Protein AF-A0A821UAW4-F1 (afdb_monomer_lite)

Structure (mmCIF, N/CA/C/O backbone):
data_AF-A0A821UAW4-F1
#
_entry.id   AF-A0A821UAW4-F1
#
loop_
_atom_site.group_PDB
_atom_site.id
_atom_site.type_symbol
_atom_site.label_atom_id
_atom_site.label_alt_id
_atom_site.label_comp_id
_atom_site.label_asym_id
_atom_site.label_entity_id
_atom_site.label_seq_id
_atom_site.pdbx_PDB_ins_code
_atom_site.Cartn_x
_atom_site.Cartn_y
_atom_site.Cartn_z
_atom_site.occupancy
_atom_site.B_iso_or_equiv
_atom_site.auth_seq_id
_atom_site.auth_comp_id
_atom_site.auth_asym_id
_atom_site.auth_atom_id
_atom_site.pdbx_PDB_model_num
ATOM 1 N N . MET A 1 1 ? 77.470 20.207 16.188 1.00 27.95 1 MET A N 1
ATOM 2 C CA . MET A 1 1 ? 77.059 20.284 17.604 1.00 27.95 1 MET A CA 1
ATOM 3 C C . MET A 1 1 ? 75.552 20.501 17.632 1.00 27.95 1 MET A C 1
ATOM 5 O O . MET A 1 1 ? 75.133 21.551 17.175 1.00 27.95 1 MET A O 1
ATOM 9 N N . LEU A 1 2 ? 74.814 19.487 18.114 1.00 24.97 2 LEU A N 1
ATOM 10 C CA . LEU A 1 2 ? 73.424 19.497 18.627 1.00 24.97 2 LEU A CA 1
ATOM 11 C C . LEU A 1 2 ? 72.303 19.883 17.625 1.00 24.97 2 LEU A C 1
ATOM 13 O O . LEU A 1 2 ? 72.205 21.029 17.213 1.00 24.97 2 LEU A O 1
ATOM 17 N N . SER A 1 3 ? 71.567 18.908 17.058 1.00 25.05 3 SER A N 1
ATOM 18 C CA . SER A 1 3 ? 70.317 18.271 17.573 1.00 25.05 3 SER A CA 1
ATOM 19 C C . SER A 1 3 ? 69.133 19.255 17.630 1.00 25.05 3 SER A C 1
ATOM 21 O O . SER A 1 3 ? 69.249 20.289 18.273 1.00 25.05 3 SER A O 1
ATOM 23 N N . PHE A 1 4 ? 67.989 19.013 16.984 1.00 25.30 4 PHE A N 1
ATOM 24 C CA . PHE A 1 4 ? 66.989 18.027 17.413 1.00 25.30 4 PHE A CA 1
ATOM 25 C C . PHE A 1 4 ? 66.051 17.591 16.272 1.00 25.30 4 PHE A C 1
ATOM 27 O O . PHE A 1 4 ? 65.558 18.419 15.507 1.00 25.30 4 PHE A O 1
ATOM 34 N N . ASP A 1 5 ? 65.764 16.288 16.240 1.00 26.14 5 ASP A N 1
ATOM 35 C CA . ASP A 1 5 ? 64.682 15.649 15.492 1.00 26.14 5 ASP A CA 1
ATOM 36 C C . ASP A 1 5 ? 63.291 16.133 15.941 1.00 26.14 5 ASP A C 1
ATOM 38 O O . ASP A 1 5 ? 62.990 16.181 17.134 1.00 26.14 5 ASP A O 1
ATOM 42 N N . GLN A 1 6 ? 62.398 16.371 14.977 1.00 27.42 6 GLN A N 1
ATOM 43 C CA . GLN A 1 6 ? 60.944 16.301 15.163 1.00 27.42 6 GLN A CA 1
ATOM 44 C C . GLN A 1 6 ? 60.387 15.181 14.273 1.00 27.42 6 GLN A C 1
ATOM 46 O O . GLN A 1 6 ? 59.786 15.412 13.225 1.00 27.42 6 GLN A O 1
ATOM 51 N N . GLN A 1 7 ? 60.591 13.935 14.702 1.00 28.17 7 GLN A N 1
ATOM 52 C CA . GLN A 1 7 ? 59.676 12.849 14.361 1.00 28.17 7 GLN A CA 1
ATOM 53 C C . GLN A 1 7 ? 58.477 12.867 15.322 1.00 28.17 7 GLN A C 1
ATOM 55 O O . GLN A 1 7 ? 58.625 13.157 16.506 1.00 28.17 7 GLN A O 1
ATOM 60 N N . SER A 1 8 ? 57.317 12.462 14.791 1.00 25.72 8 SER A N 1
ATOM 61 C CA . SER A 1 8 ? 56.039 12.149 15.462 1.00 25.72 8 SER A CA 1
ATOM 62 C C . SER A 1 8 ? 54.999 13.274 15.629 1.00 25.72 8 SER A C 1
ATOM 64 O O . SER A 1 8 ? 54.573 13.615 16.725 1.00 25.72 8 SER A O 1
ATOM 66 N N . VAL A 1 9 ? 54.443 13.748 14.509 1.00 26.73 9 VAL A N 1
ATOM 67 C CA . VAL A 1 9 ? 52.999 14.050 14.481 1.00 26.73 9 VAL A CA 1
ATOM 68 C C . VAL A 1 9 ? 52.312 12.785 13.961 1.00 26.73 9 VAL A C 1
ATOM 70 O O . VAL A 1 9 ? 52.605 12.377 12.833 1.00 26.73 9 VAL A O 1
ATOM 73 N N . PRO A 1 10 ? 51.460 12.103 14.747 1.00 26.22 10 PRO A N 1
ATOM 74 C CA . PRO A 1 10 ? 50.783 10.915 14.258 1.00 26.22 10 PRO A CA 1
ATOM 75 C C . PRO A 1 10 ? 49.838 11.324 13.126 1.00 26.22 10 PRO A C 1
ATOM 77 O O . PRO A 1 10 ? 48.949 12.158 13.307 1.00 26.22 10 PRO A O 1
ATOM 80 N N . LYS A 1 11 ? 50.028 10.714 11.950 1.00 28.05 11 LYS A N 1
ATOM 81 C CA . LYS A 1 11 ? 48.969 10.591 10.949 1.00 28.05 11 LYS A CA 1
ATOM 82 C C . LYS A 1 11 ? 47.753 10.018 11.669 1.00 28.05 11 LYS A C 1
ATOM 84 O O . LYS A 1 11 ? 47.812 8.906 12.190 1.00 28.05 11 LYS A O 1
ATOM 89 N N . ILE A 1 12 ? 46.665 10.781 11.727 1.00 33.41 12 ILE A N 1
ATOM 90 C CA . ILE A 1 12 ? 45.361 10.255 12.130 1.00 33.41 12 ILE A CA 1
ATOM 91 C C . ILE A 1 12 ? 44.865 9.418 10.950 1.00 33.41 12 ILE A C 1
ATOM 93 O O . ILE A 1 12 ? 44.044 9.845 10.142 1.00 33.41 12 ILE A O 1
ATOM 97 N N . ASP A 1 13 ? 45.446 8.232 10.819 1.00 31.33 13 ASP A N 1
ATOM 98 C CA . ASP A 1 13 ? 44.973 7.189 9.935 1.00 31.33 13 ASP A CA 1
ATOM 99 C C . ASP A 1 13 ? 43.666 6.632 10.525 1.00 31.33 13 ASP A C 1
ATOM 101 O O . ASP A 1 13 ? 43.611 6.151 11.657 1.00 31.33 13 ASP A O 1
ATOM 105 N N . SER A 1 14 ? 42.596 6.656 9.729 1.00 36.56 14 SER A N 1
ATOM 106 C CA . SER A 1 14 ? 41.423 5.778 9.873 1.00 36.56 14 SER A CA 1
ATOM 107 C C . SER A 1 14 ? 40.603 5.851 11.178 1.00 36.56 14 SER A C 1
ATOM 109 O O . SER A 1 14 ? 40.242 4.826 11.759 1.00 36.56 14 SER A O 1
ATOM 111 N N . LEU A 1 15 ? 40.164 7.039 11.614 1.00 40.00 15 LEU A N 1
ATOM 112 C CA . LEU A 1 15 ? 38.960 7.070 12.455 1.00 40.00 15 LEU A CA 1
ATOM 113 C C . LEU A 1 15 ? 37.753 6.663 11.599 1.00 40.00 15 LEU A C 1
ATOM 115 O O . LEU A 1 15 ? 37.380 7.365 10.663 1.00 40.00 15 LEU A O 1
ATOM 119 N N . CYS A 1 16 ? 37.155 5.515 11.933 1.00 40.16 16 CYS A N 1
ATOM 120 C CA . CYS A 1 16 ? 35.913 5.022 11.342 1.00 40.16 16 CYS A CA 1
ATOM 121 C C . CYS A 1 16 ? 34.908 6.189 11.213 1.00 40.16 16 CYS A C 1
ATOM 123 O O . CYS A 1 16 ? 34.680 6.875 12.215 1.00 40.16 16 CYS A O 1
ATOM 125 N N . PRO A 1 17 ? 34.306 6.443 10.034 1.00 47.16 17 PRO A N 1
ATOM 126 C CA . PRO A 1 17 ? 33.420 7.594 9.812 1.00 47.16 17 PRO A CA 1
ATOM 127 C C . PRO A 1 17 ? 32.272 7.656 10.831 1.00 47.16 17 PRO A C 1
ATOM 129 O O . PRO A 1 17 ? 31.841 8.734 11.228 1.00 47.16 17 PRO A O 1
ATOM 132 N N . LEU A 1 18 ? 31.864 6.495 11.349 1.00 40.38 18 LEU A N 1
ATOM 133 C CA . LEU A 1 18 ? 30.910 6.356 12.443 1.00 40.38 18 LEU A CA 1
ATOM 134 C C . LEU A 1 18 ? 31.393 7.005 13.756 1.00 40.38 18 LEU A C 1
ATOM 136 O O . LEU A 1 18 ? 30.616 7.667 14.431 1.00 40.38 18 LEU A O 1
ATOM 140 N N . ARG A 1 19 ? 32.673 6.862 14.120 1.00 40.62 19 ARG A N 1
ATOM 141 C CA . ARG A 1 19 ? 33.246 7.413 15.361 1.00 40.62 19 ARG A CA 1
ATOM 142 C C . ARG A 1 19 ? 33.377 8.936 15.300 1.00 40.62 19 ARG A C 1
ATOM 144 O O . ARG A 1 19 ? 33.093 9.603 16.289 1.00 40.62 19 ARG A O 1
ATOM 151 N N . ALA A 1 20 ? 33.753 9.479 14.141 1.00 44.81 20 ALA A N 1
ATOM 152 C CA . ALA A 1 20 ? 33.793 10.924 13.911 1.00 44.81 20 ALA A CA 1
ATOM 153 C C . ALA A 1 20 ? 32.380 11.534 13.900 1.00 44.81 20 ALA A C 1
ATOM 155 O O . ALA A 1 20 ? 32.149 12.554 14.548 1.00 44.81 20 ALA A O 1
ATOM 156 N N . TYR A 1 21 ? 31.417 10.869 13.250 1.00 48.62 21 TYR A N 1
ATOM 157 C CA . TYR A 1 21 ? 30.008 11.263 13.284 1.00 48.62 21 TYR A CA 1
ATOM 158 C C . TYR A 1 21 ? 29.449 11.270 14.714 1.00 48.62 21 TYR A C 1
ATOM 160 O O . TYR A 1 21 ? 28.891 12.275 15.141 1.00 48.62 21 TYR A O 1
ATOM 168 N N . ILE A 1 22 ? 29.670 10.199 15.487 1.00 45.44 22 ILE A N 1
ATOM 169 C CA . ILE A 1 22 ? 29.238 10.106 16.892 1.00 45.44 22 ILE A CA 1
ATOM 170 C C . ILE A 1 22 ? 29.865 11.222 17.739 1.00 45.44 22 ILE A C 1
ATOM 172 O O . ILE A 1 22 ? 29.177 11.825 18.560 1.00 45.44 22 ILE A O 1
ATOM 176 N N . HIS A 1 23 ? 31.145 11.537 17.525 1.00 45.66 23 HIS A N 1
ATOM 177 C CA . HIS A 1 23 ? 31.829 12.605 18.252 1.00 45.66 23 HIS A CA 1
ATOM 178 C C . HIS A 1 23 ? 31.225 13.987 17.944 1.00 45.66 23 HIS A C 1
ATOM 180 O O . HIS A 1 23 ? 30.881 14.727 18.864 1.00 45.66 23 HIS A O 1
ATOM 186 N N . HIS A 1 24 ? 31.000 14.322 16.672 1.00 50.97 24 HIS A N 1
ATOM 187 C CA . HIS A 1 24 ? 30.380 15.598 16.296 1.00 50.97 24 HIS A CA 1
ATOM 188 C C . HIS A 1 24 ? 28.911 15.700 16.710 1.00 50.97 24 HIS A C 1
ATOM 190 O O . HIS A 1 24 ? 28.489 16.750 17.193 1.00 50.97 24 HIS A O 1
ATOM 196 N N . PHE A 1 25 ? 28.159 14.605 16.592 1.00 48.16 25 PHE A N 1
ATOM 197 C CA . PHE A 1 25 ? 26.795 14.506 17.101 1.00 48.16 25 PHE A CA 1
ATOM 198 C C . PHE A 1 25 ? 26.751 14.753 18.613 1.00 48.16 25 PHE A C 1
ATOM 200 O O . PHE A 1 25 ? 25.954 15.556 19.084 1.00 48.16 25 PHE A O 1
ATOM 207 N N . SER A 1 26 ? 27.678 14.157 19.371 1.00 42.66 26 SER A N 1
ATOM 208 C CA . SER A 1 26 ? 27.749 14.353 20.822 1.00 42.66 26 SER A CA 1
ATOM 209 C C . SER A 1 26 ? 28.051 15.804 21.219 1.00 42.66 26 SER A C 1
ATOM 211 O O . SER A 1 26 ? 27.437 16.316 22.152 1.00 42.66 26 SER A O 1
ATOM 213 N N . ILE A 1 27 ? 28.921 16.503 20.479 1.00 50.16 27 ILE A N 1
ATOM 214 C CA . ILE A 1 27 ? 29.251 17.915 20.732 1.00 50.16 27 ILE A CA 1
ATOM 215 C C . ILE A 1 27 ? 28.057 18.827 20.415 1.00 50.16 27 ILE A C 1
ATOM 217 O O . ILE A 1 27 ? 27.735 19.703 21.219 1.00 50.16 27 ILE A O 1
ATOM 221 N N . ALA A 1 28 ? 27.382 18.609 19.281 1.00 50.03 28 ALA A N 1
ATOM 222 C CA . ALA A 1 28 ? 26.191 19.372 18.903 1.00 50.03 28 ALA A CA 1
ATOM 223 C C . ALA A 1 28 ? 25.065 19.194 19.939 1.00 50.03 28 ALA A C 1
ATOM 225 O O . ALA A 1 28 ? 24.532 20.182 20.453 1.00 50.03 28 ALA A O 1
ATOM 226 N N . CYS A 1 29 ? 24.831 17.947 20.370 1.00 46.38 29 CYS A N 1
ATOM 227 C CA . CYS A 1 29 ? 23.880 17.631 21.430 1.00 46.38 29 CYS A CA 1
ATOM 228 C C . CYS A 1 29 ? 24.206 18.324 22.752 1.00 46.38 29 CYS A C 1
ATOM 230 O O . CYS A 1 29 ? 23.298 18.845 23.395 1.00 46.38 29 CYS A O 1
ATOM 232 N N . VAL A 1 30 ? 25.471 18.386 23.173 1.00 48.34 30 VAL A N 1
ATOM 233 C CA . VAL A 1 30 ? 25.833 19.094 24.411 1.00 48.34 30 VAL A CA 1
ATOM 234 C C . VAL A 1 30 ? 25.568 20.598 24.281 1.00 48.34 30 VAL A C 1
ATOM 236 O O . VAL A 1 30 ? 24.936 21.178 25.164 1.00 48.34 30 VAL A O 1
ATOM 239 N N . HIS A 1 31 ? 25.966 21.232 23.175 1.00 51.66 31 HIS A N 1
ATOM 240 C CA . HIS A 1 31 ? 25.771 22.673 22.975 1.00 51.66 31 HIS A CA 1
ATOM 241 C C . HIS A 1 31 ? 24.297 23.080 22.910 1.00 51.66 31 HIS A C 1
ATOM 243 O O . HIS A 1 31 ? 23.889 24.019 23.599 1.00 51.66 31 HIS A O 1
ATOM 249 N N . HIS A 1 32 ? 23.468 22.362 22.151 1.00 54.38 32 HIS A N 1
ATOM 250 C CA . HIS A 1 32 ? 22.040 22.669 22.111 1.00 54.38 32 HIS A CA 1
ATOM 251 C C . HIS A 1 32 ? 21.338 22.359 23.440 1.00 54.38 32 HIS A C 1
ATOM 253 O O . HIS A 1 32 ? 20.381 23.053 23.787 1.00 54.38 32 HIS A O 1
ATOM 259 N N . SER A 1 33 ? 21.858 21.420 24.245 1.00 46.97 33 SER A N 1
ATOM 260 C CA . SER A 1 33 ? 21.341 21.156 25.597 1.00 46.97 33 SER A CA 1
ATOM 261 C C . SER A 1 33 ? 21.500 22.368 26.502 1.00 46.97 33 SER A C 1
ATOM 263 O O . SER A 1 33 ? 20.606 22.663 27.296 1.00 46.97 33 SER A O 1
ATOM 265 N N . PHE A 1 34 ? 22.624 23.077 26.388 1.00 49.00 34 PHE A N 1
ATOM 266 C CA . PHE A 1 34 ? 22.874 24.295 27.153 1.00 49.00 34 PHE A CA 1
ATOM 267 C C . PHE A 1 34 ? 21.955 25.441 26.718 1.00 49.00 34 PHE A C 1
ATOM 269 O O . PHE A 1 34 ? 21.386 26.124 27.571 1.00 49.00 34 PHE A O 1
ATOM 276 N N . ILE A 1 35 ? 21.748 25.619 25.408 1.00 50.50 35 ILE A N 1
ATOM 277 C CA . ILE A 1 35 ? 20.852 26.656 24.868 1.00 50.50 35 ILE A CA 1
ATOM 278 C C . ILE A 1 35 ? 19.408 26.411 25.316 1.00 50.50 35 ILE A C 1
ATOM 280 O O . ILE A 1 35 ? 18.722 27.333 25.756 1.00 50.50 35 ILE A O 1
ATOM 284 N N . LEU A 1 36 ? 18.949 25.161 25.287 1.00 52.31 36 LEU A N 1
ATOM 285 C CA . LEU A 1 36 ? 17.588 24.818 25.688 1.00 52.31 36 LEU A CA 1
ATOM 286 C C . LEU A 1 36 ? 17.373 24.868 27.203 1.00 52.31 36 LEU A C 1
ATOM 288 O O . LEU A 1 36 ? 16.299 25.274 27.640 1.00 52.31 36 LEU A O 1
ATOM 292 N N . GLN A 1 37 ? 18.387 24.552 28.017 1.00 49.72 37 GLN A N 1
ATOM 293 C CA . GLN A 1 37 ? 18.337 24.808 29.462 1.00 49.72 37 GLN A CA 1
ATOM 294 C C . GLN A 1 37 ? 18.260 26.309 29.774 1.00 49.72 37 GLN A C 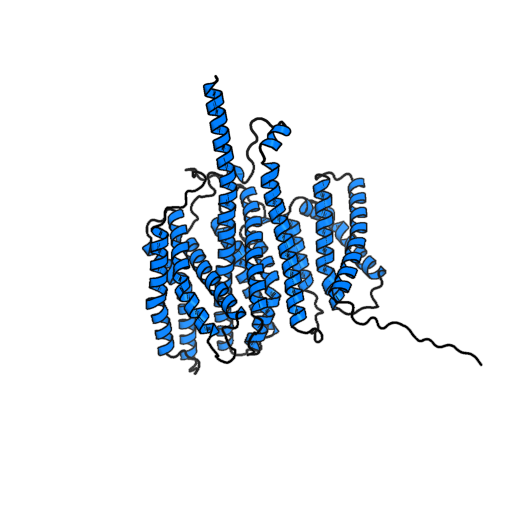1
ATOM 296 O O . GLN A 1 37 ? 17.531 26.716 30.684 1.00 49.72 37 GLN A O 1
ATOM 301 N N . ALA A 1 38 ? 18.962 27.150 29.009 1.00 49.03 38 ALA A N 1
ATOM 302 C CA . ALA A 1 38 ? 18.850 28.601 29.127 1.00 49.03 38 ALA A CA 1
ATOM 303 C C . ALA A 1 38 ? 17.448 29.095 28.724 1.00 49.03 38 ALA A C 1
ATOM 305 O O . ALA A 1 38 ? 16.860 29.917 29.430 1.00 49.03 38 ALA A O 1
ATOM 306 N N . LEU A 1 39 ? 16.871 28.531 27.659 1.00 49.19 39 LEU A N 1
ATOM 307 C CA . LEU A 1 39 ? 15.522 28.842 27.182 1.00 49.19 39 LEU A CA 1
ATOM 308 C C . LEU A 1 39 ? 14.432 28.368 28.164 1.00 49.19 39 LEU A C 1
ATOM 310 O O . LEU A 1 39 ? 13.477 29.096 28.430 1.00 49.19 39 LEU A O 1
ATOM 314 N N . GLU A 1 40 ? 14.599 27.201 28.797 1.00 51.34 40 GLU A N 1
ATOM 315 C CA . GLU A 1 40 ? 13.721 26.718 29.874 1.00 51.34 40 GLU A CA 1
ATOM 316 C C . GLU A 1 40 ? 13.761 27.668 31.080 1.00 51.34 40 GLU A C 1
ATOM 318 O O . GLU A 1 40 ? 12.717 28.025 31.636 1.00 51.34 40 GLU A O 1
ATOM 323 N N . LYS A 1 41 ? 14.958 28.134 31.460 1.00 53.66 41 LYS A N 1
ATOM 324 C CA . LYS A 1 41 ? 15.143 29.106 32.545 1.00 53.66 41 LYS A CA 1
ATOM 325 C C . LYS A 1 41 ? 14.491 30.451 32.205 1.00 53.66 41 LYS A C 1
ATOM 327 O O . LYS A 1 41 ? 13.814 31.020 33.060 1.00 53.66 41 LYS A O 1
ATOM 332 N N . TYR A 1 42 ? 14.609 30.905 30.957 1.00 49.16 42 TYR A N 1
ATOM 333 C CA . TYR A 1 42 ? 13.960 32.114 30.441 1.00 49.16 42 TYR A CA 1
ATOM 334 C C . TYR A 1 42 ? 12.422 32.014 30.459 1.00 49.16 42 TYR A C 1
ATOM 336 O O . TYR A 1 42 ? 11.741 32.886 31.003 1.00 49.16 42 TYR A O 1
ATOM 344 N N . LEU A 1 43 ? 11.854 30.906 29.970 1.00 50.19 43 LEU A N 1
ATOM 345 C CA . LEU A 1 43 ? 10.404 30.660 29.977 1.00 50.19 43 LEU A CA 1
ATOM 346 C C . LEU A 1 43 ? 9.829 30.539 31.398 1.00 50.19 43 LEU A C 1
ATOM 348 O O . LEU A 1 43 ? 8.690 30.941 31.648 1.00 50.19 43 LEU A O 1
ATOM 352 N N . LYS A 1 44 ? 10.619 30.016 32.346 1.00 52.50 44 LYS A N 1
ATOM 353 C CA . LYS A 1 44 ? 10.252 29.926 33.766 1.00 52.50 44 LYS A CA 1
ATOM 354 C C . LYS A 1 44 ? 10.213 31.303 34.441 1.00 52.50 44 LYS A C 1
ATOM 356 O O . LYS A 1 44 ? 9.340 31.537 35.273 1.00 52.50 44 LYS A O 1
ATOM 361 N N . ILE A 1 45 ? 11.100 32.222 34.046 1.00 55.34 45 ILE A N 1
ATOM 362 C CA . ILE A 1 45 ? 11.114 33.620 34.514 1.00 55.34 45 ILE A CA 1
ATOM 363 C C . ILE A 1 45 ? 9.871 34.383 34.019 1.00 55.34 45 ILE A C 1
ATOM 365 O O . ILE A 1 45 ? 9.278 35.135 34.788 1.00 55.34 45 ILE A O 1
ATOM 369 N N . ARG A 1 46 ? 9.405 34.133 32.786 1.00 47.22 46 ARG A N 1
ATOM 370 C CA . ARG A 1 46 ? 8.208 34.781 32.200 1.00 47.22 46 ARG A CA 1
ATOM 371 C C . ARG A 1 46 ? 6.845 34.223 32.670 1.00 47.22 46 ARG A C 1
ATOM 373 O O . ARG A 1 46 ? 5.818 34.684 32.187 1.00 47.22 46 ARG A O 1
ATOM 380 N N . ARG A 1 47 ? 6.800 33.257 33.604 1.00 43.31 47 ARG A N 1
ATOM 381 C CA . ARG A 1 47 ? 5.567 32.636 34.166 1.00 43.31 47 ARG A CA 1
ATOM 382 C C . ARG A 1 47 ? 4.546 32.108 33.131 1.00 43.31 47 ARG A C 1
ATOM 384 O O . ARG A 1 47 ? 3.344 32.113 33.387 1.00 43.31 47 ARG A O 1
ATOM 391 N N . ILE A 1 48 ? 4.989 31.573 31.992 1.00 47.94 48 ILE A N 1
ATOM 392 C CA . ILE A 1 48 ? 4.086 30.927 31.018 1.00 47.94 48 ILE A CA 1
ATOM 393 C C . ILE A 1 48 ? 3.897 29.443 31.402 1.00 47.94 48 ILE A C 1
ATOM 395 O O . ILE A 1 48 ? 4.654 28.552 30.995 1.00 47.94 48 ILE A O 1
ATOM 399 N N . ASN A 1 49 ? 2.887 29.161 32.229 1.00 45.41 49 ASN A N 1
ATOM 400 C CA . ASN A 1 49 ? 2.535 27.810 32.688 1.00 45.41 49 ASN A CA 1
ATOM 401 C C . ASN A 1 49 ? 1.345 27.253 31.886 1.00 45.41 49 ASN A C 1
ATOM 403 O O . ASN A 1 49 ? 0.200 27.482 32.252 1.00 45.41 49 ASN A O 1
ATOM 407 N N . PHE A 1 50 ? 1.618 26.515 30.803 1.00 40.88 50 PHE A N 1
ATOM 408 C CA . PHE A 1 50 ? 0.579 25.904 29.951 1.00 40.88 50 PHE A CA 1
ATOM 409 C C . PHE A 1 50 ? 0.676 24.372 29.799 1.00 40.88 50 PHE A C 1
ATOM 411 O O . PHE A 1 50 ? -0.215 23.772 29.210 1.00 40.88 50 PHE A O 1
ATOM 418 N N . LEU A 1 51 ? 1.721 23.717 30.327 1.00 39.78 51 LEU A N 1
ATOM 419 C CA . LEU A 1 51 ? 1.924 22.262 30.213 1.00 39.78 51 LEU A CA 1
ATOM 420 C C . LEU A 1 51 ? 2.620 21.687 31.441 1.00 39.78 51 LEU A C 1
ATOM 422 O O . LEU A 1 51 ? 3.417 22.373 32.083 1.00 39.78 51 LEU A O 1
ATOM 426 N N . ASP A 1 52 ? 2.358 20.407 31.690 1.00 45.41 52 ASP A N 1
ATOM 427 C CA . ASP A 1 52 ? 2.959 19.629 32.765 1.00 45.41 52 ASP A CA 1
ATOM 428 C C . ASP A 1 52 ? 4.492 19.522 32.591 1.00 45.41 52 ASP A C 1
ATOM 430 O O . ASP A 1 52 ? 5.012 19.412 31.469 1.00 45.41 52 ASP A O 1
ATOM 434 N N . SER A 1 53 ? 5.224 19.581 33.707 1.00 43.72 53 SER A N 1
ATOM 435 C CA . SER A 1 53 ? 6.695 19.715 33.775 1.00 43.72 53 SER A CA 1
ATOM 436 C C . SER A 1 53 ? 7.434 18.638 32.965 1.00 43.72 53 SER A C 1
ATOM 438 O O . SER A 1 53 ? 8.424 18.921 32.286 1.00 43.72 53 SER A O 1
ATOM 440 N N . GLN A 1 54 ? 6.917 17.406 32.970 1.00 38.25 54 GLN A N 1
ATOM 441 C CA . GLN A 1 54 ? 7.511 16.287 32.237 1.00 38.25 54 GLN A CA 1
ATOM 442 C C . GLN A 1 54 ? 7.356 16.397 30.717 1.00 38.25 54 GLN A C 1
ATOM 444 O O . GLN A 1 54 ? 8.321 16.175 29.987 1.00 38.25 54 GLN A O 1
ATOM 449 N N . THR A 1 55 ? 6.172 16.765 30.226 1.00 39.81 55 THR A N 1
ATOM 450 C CA . THR A 1 55 ? 5.906 16.904 28.783 1.00 39.81 55 THR A CA 1
ATOM 451 C C . THR A 1 55 ? 6.742 18.007 28.144 1.00 39.81 55 THR A C 1
ATOM 453 O O . THR A 1 55 ? 7.219 17.848 27.022 1.00 39.81 55 THR A O 1
ATOM 456 N N . ARG A 1 56 ? 6.987 19.099 28.880 1.00 47.22 56 ARG A N 1
ATOM 457 C CA . ARG A 1 56 ? 7.830 20.211 28.425 1.00 47.22 56 ARG A CA 1
ATOM 458 C C . ARG A 1 56 ? 9.292 19.782 28.274 1.00 47.22 56 ARG A C 1
ATOM 460 O O . ARG A 1 56 ? 9.895 20.043 27.239 1.00 47.22 56 ARG A O 1
ATOM 467 N N . LYS A 1 57 ? 9.834 19.065 29.264 1.00 44.59 57 LYS A N 1
ATOM 468 C CA . LYS A 1 57 ? 11.213 18.556 29.230 1.00 44.59 57 LYS A CA 1
ATOM 469 C C . LYS A 1 57 ? 11.428 17.523 28.127 1.00 44.59 57 LYS A C 1
ATOM 471 O O . LYS A 1 57 ? 12.424 17.605 27.420 1.00 44.59 57 LYS A O 1
ATOM 476 N N . MET A 1 58 ? 10.481 16.603 27.925 1.00 43.19 58 MET A N 1
ATOM 477 C CA . MET A 1 58 ? 10.568 15.645 26.817 1.00 43.19 58 MET A CA 1
ATOM 478 C C . MET A 1 58 ? 10.520 16.332 25.450 1.00 43.19 58 MET A C 1
ATOM 480 O O . MET A 1 58 ? 11.351 16.026 24.603 1.00 43.19 58 MET A O 1
ATOM 484 N N . GLY A 1 59 ? 9.594 17.275 25.235 1.00 44.66 59 GLY A N 1
ATOM 485 C CA . GLY A 1 59 ? 9.482 17.994 23.960 1.00 44.66 59 GLY A CA 1
ATOM 486 C C . GLY A 1 59 ? 10.745 18.784 23.605 1.00 44.66 59 GLY A C 1
ATOM 487 O O . GLY A 1 59 ? 11.189 18.750 22.462 1.00 44.66 59 GLY A O 1
ATOM 488 N N . ILE A 1 60 ? 11.365 19.426 24.598 1.00 49.06 60 ILE A N 1
ATOM 489 C CA . ILE A 1 60 ? 12.625 20.164 24.445 1.00 49.06 60 ILE A CA 1
ATOM 490 C C . ILE A 1 60 ? 13.775 19.230 24.041 1.00 49.06 60 ILE A C 1
ATOM 492 O O . ILE A 1 60 ? 14.451 19.489 23.048 1.00 49.06 60 ILE A O 1
ATOM 496 N N . VAL A 1 61 ? 13.951 18.110 24.750 1.00 46.81 61 VAL A N 1
ATOM 497 C CA . VAL A 1 61 ? 14.987 17.109 24.435 1.00 46.81 61 VAL A CA 1
ATOM 498 C C . VAL A 1 61 ? 14.756 16.486 23.051 1.00 46.81 61 VAL A C 1
ATOM 500 O O . VAL A 1 61 ? 15.704 16.243 22.311 1.00 46.81 61 VAL A O 1
ATOM 503 N N . LEU A 1 62 ? 13.499 16.277 22.660 1.00 44.53 62 LEU A N 1
ATOM 504 C CA . LEU A 1 62 ? 13.127 15.738 21.350 1.00 44.53 62 LEU A CA 1
ATOM 505 C C . LEU A 1 62 ? 13.443 16.703 20.197 1.00 44.53 62 LEU A C 1
ATOM 507 O O . LEU A 1 62 ? 14.002 16.279 19.189 1.00 44.53 62 LEU A O 1
ATOM 511 N N . ILE A 1 63 ? 13.120 17.993 20.340 1.00 49.44 63 ILE A N 1
ATOM 512 C CA . ILE A 1 63 ? 13.436 19.026 19.337 1.00 49.44 63 ILE A CA 1
ATOM 513 C C . ILE A 1 63 ? 14.952 19.153 19.156 1.00 49.44 63 ILE A C 1
ATOM 515 O O . ILE A 1 63 ? 15.432 19.261 18.029 1.00 49.44 63 ILE A O 1
ATOM 519 N N . GLN A 1 64 ? 15.694 19.081 20.259 1.00 49.94 64 GLN A N 1
ATOM 520 C CA . GLN A 1 64 ? 17.150 19.111 20.274 1.00 49.94 64 GLN A CA 1
ATOM 521 C C . GLN A 1 64 ? 17.758 17.974 19.453 1.00 49.94 64 GLN A C 1
ATOM 523 O O . GLN A 1 64 ? 18.500 18.218 18.507 1.00 49.94 64 GLN A O 1
ATOM 528 N N . TRP A 1 65 ? 17.357 16.737 19.753 1.00 49.72 65 TRP A N 1
ATOM 529 C CA . TRP A 1 65 ? 17.832 15.548 19.050 1.00 49.72 65 TRP A CA 1
ATOM 530 C C . TRP A 1 65 ? 17.516 15.588 17.554 1.00 49.72 65 TRP A C 1
ATOM 532 O O . TRP A 1 65 ? 18.348 15.195 16.740 1.00 49.72 65 TRP A O 1
ATOM 542 N N . ILE A 1 66 ? 16.341 16.100 17.174 1.00 47.19 66 ILE A N 1
ATOM 543 C CA . ILE A 1 66 ? 15.961 16.263 15.766 1.00 47.19 66 ILE A CA 1
ATOM 544 C C . ILE A 1 66 ? 16.849 17.300 15.082 1.00 47.19 66 ILE A C 1
ATOM 546 O O . ILE A 1 66 ? 17.359 17.041 13.993 1.00 47.19 66 ILE A O 1
ATOM 550 N N . PHE A 1 67 ? 17.052 18.465 15.695 1.00 49.31 67 PHE A N 1
ATOM 551 C CA . PHE A 1 67 ? 17.875 19.522 15.114 1.00 49.31 67 PHE A CA 1
ATOM 552 C C . PHE A 1 67 ? 19.332 19.061 14.952 1.00 49.31 67 PHE A C 1
ATOM 554 O O . PHE A 1 67 ? 19.905 19.191 13.870 1.00 49.31 67 PHE A O 1
ATOM 561 N N . ASP A 1 68 ? 19.888 18.414 15.975 1.00 49.78 68 ASP A N 1
ATOM 562 C CA . ASP A 1 68 ? 21.235 17.848 15.937 1.00 49.78 68 ASP A CA 1
ATOM 563 C C . ASP A 1 68 ? 21.385 16.805 14.839 1.00 49.78 68 ASP A C 1
ATOM 565 O O . ASP A 1 68 ? 22.306 16.894 14.030 1.00 49.78 68 ASP A O 1
ATOM 569 N N . PHE A 1 69 ? 20.460 15.850 14.750 1.00 50.81 69 PHE A N 1
ATOM 570 C CA . PHE A 1 69 ? 20.554 14.737 13.807 1.00 50.81 69 PHE A CA 1
ATOM 571 C C . PHE A 1 69 ? 20.313 15.160 12.352 1.00 50.81 69 PHE A C 1
ATOM 573 O O . PHE A 1 69 ? 20.893 14.580 11.437 1.00 50.81 69 PHE A O 1
ATOM 580 N N . THR A 1 70 ? 19.494 16.192 12.122 1.00 45.59 70 THR A N 1
ATOM 581 C CA . THR A 1 70 ? 19.189 16.672 10.765 1.00 45.59 70 THR A CA 1
ATOM 582 C C . THR A 1 70 ? 20.315 17.540 10.190 1.00 45.59 70 THR A C 1
ATOM 584 O O . THR A 1 70 ? 20.591 17.481 8.991 1.00 45.59 70 THR A O 1
ATOM 587 N N . PHE A 1 71 ? 20.990 18.337 11.027 1.00 47.88 71 PHE A N 1
ATOM 588 C CA . PHE A 1 71 ? 21.995 19.306 10.573 1.00 47.88 71 PHE A CA 1
ATOM 589 C C . PHE A 1 71 ? 23.450 18.835 10.717 1.00 47.88 71 PHE A C 1
ATOM 591 O O . PHE A 1 71 ? 24.310 19.350 10.003 1.00 47.88 71 PHE A O 1
ATOM 598 N N . THR A 1 72 ? 23.755 17.836 11.555 1.00 48.84 72 THR A N 1
ATOM 599 C CA . THR A 1 72 ? 25.126 17.285 11.656 1.00 48.84 72 THR A CA 1
ATOM 600 C C . THR A 1 72 ? 25.622 16.520 10.417 1.00 48.84 72 THR A C 1
ATOM 602 O O . THR A 1 72 ? 26.802 16.669 10.085 1.00 48.84 72 THR A O 1
ATOM 605 N N . PRO A 1 73 ? 24.806 15.750 9.667 1.00 45.09 73 PRO A N 1
ATOM 606 C CA . PRO A 1 73 ? 25.310 15.007 8.511 1.00 45.09 73 PRO A CA 1
ATOM 607 C C . PRO A 1 73 ? 25.757 15.864 7.307 1.00 45.09 73 PRO A C 1
ATOM 609 O O . PRO A 1 73 ? 26.795 15.546 6.722 1.00 45.09 73 PRO A O 1
ATOM 612 N N . PRO A 1 74 ? 25.072 16.968 6.937 1.00 40.94 74 PRO A N 1
ATOM 613 C CA . PRO A 1 74 ? 25.563 17.904 5.918 1.00 40.94 74 PRO A CA 1
ATOM 614 C C . PRO A 1 74 ? 26.916 18.544 6.275 1.00 40.94 74 PRO A C 1
ATOM 616 O O . PRO A 1 74 ? 27.759 18.755 5.403 1.00 40.94 74 PRO A O 1
ATOM 619 N N . ILE A 1 75 ? 27.157 18.818 7.562 1.00 44.75 75 ILE A N 1
ATOM 620 C CA . ILE A 1 75 ? 28.409 19.416 8.055 1.00 44.75 75 ILE A CA 1
ATOM 621 C C . ILE A 1 75 ? 29.570 18.413 7.941 1.00 44.75 75 ILE A C 1
ATOM 623 O O . ILE A 1 75 ? 30.679 18.793 7.576 1.00 44.75 75 ILE A O 1
ATOM 627 N N . PHE A 1 76 ? 29.304 17.120 8.156 1.00 42.34 76 PHE A N 1
ATOM 628 C CA . PHE A 1 76 ? 30.282 16.041 7.974 1.00 42.34 76 PHE A CA 1
ATOM 629 C C . PHE A 1 76 ? 30.677 15.824 6.499 1.00 42.34 76 PHE A C 1
ATOM 631 O O . PHE A 1 76 ? 31.831 15.528 6.199 1.00 42.34 76 PHE A O 1
ATOM 638 N N . LEU A 1 77 ? 29.736 15.999 5.564 1.00 40.38 77 LEU A N 1
ATOM 639 C CA . LEU A 1 77 ? 29.941 15.729 4.132 1.00 40.38 77 LEU A CA 1
ATOM 640 C C . LEU A 1 77 ? 30.621 16.870 3.356 1.00 40.38 77 LEU A C 1
ATOM 642 O O . LEU A 1 77 ? 31.145 16.629 2.270 1.00 40.38 77 LEU A O 1
ATOM 646 N N . THR A 1 78 ? 30.637 18.099 3.879 1.00 40.88 78 THR A N 1
ATOM 647 C CA . THR A 1 78 ? 31.177 19.269 3.157 1.00 40.88 78 THR A CA 1
ATOM 648 C C . THR A 1 78 ? 32.698 19.415 3.227 1.00 40.88 78 THR A C 1
ATOM 650 O O . THR A 1 78 ? 33.238 20.266 2.528 1.00 40.88 78 THR A O 1
ATOM 653 N N . GLY A 1 79 ? 33.417 18.611 4.021 1.00 40.84 79 GLY A N 1
ATOM 654 C CA . GLY A 1 79 ? 34.890 18.572 4.019 1.00 40.84 79 GLY A CA 1
ATOM 655 C C . GLY A 1 79 ? 35.603 19.896 4.352 1.00 40.84 79 GLY A C 1
ATOM 656 O O . GLY A 1 79 ? 36.831 19.942 4.329 1.00 40.84 79 GLY A O 1
ATOM 657 N N . ASN A 1 80 ? 34.877 20.964 4.703 1.00 35.97 80 ASN A N 1
ATOM 658 C CA . ASN A 1 80 ? 35.428 22.253 5.122 1.00 35.97 80 ASN A CA 1
ATOM 659 C C . ASN A 1 80 ? 35.900 22.167 6.580 1.00 35.97 80 ASN A C 1
ATOM 661 O O . ASN A 1 80 ? 35.387 22.821 7.482 1.00 35.97 80 ASN A O 1
ATOM 665 N N . MET A 1 81 ? 36.905 21.322 6.792 1.00 41.06 81 MET A N 1
ATOM 666 C CA . MET A 1 81 ? 37.388 20.857 8.091 1.00 41.06 81 MET A CA 1
ATOM 667 C C . MET A 1 81 ? 38.210 21.880 8.897 1.00 41.06 81 MET A C 1
ATOM 669 O O . MET A 1 81 ? 38.765 21.497 9.919 1.00 41.06 81 MET A O 1
ATOM 673 N N . VAL A 1 82 ? 38.330 23.159 8.500 1.00 35.62 82 VAL A N 1
ATOM 674 C CA . VAL A 1 82 ? 39.212 24.108 9.233 1.00 35.62 82 VAL A CA 1
ATOM 675 C C . VAL A 1 82 ? 38.689 25.551 9.390 1.00 35.62 82 VAL A C 1
ATOM 677 O O . VAL A 1 82 ? 39.266 26.298 10.170 1.00 35.62 82 VAL A O 1
ATOM 680 N N . LYS A 1 83 ? 37.600 26.003 8.740 1.00 33.59 83 LYS A N 1
ATOM 681 C CA . LYS A 1 83 ? 37.284 27.460 8.723 1.00 33.59 83 LYS A CA 1
ATOM 682 C C . LYS A 1 83 ? 35.966 27.927 9.339 1.00 33.59 83 LYS A C 1
ATOM 684 O O . LYS A 1 83 ? 35.724 29.131 9.378 1.00 33.59 83 LYS A O 1
ATOM 689 N N . MET A 1 84 ? 35.142 27.030 9.871 1.00 35.16 84 MET A N 1
ATOM 690 C CA . MET A 1 84 ? 34.058 27.432 10.772 1.00 35.16 84 MET A CA 1
ATOM 691 C C . MET A 1 84 ? 34.511 27.214 12.211 1.00 35.16 84 MET A C 1
ATOM 693 O O . MET A 1 84 ? 34.257 26.177 12.814 1.00 35.16 84 MET A O 1
ATOM 697 N N . THR A 1 85 ? 35.224 28.204 12.746 1.00 36.00 85 THR A N 1
ATOM 698 C CA . THR A 1 85 ? 35.414 28.357 14.188 1.00 36.00 85 THR A CA 1
ATOM 699 C C . THR A 1 85 ? 34.051 28.333 14.881 1.00 36.00 85 THR A C 1
ATOM 701 O O . THR A 1 85 ? 33.063 28.842 14.349 1.00 36.00 85 THR A O 1
ATOM 704 N N . ILE A 1 86 ? 34.014 27.729 16.069 1.00 38.28 86 ILE A N 1
ATOM 705 C CA . ILE A 1 86 ? 32.838 27.554 16.941 1.00 38.28 86 ILE A CA 1
ATOM 706 C C . ILE A 1 86 ? 32.044 28.867 17.109 1.00 38.28 86 ILE A C 1
ATOM 708 O O . ILE A 1 86 ? 30.815 28.846 17.176 1.00 38.28 86 ILE A O 1
ATOM 712 N N . ASP A 1 87 ? 32.721 30.012 17.030 1.00 32.03 87 ASP A N 1
ATOM 713 C CA . ASP A 1 87 ? 32.125 31.349 17.081 1.00 32.03 87 ASP A CA 1
ATOM 714 C C . ASP A 1 87 ? 31.182 31.659 15.905 1.00 32.03 87 ASP A C 1
ATOM 716 O O . ASP A 1 87 ? 30.143 32.279 16.108 1.00 32.03 87 ASP A O 1
ATOM 720 N N . ASN A 1 88 ? 31.458 31.168 14.689 1.00 34.47 88 ASN A N 1
ATOM 721 C CA . ASN A 1 88 ? 30.592 31.377 13.519 1.00 34.47 88 ASN A CA 1
ATOM 722 C C . ASN A 1 88 ? 29.327 30.504 13.564 1.00 34.47 88 ASN A C 1
ATOM 724 O O . ASN A 1 88 ? 28.268 30.922 13.096 1.00 34.47 88 ASN A O 1
ATOM 728 N N . LEU A 1 89 ? 29.413 29.311 14.162 1.00 37.78 89 LEU A N 1
ATOM 729 C CA . LEU A 1 89 ? 28.252 28.458 14.447 1.00 37.78 89 LEU A CA 1
ATOM 730 C C . LEU A 1 89 ? 27.365 29.080 15.536 1.00 37.78 89 LEU A C 1
ATOM 732 O O . LEU A 1 89 ? 26.142 29.079 15.395 1.00 37.78 89 LEU A O 1
ATOM 736 N N . CYS A 1 90 ? 27.969 29.687 16.563 1.00 34.91 90 CYS A N 1
ATOM 737 C CA . CYS A 1 90 ? 27.266 30.469 17.583 1.00 34.91 90 CYS A CA 1
ATOM 738 C C . CYS A 1 90 ? 26.616 31.732 16.989 1.00 34.91 90 CYS A C 1
ATOM 740 O O . CYS A 1 90 ? 25.462 32.026 17.269 1.00 34.91 90 CYS A O 1
ATOM 742 N N . PHE A 1 91 ? 27.302 32.456 16.103 1.00 33.69 91 PHE A N 1
ATOM 743 C CA . PHE A 1 91 ? 26.782 33.698 15.523 1.00 33.69 91 PHE A CA 1
ATOM 744 C C . PHE A 1 91 ? 25.631 33.462 14.531 1.00 33.69 91 PHE A C 1
ATOM 746 O O . PHE A 1 91 ? 24.655 34.212 14.514 1.00 33.69 91 PHE A O 1
ATOM 753 N N . ILE A 1 92 ? 25.690 32.392 13.730 1.00 38.28 92 ILE A N 1
ATOM 754 C CA . ILE A 1 92 ? 24.601 32.006 12.813 1.00 38.28 92 ILE A CA 1
ATOM 755 C C . ILE A 1 92 ? 23.391 31.458 13.584 1.00 38.28 92 ILE A C 1
ATOM 757 O O . ILE A 1 92 ? 22.253 31.680 13.166 1.00 38.28 92 ILE A O 1
ATOM 761 N N . SER A 1 93 ? 23.615 30.770 14.709 1.00 39.06 93 SER A N 1
ATOM 762 C CA . SER A 1 93 ? 22.531 30.293 15.573 1.00 39.06 93 SER A CA 1
ATOM 763 C C . SER A 1 93 ? 21.891 31.428 16.378 1.00 39.06 93 SER A C 1
ATOM 765 O O . SER A 1 93 ? 20.668 31.513 16.368 1.00 39.06 93 SER A O 1
ATOM 767 N N . LEU A 1 94 ? 22.663 32.355 16.964 1.00 36.00 94 LEU A N 1
ATOM 768 C CA . LEU A 1 94 ? 22.138 33.524 17.688 1.00 36.00 94 LEU A CA 1
ATOM 769 C C . LEU A 1 94 ? 21.434 34.545 16.775 1.00 36.00 94 LEU A C 1
ATOM 771 O O . LEU A 1 94 ? 20.323 34.961 17.083 1.00 36.00 94 LEU A O 1
ATOM 775 N N . SER A 1 95 ? 22.009 34.898 15.618 1.00 31.34 95 SER A N 1
ATOM 776 C CA . SER A 1 95 ? 21.395 35.879 14.696 1.00 31.34 95 SER A CA 1
ATOM 777 C C . SER A 1 95 ? 20.085 35.393 14.064 1.00 31.34 95 SER A C 1
ATOM 779 O O . SER A 1 95 ? 19.215 36.197 13.729 1.00 31.34 95 SER A O 1
ATOM 781 N N . ARG A 1 96 ? 19.907 34.073 13.921 1.00 38.78 96 ARG A N 1
ATOM 782 C CA . ARG A 1 96 ? 18.630 33.470 13.509 1.00 38.78 96 ARG A CA 1
ATOM 783 C C . ARG A 1 96 ? 17.661 33.284 14.676 1.00 38.78 96 ARG A C 1
ATOM 785 O O . ARG A 1 96 ? 16.457 33.299 14.436 1.00 38.78 96 ARG A O 1
ATOM 792 N N . LEU A 1 97 ? 18.163 33.151 15.905 1.00 34.81 97 LEU A N 1
ATOM 793 C CA . LEU A 1 97 ? 17.358 33.104 17.128 1.00 34.81 97 LEU A CA 1
ATOM 794 C C . LEU A 1 97 ? 16.686 34.449 17.416 1.00 34.81 97 LEU A C 1
ATOM 796 O O . LEU A 1 97 ? 15.510 34.445 17.744 1.00 34.81 97 LEU A O 1
ATOM 800 N N . ASP A 1 98 ? 17.356 35.584 17.204 1.00 32.81 98 ASP A N 1
ATOM 801 C CA . ASP A 1 98 ? 16.740 36.911 17.388 1.00 32.81 98 ASP A CA 1
ATOM 802 C C . ASP A 1 98 ? 15.603 37.179 16.382 1.00 32.81 98 ASP A C 1
ATOM 804 O O . ASP A 1 98 ? 14.584 37.787 16.716 1.00 32.81 98 ASP A O 1
ATOM 808 N N . LEU A 1 99 ? 15.735 36.658 15.156 1.00 31.88 99 LEU A N 1
ATOM 809 C CA . LEU A 1 99 ? 14.715 36.765 14.105 1.00 31.88 99 LEU A CA 1
ATOM 810 C C . LEU A 1 99 ? 13.545 35.782 14.318 1.00 31.88 99 LEU A C 1
ATOM 812 O O . LEU A 1 99 ? 12.418 36.064 13.912 1.00 31.88 99 LEU A O 1
ATOM 816 N N . LEU A 1 100 ? 13.801 34.652 14.988 1.00 35.00 100 LEU A N 1
ATOM 817 C CA . LEU A 1 100 ? 12.784 33.706 15.454 1.00 35.00 100 LEU A CA 1
ATOM 818 C C . LEU A 1 100 ? 12.057 34.234 16.700 1.00 35.00 100 LEU A C 1
ATOM 820 O O . LEU A 1 100 ? 10.832 34.201 16.726 1.00 35.00 100 LEU A O 1
ATOM 824 N N . LEU A 1 101 ? 12.762 34.831 17.664 1.00 33.66 101 LEU A N 1
ATOM 825 C CA . LEU A 1 101 ? 12.202 35.384 18.904 1.00 33.66 101 LEU A CA 1
ATOM 826 C C . LEU A 1 101 ? 11.138 36.469 18.656 1.00 33.66 101 LEU A C 1
ATOM 828 O O . LEU A 1 101 ? 10.187 36.576 19.430 1.00 33.66 101 LEU A O 1
ATOM 832 N N . TYR A 1 102 ? 11.227 37.228 17.555 1.00 31.69 102 TYR A N 1
ATOM 833 C CA . TYR A 1 102 ? 10.188 38.195 17.161 1.00 31.69 102 TYR A CA 1
ATOM 834 C C . TYR A 1 102 ? 8.943 37.535 16.527 1.00 31.69 102 TYR A C 1
ATOM 836 O O . TYR A 1 102 ? 7.845 38.087 16.577 1.00 31.69 102 TYR A O 1
ATOM 844 N N . ALA A 1 103 ? 9.080 36.331 15.964 1.00 30.80 103 ALA A N 1
ATOM 845 C CA . ALA A 1 103 ? 7.987 35.558 15.364 1.00 30.80 103 ALA A CA 1
ATOM 846 C C . ALA A 1 103 ? 7.315 34.573 16.353 1.00 30.80 103 ALA A C 1
ATOM 848 O O . ALA A 1 103 ? 6.322 33.919 16.019 1.00 30.80 103 ALA A O 1
ATOM 849 N N . GLU A 1 104 ? 7.844 34.445 17.574 1.00 41.12 104 GLU A N 1
ATOM 850 C CA . GLU A 1 104 ? 7.641 33.263 18.415 1.00 41.12 104 GLU A CA 1
ATOM 851 C C . GLU A 1 104 ? 6.455 33.292 19.392 1.00 41.12 104 GLU A C 1
ATOM 853 O O . GLU A 1 104 ? 6.021 32.218 19.807 1.00 41.12 104 GLU A O 1
ATOM 858 N N . GLU A 1 105 ? 5.830 34.428 19.719 1.00 34.53 105 GLU A N 1
ATOM 859 C CA . GLU A 1 105 ? 4.711 34.399 20.688 1.00 34.53 105 GLU A CA 1
ATOM 860 C C . GLU A 1 105 ? 3.460 33.670 20.160 1.00 34.53 105 GLU A C 1
ATOM 862 O O . GLU A 1 105 ? 2.744 33.027 20.931 1.00 34.53 105 GLU A O 1
ATOM 867 N N . ASN A 1 106 ? 3.235 33.665 18.843 1.00 34.88 106 ASN A N 1
ATOM 868 C CA . ASN A 1 106 ? 2.118 32.936 18.230 1.00 34.88 106 ASN A CA 1
ATOM 869 C C . ASN A 1 106 ? 2.513 31.535 17.738 1.00 34.88 106 ASN A C 1
ATOM 871 O O . ASN A 1 106 ? 1.704 30.609 17.806 1.00 34.88 106 ASN A O 1
ATOM 875 N N . ILE A 1 107 ? 3.758 31.350 17.287 1.00 35.97 107 ILE A N 1
ATOM 876 C CA . ILE A 1 107 ? 4.226 30.088 16.694 1.00 35.97 107 ILE A CA 1
ATOM 877 C C . ILE A 1 107 ? 4.583 29.063 17.777 1.00 35.97 107 ILE A C 1
ATOM 879 O O . ILE A 1 107 ? 4.197 27.901 17.646 1.00 35.97 107 ILE A O 1
ATOM 883 N N . ILE A 1 108 ? 5.213 29.471 18.887 1.00 38.94 108 ILE A N 1
ATOM 884 C CA . ILE A 1 108 ? 5.498 28.570 20.019 1.00 38.94 108 ILE A CA 1
ATOM 885 C C . ILE A 1 108 ? 4.201 28.124 20.693 1.00 38.94 108 ILE A C 1
ATOM 887 O O . ILE A 1 108 ? 4.026 26.936 20.967 1.00 38.94 108 ILE A O 1
ATOM 891 N N . ASN A 1 109 ? 3.251 29.040 20.897 1.00 35.94 109 ASN A N 1
ATOM 892 C CA . ASN A 1 109 ? 1.944 28.703 21.466 1.00 35.94 109 ASN A CA 1
ATOM 893 C C . ASN A 1 109 ? 1.121 27.769 20.552 1.00 35.94 109 ASN A C 1
ATOM 895 O O . ASN A 1 109 ? 0.336 26.959 21.050 1.00 35.94 109 ASN A O 1
ATOM 899 N N . MET A 1 110 ? 1.337 27.802 19.229 1.00 34.41 110 MET A N 1
ATOM 900 C CA . MET A 1 110 ? 0.764 26.835 18.278 1.00 34.41 110 MET A CA 1
ATOM 901 C C . MET A 1 110 ? 1.507 25.491 18.252 1.00 34.41 110 MET A C 1
ATOM 903 O O . MET A 1 110 ? 0.862 24.443 18.164 1.00 34.41 110 MET A O 1
ATOM 907 N N . ALA A 1 111 ? 2.839 25.509 18.339 1.00 35.62 111 ALA A N 1
ATOM 908 C CA . ALA A 1 111 ? 3.688 24.325 18.237 1.00 35.62 111 ALA A CA 1
ATOM 909 C C . ALA A 1 111 ? 3.643 23.444 19.491 1.00 35.62 111 ALA A C 1
ATOM 911 O O . ALA A 1 111 ? 3.651 22.220 19.397 1.00 35.62 111 ALA A O 1
ATOM 912 N N . ILE A 1 112 ? 3.525 24.066 20.664 1.00 38.81 112 ILE A N 1
ATOM 913 C CA . ILE A 1 112 ? 3.467 23.384 21.958 1.00 38.81 112 ILE A CA 1
ATOM 914 C C . ILE A 1 112 ? 2.070 22.781 22.231 1.00 38.81 112 ILE A C 1
ATOM 916 O O . ILE A 1 112 ? 1.946 21.797 22.958 1.00 38.81 112 ILE A O 1
ATOM 920 N N . ARG A 1 113 ? 1.009 23.315 21.607 1.00 36.66 113 ARG A N 1
ATOM 921 C CA . ARG A 1 113 ? -0.382 22.850 21.775 1.00 36.66 113 ARG A CA 1
ATOM 922 C C . ARG A 1 113 ? -0.745 21.633 20.910 1.00 36.66 113 ARG A C 1
ATOM 924 O O . ARG A 1 113 ? -1.731 20.964 21.205 1.00 36.66 113 ARG A O 1
ATOM 931 N N . ASN A 1 114 ? 0.017 21.332 19.857 1.00 39.31 114 ASN A N 1
ATOM 932 C CA . ASN A 1 114 ? -0.288 20.259 18.907 1.00 39.31 114 ASN A CA 1
ATOM 933 C C . ASN A 1 114 ? 0.961 19.425 18.592 1.00 39.31 114 ASN A C 1
ATOM 935 O O . ASN A 1 114 ? 1.879 19.909 17.932 1.00 39.31 114 ASN A O 1
ATOM 939 N N . SER A 1 115 ? 0.921 18.126 18.903 1.00 42.66 115 SER A N 1
ATOM 940 C CA . SER A 1 115 ? 1.890 17.106 18.453 1.00 42.66 115 SER A CA 1
ATOM 941 C C . SER A 1 115 ? 2.111 17.068 16.927 1.00 42.66 115 SER A C 1
ATOM 943 O O . SER A 1 115 ? 3.049 16.441 16.446 1.00 42.66 115 SER A O 1
ATOM 945 N N . ASN A 1 116 ? 1.282 17.776 16.155 1.00 41.12 116 ASN A N 1
ATOM 946 C CA . ASN A 1 116 ? 1.308 17.832 14.696 1.00 41.12 116 ASN A CA 1
ATOM 947 C C . ASN A 1 116 ? 2.163 18.973 14.113 1.00 41.12 116 ASN A C 1
ATOM 949 O O . ASN A 1 116 ? 2.581 18.874 12.962 1.00 41.12 116 ASN A O 1
ATOM 953 N N . PHE A 1 117 ? 2.488 20.026 14.876 1.00 38.75 117 PHE A N 1
ATOM 954 C CA . PHE A 1 117 ? 3.444 21.051 14.411 1.00 38.75 117 PHE A CA 1
ATOM 955 C C . PHE A 1 117 ? 4.888 20.531 14.464 1.00 38.75 117 PHE A C 1
ATOM 957 O O . PHE A 1 117 ? 5.725 20.875 13.640 1.00 38.75 117 PHE A O 1
ATOM 964 N N . PHE A 1 118 ? 5.144 19.609 15.386 1.00 42.06 118 PHE A N 1
ATOM 965 C CA . PHE A 1 118 ? 6.365 18.819 15.472 1.00 42.06 118 PHE A CA 1
ATOM 966 C C . PHE A 1 118 ? 6.583 17.938 14.229 1.00 42.06 118 PHE A C 1
ATOM 968 O O . PHE A 1 118 ? 7.697 17.830 13.725 1.00 42.06 118 PHE A O 1
ATOM 975 N N . LEU A 1 119 ? 5.499 17.396 13.662 1.00 40.94 119 LEU A N 1
ATOM 976 C CA . LEU A 1 119 ? 5.517 16.660 12.397 1.00 40.94 119 LEU A CA 1
ATOM 977 C C . LEU A 1 119 ? 5.796 17.594 11.205 1.00 40.94 119 LEU A C 1
ATOM 979 O O . LEU A 1 119 ? 6.533 17.223 10.302 1.00 40.94 119 LEU A O 1
ATOM 983 N N . LEU A 1 120 ? 5.294 18.835 11.238 1.00 38.44 120 LEU A N 1
ATOM 984 C CA . LEU A 1 120 ? 5.633 19.882 10.264 1.00 38.44 120 LEU A CA 1
ATOM 985 C C . LEU A 1 120 ? 7.115 20.299 10.348 1.00 38.44 120 LEU A C 1
ATOM 987 O O . LEU A 1 120 ? 7.745 20.502 9.316 1.00 38.44 120 LEU A O 1
ATOM 991 N N . ILE A 1 121 ? 7.688 20.378 11.553 1.00 42.88 121 ILE A N 1
ATOM 992 C CA . ILE A 1 121 ? 9.118 20.656 11.773 1.00 42.88 121 ILE A CA 1
ATOM 993 C C . ILE A 1 121 ? 9.982 19.488 11.281 1.00 42.88 121 ILE A C 1
ATOM 995 O O . ILE A 1 121 ? 10.960 19.738 10.589 1.00 42.88 121 ILE A O 1
ATOM 999 N N . LEU A 1 122 ? 9.591 18.233 11.536 1.00 42.28 122 LEU A N 1
ATOM 1000 C CA . LEU A 1 122 ? 10.232 17.037 10.963 1.00 42.28 122 LEU A CA 1
ATOM 1001 C C . LEU A 1 122 ? 10.160 17.014 9.430 1.00 42.28 122 LEU A C 1
ATOM 1003 O O . LEU A 1 122 ? 11.118 16.630 8.763 1.00 42.28 122 LEU A O 1
ATOM 1007 N N . LEU A 1 123 ? 9.036 17.448 8.854 1.00 39.50 123 LEU A N 1
ATOM 1008 C CA . LEU A 1 123 ? 8.860 17.573 7.407 1.00 39.50 123 LEU A CA 1
ATOM 1009 C C . LEU A 1 123 ? 9.761 18.666 6.822 1.00 39.50 123 LEU A C 1
ATOM 1011 O O . LEU A 1 123 ? 10.450 18.427 5.834 1.00 39.50 123 LEU A O 1
ATOM 1015 N N . LEU A 1 124 ? 9.804 19.844 7.445 1.00 37.19 124 LEU A N 1
ATOM 1016 C CA . LEU A 1 124 ? 10.645 20.966 7.020 1.00 37.19 124 LEU A CA 1
ATOM 1017 C C . LEU A 1 124 ? 12.137 20.674 7.220 1.00 37.19 124 LEU A C 1
ATOM 1019 O O . LEU A 1 124 ? 12.941 21.051 6.370 1.00 37.19 124 LEU A O 1
ATOM 1023 N N . SER A 1 125 ? 12.508 19.956 8.283 1.00 40.53 125 SER A N 1
ATOM 1024 C CA . SER A 1 125 ? 13.887 19.555 8.559 1.00 40.53 125 SER A CA 1
ATOM 1025 C C . SER A 1 125 ? 14.360 18.512 7.537 1.00 40.53 125 SER A C 1
ATOM 1027 O O . SER A 1 125 ? 15.412 18.700 6.924 1.00 40.53 125 SER A O 1
ATOM 1029 N N . SER A 1 126 ? 13.528 17.510 7.230 1.00 41.22 126 SER A N 1
ATOM 1030 C CA . SER A 1 126 ? 13.774 16.520 6.168 1.00 41.22 126 SER A CA 1
ATOM 1031 C C . SER A 1 126 ? 13.910 17.175 4.790 1.00 41.22 126 SER A C 1
ATOM 1033 O O . SER A 1 126 ? 14.816 16.840 4.035 1.00 41.22 126 SER A O 1
ATOM 1035 N N . ILE A 1 127 ? 13.060 18.156 4.465 1.00 35.41 127 ILE A N 1
ATOM 1036 C CA . ILE A 1 127 ? 13.154 18.920 3.212 1.00 35.41 127 ILE A CA 1
ATOM 1037 C C . ILE A 1 127 ? 14.426 19.786 3.196 1.00 35.41 127 ILE A C 1
ATOM 1039 O O . ILE A 1 127 ? 15.101 19.855 2.173 1.00 35.41 127 ILE A O 1
ATOM 1043 N N . SER A 1 128 ? 14.805 20.408 4.318 1.00 34.62 128 SER A N 1
ATOM 1044 C CA . SER A 1 128 ? 16.000 21.264 4.418 1.00 34.62 128 SER A CA 1
ATOM 1045 C C . SER A 1 128 ? 17.327 20.496 4.354 1.00 34.62 128 SER A C 1
ATOM 1047 O O . SER A 1 128 ? 18.294 21.016 3.799 1.00 34.62 128 SER A O 1
ATOM 1049 N N . ALA A 1 129 ? 17.361 19.243 4.826 1.00 36.81 129 ALA A N 1
ATOM 1050 C CA . ALA A 1 129 ? 18.496 18.338 4.634 1.00 36.81 129 ALA A CA 1
ATOM 1051 C C . ALA A 1 129 ? 18.701 17.986 3.151 1.00 36.81 129 ALA A C 1
ATOM 1053 O O . ALA A 1 129 ? 19.824 17.743 2.714 1.00 36.81 129 ALA A O 1
ATOM 1054 N N . PHE A 1 130 ? 17.615 17.990 2.373 1.00 36.25 130 PHE A N 1
ATOM 1055 C CA . PHE A 1 130 ? 17.614 17.674 0.947 1.00 36.25 130 PHE A CA 1
ATOM 1056 C C . PHE A 1 130 ? 17.850 18.892 0.037 1.00 36.25 130 PHE A C 1
ATOM 1058 O O . PHE A 1 130 ? 18.378 18.726 -1.058 1.00 36.25 130 PHE A O 1
ATOM 1065 N N . ASN A 1 131 ? 17.492 20.106 0.471 1.00 30.56 131 ASN A N 1
ATOM 1066 C CA . ASN A 1 131 ? 17.494 21.313 -0.367 1.00 30.56 131 ASN A CA 1
ATOM 1067 C C . ASN A 1 131 ? 18.744 22.199 -0.238 1.00 30.56 131 ASN A C 1
ATOM 1069 O O . ASN A 1 131 ? 18.652 23.388 -0.530 1.00 30.56 131 ASN A O 1
ATOM 1073 N N . GLN A 1 132 ? 19.913 21.686 0.166 1.00 29.62 132 GLN A N 1
ATOM 1074 C CA . GLN A 1 132 ? 21.131 22.502 0.076 1.00 29.62 132 GLN A CA 1
ATOM 1075 C C . GLN A 1 132 ? 21.573 22.664 -1.393 1.00 29.62 132 GLN A C 1
ATOM 1077 O O . GLN A 1 132 ? 22.013 21.687 -2.012 1.00 29.62 132 GLN A O 1
ATOM 1082 N N . PRO A 1 133 ? 21.506 23.889 -1.960 1.00 26.78 133 PRO A N 1
ATOM 1083 C CA . PRO A 1 133 ? 22.005 24.183 -3.293 1.00 26.78 133 PRO A CA 1
ATOM 1084 C C . PRO A 1 133 ? 23.529 24.306 -3.197 1.00 26.78 133 PRO A C 1
ATOM 1086 O O . PRO A 1 133 ? 24.089 25.385 -3.041 1.00 26.78 133 PRO A O 1
ATOM 1089 N N . GLY A 1 134 ? 24.195 23.159 -3.173 1.00 29.59 134 GLY A N 1
ATOM 1090 C CA . GLY A 1 134 ? 25.639 23.068 -2.961 1.00 29.59 134 GLY A CA 1
ATOM 1091 C C . GLY A 1 134 ? 26.207 21.657 -3.087 1.00 29.59 134 GLY A C 1
ATOM 1092 O O . GLY A 1 134 ? 27.425 21.502 -3.064 1.00 29.59 134 GLY A O 1
ATOM 1093 N N . PHE A 1 135 ? 25.364 20.633 -3.275 1.00 33.47 135 PHE A N 1
ATOM 1094 C CA . PHE A 1 135 ? 25.806 19.288 -3.643 1.00 33.47 135 PHE A CA 1
ATOM 1095 C C . PHE A 1 135 ? 26.350 19.280 -5.080 1.00 33.47 135 PHE A C 1
ATOM 1097 O O . PHE A 1 135 ? 25.716 18.807 -6.021 1.00 33.47 135 PHE A O 1
ATOM 1104 N N . GLY A 1 136 ? 27.568 19.799 -5.247 1.00 29.48 136 GLY A N 1
ATOM 1105 C CA . GLY A 1 136 ? 28.460 19.340 -6.301 1.00 29.48 136 GLY A CA 1
ATOM 1106 C C . GLY A 1 136 ? 28.639 17.819 -6.185 1.00 29.48 136 GLY A C 1
ATOM 1107 O O . GLY A 1 136 ? 28.423 17.247 -5.112 1.00 29.48 136 GLY A O 1
ATOM 1108 N N . PRO A 1 137 ? 28.983 17.128 -7.280 1.00 29.84 137 PRO A N 1
ATOM 1109 C CA . PRO A 1 137 ? 28.968 15.674 -7.311 1.00 29.84 137 PRO A CA 1
ATOM 1110 C C . PRO A 1 137 ? 29.916 15.135 -6.235 1.00 29.84 137 PRO A C 1
ATOM 1112 O O . PRO A 1 137 ? 31.121 15.377 -6.305 1.00 29.84 137 PRO A O 1
ATOM 1115 N N . ILE A 1 138 ? 29.385 14.395 -5.252 1.00 39.03 138 ILE A N 1
ATOM 1116 C CA . ILE A 1 138 ? 30.196 13.592 -4.330 1.00 39.03 138 ILE A CA 1
ATOM 1117 C C . ILE A 1 138 ? 30.876 12.519 -5.186 1.00 39.03 138 ILE A C 1
ATOM 1119 O O . ILE A 1 138 ? 30.346 11.433 -5.401 1.00 39.03 138 ILE A O 1
ATOM 1123 N N . LYS A 1 139 ? 32.032 12.864 -5.755 1.00 37.53 139 LYS A N 1
ATOM 1124 C CA . LYS A 1 139 ? 32.868 11.985 -6.579 1.00 37.53 139 LYS A CA 1
ATOM 1125 C C . LYS A 1 139 ? 33.781 11.083 -5.736 1.00 37.53 139 LYS A C 1
ATOM 1127 O O . LYS A 1 139 ? 34.576 10.357 -6.317 1.00 37.53 139 LYS A O 1
ATOM 1132 N N . SER A 1 140 ? 33.699 11.119 -4.401 1.00 38.31 140 SER A N 1
ATOM 1133 C CA . SER A 1 140 ? 34.723 10.523 -3.526 1.00 38.31 140 SER A CA 1
ATOM 1134 C C . SER A 1 140 ? 34.256 9.454 -2.530 1.00 38.31 140 SER A C 1
ATOM 1136 O O . SER A 1 140 ? 35.119 8.865 -1.885 1.00 38.31 140 SER A O 1
ATOM 1138 N N . LEU A 1 141 ? 32.957 9.141 -2.401 1.00 46.19 141 LEU A N 1
ATOM 1139 C CA . LEU A 1 141 ? 32.518 7.978 -1.610 1.00 46.19 141 LEU A CA 1
ATOM 1140 C C . LEU A 1 141 ? 32.075 6.823 -2.523 1.00 46.19 141 LEU A C 1
ATOM 1142 O O . LEU A 1 141 ? 31.318 7.064 -3.468 1.00 46.19 141 LEU A O 1
ATOM 1146 N N . PRO A 1 142 ? 32.483 5.568 -2.241 1.00 60.03 142 PRO A N 1
ATOM 1147 C CA . PRO A 1 142 ? 31.950 4.406 -2.947 1.00 60.03 142 PRO A CA 1
ATOM 1148 C C . PRO A 1 142 ? 30.423 4.351 -2.793 1.00 60.03 142 PRO A C 1
ATOM 1150 O O . PRO A 1 142 ? 29.898 4.625 -1.711 1.00 60.03 142 PRO A O 1
ATOM 1153 N N . GLN A 1 143 ? 29.705 3.991 -3.863 1.00 63.22 143 GLN A N 1
ATOM 1154 C CA . GLN A 1 143 ? 28.230 3.988 -3.914 1.00 63.22 143 GLN A CA 1
ATOM 1155 C C . GLN A 1 143 ? 27.587 3.206 -2.754 1.00 63.22 143 GLN A C 1
ATOM 1157 O O . GLN A 1 143 ? 26.559 3.622 -2.218 1.00 63.22 143 GLN A O 1
ATOM 1162 N N . THR A 1 144 ? 28.249 2.142 -2.301 1.00 66.25 144 THR A N 1
ATOM 1163 C CA . THR A 1 144 ? 27.842 1.319 -1.158 1.00 66.25 144 THR A CA 1
ATOM 1164 C C . THR A 1 144 ? 27.778 2.106 0.154 1.00 66.25 144 THR A C 1
ATOM 1166 O O . THR A 1 144 ? 26.837 1.939 0.927 1.00 66.25 144 THR A O 1
ATOM 1169 N N . HIS A 1 145 ? 28.715 3.024 0.414 1.00 66.75 145 HIS A N 1
ATOM 1170 C CA . HIS A 1 145 ? 28.683 3.846 1.630 1.00 66.75 145 HIS A CA 1
ATOM 1171 C C . HIS A 1 145 ? 27.495 4.812 1.641 1.00 66.75 145 HIS A C 1
ATOM 1173 O O . HIS A 1 145 ? 26.924 5.066 2.701 1.00 66.75 145 HIS A O 1
ATOM 1179 N N . ILE A 1 146 ? 27.091 5.318 0.472 1.00 69.06 146 ILE A N 1
ATOM 1180 C CA . ILE A 1 146 ? 25.929 6.206 0.340 1.00 69.06 146 ILE A CA 1
ATOM 1181 C C . ILE A 1 146 ? 24.633 5.429 0.621 1.00 69.06 146 ILE A C 1
ATOM 1183 O O . ILE A 1 146 ? 23.754 5.933 1.321 1.00 69.06 146 ILE A O 1
ATOM 1187 N N . GLN A 1 147 ? 24.528 4.187 0.137 1.00 67.88 147 GLN A N 1
ATOM 1188 C CA . GLN A 1 147 ? 23.388 3.306 0.418 1.00 67.88 147 GLN A CA 1
ATOM 1189 C C . GLN A 1 147 ? 23.281 2.968 1.913 1.00 67.88 147 GLN A C 1
ATOM 1191 O O . GLN A 1 147 ? 22.217 3.139 2.507 1.00 67.88 147 GLN A O 1
ATOM 1196 N N . TRP A 1 148 ? 24.385 2.568 2.553 1.00 70.44 148 TRP A N 1
ATOM 1197 C CA . TRP A 1 148 ? 24.407 2.287 3.993 1.00 70.44 148 TRP A CA 1
ATOM 1198 C C . TRP A 1 148 ? 24.041 3.509 4.837 1.00 70.44 148 TRP A C 1
ATOM 1200 O O . TRP A 1 148 ? 23.257 3.397 5.779 1.00 70.44 148 TRP A O 1
ATOM 1210 N N . PHE A 1 149 ? 24.556 4.685 4.476 1.00 64.88 149 PHE A N 1
ATOM 1211 C CA . PHE A 1 149 ? 24.213 5.936 5.146 1.00 64.88 149 PHE A CA 1
ATOM 1212 C C . PHE A 1 149 ? 22.714 6.264 5.017 1.00 64.88 149 PHE A C 1
ATOM 1214 O O . PHE A 1 149 ? 22.063 6.611 6.003 1.00 64.88 149 PHE A O 1
ATOM 1221 N N . SER A 1 150 ? 22.135 6.072 3.828 1.00 64.06 150 SER A N 1
ATOM 1222 C CA . SER A 1 150 ? 20.694 6.235 3.594 1.00 64.06 150 SER A CA 1
ATOM 1223 C C . SER A 1 150 ? 19.842 5.289 4.441 1.00 64.06 150 SER A C 1
ATOM 1225 O O . SER A 1 150 ? 18.792 5.685 4.956 1.00 64.06 150 SER A O 1
ATOM 1227 N N . ILE A 1 151 ? 20.272 4.035 4.581 1.00 70.75 151 ILE A N 1
ATOM 1228 C CA . ILE A 1 151 ? 19.559 3.032 5.378 1.00 70.75 151 ILE A CA 1
ATOM 1229 C C . ILE A 1 151 ? 19.622 3.390 6.857 1.00 70.75 151 ILE A C 1
ATOM 1231 O O . ILE A 1 151 ? 18.587 3.371 7.516 1.00 70.75 151 ILE A O 1
ATOM 1235 N N . LEU A 1 152 ? 20.790 3.789 7.366 1.00 70.62 152 LEU A N 1
ATOM 1236 C CA . LEU A 1 152 ? 20.933 4.244 8.750 1.00 70.62 152 LEU A CA 1
ATOM 1237 C C . LEU A 1 152 ? 20.030 5.445 9.047 1.00 70.62 152 LEU A C 1
ATOM 1239 O O . LEU A 1 152 ? 19.311 5.432 10.042 1.00 70.62 152 LEU A O 1
ATOM 1243 N N . ASN A 1 153 ? 19.997 6.440 8.157 1.00 64.69 153 ASN A N 1
ATOM 1244 C CA . ASN A 1 153 ? 19.112 7.594 8.311 1.00 64.69 153 ASN A CA 1
ATOM 1245 C C . ASN A 1 153 ? 17.630 7.178 8.347 1.00 64.69 153 ASN A C 1
ATOM 1247 O O . ASN A 1 153 ? 16.867 7.616 9.206 1.00 64.69 153 ASN A O 1
ATOM 1251 N N . SER A 1 154 ? 17.227 6.271 7.456 1.00 69.12 154 SER A N 1
ATOM 1252 C CA . SER A 1 154 ? 15.847 5.777 7.399 1.00 69.12 154 SER A CA 1
ATOM 1253 C C . SER A 1 154 ? 15.476 4.929 8.621 1.00 69.12 154 SER A C 1
ATOM 1255 O O . SER A 1 154 ? 14.352 5.018 9.108 1.00 69.12 154 SER A O 1
ATOM 1257 N N . LEU A 1 155 ? 16.419 4.149 9.162 1.00 70.25 155 LEU A N 1
ATOM 1258 C CA . LEU A 1 155 ? 16.233 3.384 10.397 1.00 70.25 155 LEU A CA 1
ATOM 1259 C C . LEU A 1 155 ? 16.026 4.294 11.608 1.00 70.25 155 LEU A C 1
ATOM 1261 O O . LEU A 1 155 ? 15.175 4.001 12.442 1.00 70.25 155 LEU A O 1
ATOM 1265 N N . VAL A 1 156 ? 16.750 5.412 11.699 1.00 66.44 156 VAL A N 1
ATOM 1266 C CA . VAL A 1 156 ? 16.546 6.383 12.784 1.00 66.44 156 VAL A CA 1
ATOM 1267 C C . VAL A 1 156 ? 15.156 7.014 12.703 1.00 66.44 156 VAL A C 1
ATOM 1269 O O . VAL A 1 156 ? 14.474 7.103 13.723 1.00 66.44 156 VAL A O 1
ATOM 1272 N N . VAL A 1 157 ? 14.688 7.367 11.499 1.00 66.00 157 VAL A N 1
ATOM 1273 C CA . VAL A 1 157 ? 13.316 7.867 11.290 1.00 66.00 157 VAL A CA 1
ATOM 1274 C C . VAL A 1 157 ? 12.272 6.834 11.728 1.00 66.00 157 VAL A C 1
ATOM 1276 O O . VAL A 1 157 ? 11.316 7.196 12.412 1.00 66.00 157 VAL A O 1
ATOM 1279 N N . VAL A 1 158 ? 12.464 5.554 11.393 1.00 72.31 158 VAL A N 1
ATOM 1280 C CA . VAL A 1 158 ? 11.585 4.461 11.850 1.00 72.31 158 VAL A CA 1
ATOM 1281 C C . VAL A 1 158 ? 11.590 4.336 13.368 1.00 72.31 158 VAL A C 1
ATOM 1283 O O . VAL A 1 158 ? 10.531 4.337 13.981 1.00 72.31 158 VAL A O 1
ATOM 1286 N N . LEU A 1 159 ? 12.762 4.258 14.004 1.00 72.12 159 LEU A N 1
ATOM 1287 C CA . LEU A 1 159 ? 12.849 4.135 15.462 1.00 72.12 159 LEU A CA 1
ATOM 1288 C C . LEU A 1 159 ? 12.141 5.297 16.158 1.00 72.12 159 LEU A C 1
ATOM 1290 O O . LEU A 1 159 ? 11.417 5.103 17.135 1.00 72.12 159 LEU A O 1
ATOM 1294 N N . PHE A 1 160 ? 12.292 6.495 15.615 1.00 67.88 160 PHE A N 1
ATOM 1295 C CA . PHE A 1 160 ? 11.641 7.678 16.130 1.00 67.88 160 PHE A CA 1
ATOM 1296 C C . PHE A 1 160 ? 10.106 7.628 15.998 1.00 67.88 160 PHE A C 1
ATOM 1298 O O . PHE A 1 160 ? 9.392 7.857 16.978 1.00 67.88 160 PHE A O 1
ATOM 1305 N N . LEU A 1 161 ? 9.587 7.281 14.816 1.00 69.56 161 LEU A N 1
ATOM 1306 C CA . LEU A 1 161 ? 8.149 7.099 14.583 1.00 69.56 161 LEU A CA 1
ATOM 1307 C C . LEU A 1 161 ? 7.572 5.978 15.456 1.00 69.56 161 LEU A C 1
ATOM 1309 O O . LEU A 1 161 ? 6.517 6.162 16.071 1.00 69.56 161 LEU A O 1
ATOM 1313 N N . SER A 1 162 ? 8.301 4.873 15.605 1.00 75.00 162 SER A N 1
ATOM 1314 C CA . SER A 1 162 ? 7.940 3.775 16.499 1.00 75.00 162 SER A CA 1
ATOM 1315 C C . SER A 1 162 ? 7.833 4.246 17.954 1.00 75.00 162 SER A C 1
ATOM 1317 O O . SER A 1 162 ? 6.897 3.867 18.653 1.00 75.00 162 SER A O 1
ATOM 1319 N N . GLY A 1 163 ? 8.712 5.156 18.394 1.00 72.44 163 GLY A N 1
ATOM 1320 C CA . GLY A 1 163 ? 8.668 5.780 19.716 1.00 72.44 163 GLY A CA 1
ATOM 1321 C C . GLY A 1 163 ? 7.421 6.645 19.927 1.00 72.44 163 GLY A C 1
ATOM 1322 O O . GLY A 1 163 ? 6.796 6.581 20.989 1.00 72.44 163 GLY A O 1
ATOM 1323 N N . ILE A 1 164 ? 6.998 7.403 18.910 1.00 69.12 164 ILE A N 1
ATOM 1324 C CA . ILE A 1 164 ? 5.743 8.172 18.949 1.00 69.12 164 ILE A CA 1
ATOM 1325 C C . ILE A 1 164 ? 4.546 7.224 19.053 1.00 69.12 164 ILE A C 1
ATOM 1327 O O . ILE A 1 164 ? 3.709 7.394 19.941 1.00 69.12 164 ILE A O 1
ATOM 1331 N N . VAL A 1 165 ? 4.474 6.204 18.194 1.00 68.12 165 VAL A N 1
ATOM 1332 C CA . VAL A 1 165 ? 3.392 5.206 18.216 1.00 68.12 165 VAL A CA 1
ATOM 1333 C C . VAL A 1 165 ? 3.361 4.463 19.551 1.00 68.12 165 VAL A C 1
ATOM 1335 O O . VAL A 1 165 ? 2.290 4.304 20.135 1.00 68.12 165 VAL A O 1
ATOM 1338 N N . ALA A 1 166 ? 4.519 4.070 20.082 1.00 69.25 166 ALA A N 1
ATOM 1339 C CA . ALA A 1 166 ? 4.643 3.439 21.389 1.00 69.25 166 ALA A CA 1
ATOM 1340 C C . ALA A 1 166 ? 4.162 4.364 22.509 1.00 69.25 166 ALA A C 1
ATOM 1342 O O . ALA A 1 166 ? 3.449 3.913 23.397 1.00 69.25 166 ALA A O 1
ATOM 1343 N N . THR A 1 167 ? 4.470 5.661 22.445 1.00 65.06 167 THR A N 1
ATOM 1344 C CA . THR A 1 167 ? 3.978 6.644 23.420 1.00 65.06 167 THR A CA 1
ATOM 1345 C C . THR A 1 167 ? 2.463 6.818 23.323 1.00 65.06 167 THR A C 1
ATOM 1347 O O . THR A 1 167 ? 1.796 6.874 24.353 1.00 65.06 167 THR A O 1
ATOM 1350 N N . ILE A 1 168 ? 1.893 6.853 22.111 1.00 67.94 168 ILE A N 1
ATOM 1351 C CA . ILE A 1 168 ? 0.438 6.893 21.895 1.00 67.94 168 ILE A CA 1
ATOM 1352 C C . ILE A 1 168 ? -0.216 5.639 22.490 1.00 67.94 168 ILE A C 1
ATOM 1354 O O . ILE A 1 168 ? -1.145 5.751 23.288 1.00 67.94 168 ILE A O 1
ATOM 1358 N N . LEU A 1 169 ? 0.295 4.450 22.156 1.00 65.56 169 LEU A N 1
ATOM 1359 C CA . LEU A 1 169 ? -0.194 3.171 22.677 1.00 65.56 169 LEU A CA 1
ATOM 1360 C C . LEU A 1 169 ? -0.064 3.088 24.199 1.00 65.56 169 LEU A C 1
ATOM 1362 O O . LEU A 1 169 ? -0.999 2.660 24.868 1.00 65.56 169 LEU A O 1
ATOM 1366 N N . PHE A 1 170 ? 1.061 3.534 24.755 1.00 64.50 170 PHE A N 1
ATOM 1367 C CA . PHE A 1 170 ? 1.293 3.580 26.194 1.00 64.50 170 PHE A CA 1
ATOM 1368 C C . PHE A 1 170 ? 0.347 4.568 26.879 1.00 64.50 170 PHE A C 1
ATOM 1370 O O . PHE A 1 170 ? -0.207 4.254 27.928 1.00 64.50 170 PHE A O 1
ATOM 1377 N N . HIS A 1 171 ? 0.097 5.736 26.278 1.00 62.41 171 HIS A N 1
ATOM 1378 C CA . HIS A 1 171 ? -0.869 6.696 26.804 1.00 62.41 171 HIS A CA 1
ATOM 1379 C C . HIS A 1 171 ? -2.279 6.103 26.829 1.00 62.41 171 HIS A C 1
ATOM 1381 O O . HIS A 1 171 ? -2.962 6.249 27.837 1.00 62.41 171 HIS A O 1
ATOM 1387 N N . ILE A 1 172 ? -2.688 5.385 25.776 1.00 59.94 172 ILE A N 1
ATOM 1388 C CA . ILE A 1 172 ? -3.962 4.653 25.741 1.00 59.94 172 ILE A CA 1
ATOM 1389 C C . ILE A 1 172 ? -3.984 3.594 26.854 1.00 59.94 172 ILE A C 1
ATOM 1391 O O . ILE A 1 172 ? -4.867 3.612 27.699 1.00 59.94 172 ILE A O 1
ATOM 1395 N N . LEU A 1 173 ? -2.984 2.711 26.920 1.00 60.59 173 LEU A N 1
ATOM 1396 C CA . LEU A 1 173 ? -2.955 1.574 27.849 1.00 60.59 173 LEU A CA 1
ATOM 1397 C C . LEU A 1 173 ? -2.851 1.982 29.329 1.00 60.59 173 LEU A C 1
ATOM 1399 O O . LEU A 1 173 ? -3.531 1.407 30.179 1.00 60.59 173 LEU A O 1
ATOM 1403 N N . CYS A 1 174 ? -1.995 2.950 29.664 1.00 56.84 174 CYS A N 1
ATOM 1404 C CA . CYS A 1 174 ? -1.716 3.319 31.053 1.00 56.84 174 CYS A CA 1
ATOM 1405 C C . CYS A 1 174 ? -2.698 4.345 31.614 1.00 56.84 174 CYS A C 1
ATOM 1407 O O . CYS A 1 174 ? -3.086 4.220 32.776 1.00 56.84 174 CYS A O 1
ATOM 1409 N N . LYS A 1 175 ? -3.137 5.329 30.816 1.00 50.78 175 LYS A N 1
ATOM 1410 C CA . LYS A 1 175 ? -4.136 6.311 31.269 1.00 50.78 175 LYS A CA 1
ATOM 1411 C C . LYS A 1 175 ? -5.530 5.696 31.387 1.00 50.78 175 LYS A C 1
ATOM 1413 O O . LYS A 1 175 ? -6.300 6.128 32.242 1.00 50.78 175 LYS A O 1
ATOM 1418 N N . ASP A 1 176 ? -5.820 4.666 30.590 1.00 51.94 176 ASP A N 1
ATOM 1419 C CA . ASP A 1 176 ? -7.105 3.962 30.613 1.00 51.94 176 ASP A CA 1
ATOM 1420 C C . ASP A 1 176 ? -7.127 2.718 31.510 1.00 51.94 176 ASP A C 1
ATOM 1422 O O . ASP A 1 176 ? -8.140 2.025 31.557 1.00 51.94 176 ASP A O 1
ATOM 1426 N N . ASN A 1 177 ? -6.061 2.430 32.269 1.00 52.12 177 ASN A N 1
ATOM 1427 C CA . ASN A 1 177 ? -6.102 1.338 33.237 1.00 52.12 177 ASN A CA 1
ATOM 1428 C C . ASN A 1 177 ? -7.129 1.669 34.344 1.00 52.12 177 ASN A C 1
ATOM 1430 O O . ASN A 1 177 ? -6.907 2.614 35.112 1.00 52.12 177 ASN A O 1
ATOM 1434 N N . PRO A 1 178 ? -8.207 0.878 34.524 1.00 50.91 178 PRO A N 1
ATOM 1435 C CA . PRO A 1 178 ? -9.227 1.140 35.541 1.00 50.91 178 PRO A CA 1
ATOM 1436 C C . PRO A 1 178 ? -8.656 1.145 36.965 1.00 50.91 178 PRO A C 1
ATOM 1438 O O . PRO A 1 178 ? -9.236 1.752 37.865 1.00 50.91 178 PRO A O 1
ATOM 1441 N N . ARG A 1 179 ? -7.495 0.508 37.185 1.00 46.47 179 ARG A N 1
ATOM 1442 C CA . ARG A 1 179 ? -6.754 0.579 38.453 1.00 46.47 179 ARG A CA 1
ATOM 1443 C C . ARG A 1 179 ? -6.239 1.998 38.725 1.00 46.47 179 ARG A C 1
ATOM 1445 O O . ARG A 1 179 ? -6.346 2.454 39.854 1.00 46.47 179 ARG A O 1
ATOM 1452 N N . TYR A 1 180 ? -5.772 2.715 37.701 1.00 45.81 180 TYR A N 1
ATOM 1453 C CA . TYR A 1 180 ? -5.305 4.101 37.809 1.00 45.81 180 TYR A CA 1
ATOM 1454 C C . TYR A 1 180 ? -6.480 5.072 38.008 1.00 45.81 180 TYR A C 1
ATOM 1456 O O . TYR A 1 180 ? -6.433 5.932 38.882 1.00 45.81 180 TYR A O 1
ATOM 1464 N N . SER A 1 181 ? -7.593 4.879 37.286 1.00 51.41 181 SER A N 1
ATOM 1465 C CA . SER A 1 181 ? -8.805 5.703 37.447 1.00 51.41 181 SER A CA 1
ATOM 1466 C C . SER A 1 181 ? -9.464 5.555 38.825 1.00 51.41 181 SER A C 1
ATOM 1468 O O . SER A 1 181 ? -10.034 6.518 39.334 1.00 51.41 181 SER A O 1
ATOM 1470 N N . ARG A 1 182 ? -9.368 4.367 39.444 1.00 50.69 182 ARG A N 1
ATOM 1471 C CA . ARG A 1 182 ? -9.821 4.123 40.825 1.00 50.69 182 ARG A CA 1
ATOM 1472 C C . ARG A 1 182 ? -8.917 4.786 41.866 1.00 50.69 182 ARG A C 1
ATOM 1474 O O . ARG A 1 182 ? -9.438 5.322 42.834 1.00 50.69 182 ARG A O 1
ATOM 1481 N N . ILE A 1 183 ? -7.596 4.785 41.660 1.00 53.53 183 ILE A N 1
ATOM 1482 C CA . ILE A 1 183 ? -6.627 5.425 42.572 1.00 53.53 183 ILE A CA 1
ATOM 1483 C C . ILE A 1 183 ? -6.793 6.954 42.583 1.00 53.53 183 ILE A C 1
ATOM 1485 O O . ILE A 1 183 ? -6.646 7.577 43.627 1.00 53.53 183 ILE A O 1
ATOM 1489 N N . VAL A 1 184 ? -7.152 7.561 41.446 1.00 50.62 184 VAL A N 1
ATOM 1490 C CA . VAL A 1 184 ? -7.339 9.021 41.319 1.00 50.62 184 VAL A CA 1
ATOM 1491 C C . VAL A 1 184 ? -8.748 9.481 41.758 1.00 50.62 184 VAL A C 1
ATOM 1493 O O . VAL A 1 184 ? -9.071 10.660 41.678 1.00 50.62 184 VAL A O 1
ATOM 1496 N N . GLY A 1 185 ? -9.611 8.578 42.243 1.00 44.78 185 GLY A N 1
ATOM 1497 C CA . GLY A 1 185 ? -10.899 8.945 42.850 1.00 44.78 185 GLY A CA 1
ATOM 1498 C C . GLY A 1 185 ? -11.923 9.589 41.904 1.00 44.78 185 GLY A C 1
ATOM 1499 O O . GLY A 1 185 ? -12.919 10.135 42.368 1.00 44.78 185 GLY A O 1
ATOM 1500 N N . THR A 1 186 ? -11.737 9.526 40.580 1.00 46.12 186 THR A N 1
ATOM 1501 C CA . THR A 1 186 ? -12.693 10.102 39.614 1.00 46.12 186 THR A CA 1
ATOM 1502 C C . THR A 1 186 ? -13.837 9.129 39.329 1.00 46.12 186 THR A C 1
ATOM 1504 O O . THR A 1 186 ? -13.948 8.594 38.224 1.00 46.12 186 THR A O 1
ATOM 1507 N N . GLY A 1 187 ? -14.632 8.839 40.359 1.00 42.66 187 GLY A N 1
ATOM 1508 C CA . GLY A 1 187 ? -15.874 8.077 40.263 1.00 42.66 187 GLY A CA 1
ATOM 1509 C C . GLY A 1 187 ? -16.979 8.869 39.556 1.00 42.66 187 GLY A C 1
ATOM 1510 O O . GLY A 1 187 ? -17.071 10.080 39.715 1.00 42.66 187 GLY A O 1
ATOM 1511 N N . SER A 1 188 ? -17.816 8.145 38.801 1.00 39.66 188 SER A N 1
ATOM 1512 C CA . SER A 1 188 ? -19.075 8.565 38.150 1.00 39.66 188 SER A CA 1
ATOM 1513 C C . SER A 1 188 ? -19.009 9.682 37.087 1.00 39.66 188 SER A C 1
ATOM 1515 O O . SER A 1 188 ? -18.629 10.810 37.359 1.00 39.66 188 SER A O 1
ATOM 1517 N N . ALA A 1 189 ? -19.470 9.355 35.870 1.00 44.03 189 ALA A N 1
ATOM 1518 C CA . ALA A 1 189 ? -19.843 10.290 34.797 1.00 44.03 189 ALA A CA 1
ATOM 1519 C C . ALA A 1 189 ? -18.734 11.155 34.157 1.00 44.03 189 ALA A C 1
ATOM 1521 O O . ALA A 1 189 ? -18.957 12.318 33.838 1.00 44.03 189 ALA A O 1
ATOM 1522 N N . LYS A 1 190 ? -17.555 10.591 33.860 1.00 43.59 190 LYS A N 1
ATOM 1523 C CA . LYS A 1 190 ? -16.707 11.209 32.826 1.00 43.59 190 LYS A CA 1
ATOM 1524 C C . LYS A 1 190 ? -17.339 10.947 31.463 1.00 43.59 190 LYS A C 1
ATOM 1526 O O . LYS A 1 190 ? -17.315 9.807 30.997 1.00 43.59 190 LYS A O 1
ATOM 1531 N N . GLU A 1 191 ? -17.890 11.997 30.854 1.00 47.75 191 GLU A N 1
ATOM 1532 C CA . GLU A 1 191 ? -18.089 12.094 29.408 1.00 47.75 191 GLU A CA 1
ATOM 1533 C C . GLU A 1 191 ? -16.877 11.443 28.733 1.00 47.75 191 GLU A C 1
ATOM 1535 O O . GLU A 1 191 ? -15.730 11.857 28.919 1.00 47.75 191 GLU A O 1
ATOM 1540 N N . GLN A 1 192 ? -17.100 10.315 28.062 1.00 52.66 192 GLN A N 1
ATOM 1541 C CA . GLN A 1 192 ? -16.054 9.697 27.258 1.00 52.66 192 GLN A CA 1
ATOM 1542 C C . GLN A 1 192 ? -15.664 10.767 26.227 1.00 52.66 192 GLN A C 1
ATOM 1544 O O . GLN A 1 192 ? -16.562 11.353 25.653 1.00 52.66 192 GLN A O 1
ATOM 1549 N N . PHE A 1 193 ? -14.389 11.110 26.035 1.00 60.41 193 PHE A N 1
ATOM 1550 C CA . PHE A 1 193 ? -13.991 12.150 25.068 1.00 60.41 193 PHE A CA 1
ATOM 1551 C C . PHE A 1 193 ? -13.329 11.519 23.835 1.00 60.41 193 PHE A C 1
ATOM 1553 O O . PHE A 1 193 ? -12.576 10.546 23.958 1.00 60.41 193 PHE A O 1
ATOM 1560 N N . GLY A 1 194 ? -13.596 12.081 22.650 1.00 69.56 194 GLY A N 1
ATOM 1561 C CA . GLY A 1 194 ? -12.942 11.745 21.383 1.00 69.56 194 GLY A CA 1
ATOM 1562 C C . GLY A 1 194 ? -13.265 10.342 20.859 1.00 69.56 194 GLY A C 1
ATOM 1563 O O . GLY A 1 194 ? -14.401 10.014 20.519 1.00 69.56 194 GLY A O 1
ATOM 1564 N N . TRP A 1 195 ? -12.251 9.477 20.814 1.00 75.00 195 TRP A N 1
ATOM 1565 C CA . TRP A 1 195 ? -12.329 8.172 20.149 1.00 75.00 195 TRP A CA 1
ATOM 1566 C C . TRP A 1 195 ? -13.241 7.158 20.858 1.00 75.00 195 TRP A C 1
ATOM 1568 O O . TRP A 1 195 ? -13.803 6.276 20.219 1.00 75.00 195 TRP A O 1
ATOM 1578 N N . LYS A 1 196 ? -13.454 7.275 22.174 1.00 76.94 196 LYS A N 1
ATOM 1579 C CA . LYS A 1 196 ? -14.332 6.342 22.908 1.00 76.94 196 LYS A CA 1
ATOM 1580 C C . LYS A 1 196 ? -15.819 6.559 22.609 1.00 76.94 196 LYS A C 1
ATOM 1582 O O . LYS A 1 196 ? -16.583 5.599 22.621 1.00 76.94 196 LYS A O 1
ATOM 1587 N N . LEU A 1 197 ? -16.209 7.792 22.279 1.00 78.62 197 LEU A N 1
ATOM 1588 C CA . LEU A 1 197 ? -17.594 8.175 21.975 1.00 78.62 197 LEU A CA 1
ATOM 1589 C C . LEU A 1 197 ? -18.121 7.600 20.663 1.00 78.62 197 LEU A C 1
ATOM 1591 O O . LEU A 1 197 ? -19.321 7.393 20.514 1.00 78.62 197 LEU A O 1
ATOM 1595 N N . ILE A 1 198 ? -17.231 7.391 19.697 1.00 85.00 198 ILE A N 1
ATOM 1596 C CA . ILE A 1 198 ? -17.583 6.955 18.339 1.00 85.00 198 ILE A CA 1
ATOM 1597 C C . ILE A 1 198 ? -17.599 5.428 18.200 1.00 85.00 198 ILE A C 1
ATOM 1599 O O . ILE A 1 198 ? -17.723 4.898 17.097 1.00 85.00 198 ILE A O 1
ATOM 1603 N N . ASN A 1 199 ? -17.507 4.704 19.316 1.00 82.00 199 ASN A N 1
ATOM 1604 C CA . ASN A 1 199 ? -17.439 3.246 19.369 1.00 82.00 199 ASN A CA 1
ATOM 1605 C C . ASN A 1 199 ? -18.585 2.529 18.620 1.00 82.00 199 ASN A C 1
ATOM 1607 O O . ASN A 1 199 ? -18.363 1.448 18.074 1.00 82.00 199 ASN A O 1
ATOM 1611 N N . GLY A 1 200 ? -19.767 3.149 18.545 1.00 81.88 200 GLY A N 1
ATOM 1612 C CA . GLY A 1 200 ? -20.937 2.658 17.815 1.00 81.88 200 GLY A CA 1
ATOM 1613 C C . GLY A 1 200 ? -20.979 3.004 16.321 1.00 81.88 200 GLY A C 1
ATOM 1614 O O . GLY A 1 200 ? -21.805 2.443 15.612 1.00 81.88 200 GLY A O 1
ATOM 1615 N N . ASP A 1 201 ? -20.111 3.877 15.801 1.00 86.56 201 ASP A N 1
ATOM 1616 C CA . ASP A 1 201 ? -20.128 4.297 14.384 1.00 86.56 201 ASP A CA 1
ATOM 1617 C C . ASP A 1 201 ? -18.842 3.944 13.611 1.00 86.56 201 ASP A C 1
ATOM 1619 O O . ASP A 1 201 ? -18.847 3.898 12.380 1.00 86.56 201 ASP A O 1
ATOM 1623 N N . VAL A 1 202 ? -17.754 3.593 14.304 1.00 89.56 202 VAL A N 1
ATOM 1624 C CA . VAL A 1 202 ? -16.433 3.302 13.704 1.00 89.56 202 VAL A CA 1
ATOM 1625 C C . VAL A 1 202 ? -16.439 2.174 12.669 1.00 89.56 202 VAL A C 1
ATOM 1627 O O . VAL A 1 202 ? -15.668 2.214 11.708 1.00 89.56 202 VAL A O 1
ATOM 1630 N N . PHE A 1 203 ? -17.280 1.154 12.850 1.00 90.75 203 PHE A N 1
ATOM 1631 C CA . PHE A 1 203 ? -17.329 -0.017 11.964 1.00 90.75 203 PHE A CA 1
ATOM 1632 C C . PHE A 1 203 ? -18.397 0.079 10.868 1.00 90.75 203 PHE A C 1
ATOM 1634 O O . PHE A 1 203 ? -18.677 -0.917 10.195 1.00 90.75 203 PHE A O 1
ATOM 1641 N N . ARG A 1 204 ? -18.994 1.261 10.666 1.00 90.44 204 ARG A N 1
ATOM 1642 C CA . ARG A 1 204 ? -19.951 1.496 9.581 1.00 90.44 204 ARG A CA 1
ATOM 1643 C C . ARG A 1 204 ? -19.281 1.236 8.222 1.00 90.44 204 ARG A C 1
ATOM 1645 O O . ARG A 1 204 ? -18.125 1.626 8.041 1.00 90.44 204 ARG A O 1
ATOM 1652 N N . PRO A 1 205 ? -19.964 0.580 7.264 1.00 90.19 205 PRO A N 1
ATOM 1653 C CA . PRO A 1 205 ? -19.385 0.315 5.954 1.00 90.19 205 PRO A CA 1
ATOM 1654 C C . PRO A 1 205 ? -19.007 1.625 5.242 1.00 90.19 205 PRO A C 1
ATOM 1656 O O . PRO A 1 205 ? -19.766 2.596 5.293 1.00 90.19 205 PRO A O 1
ATOM 1659 N N . PRO A 1 206 ? -17.853 1.666 4.556 1.00 92.62 206 PRO A N 1
ATOM 1660 C CA . PRO A 1 206 ? -17.416 2.847 3.833 1.00 92.62 206 PRO A CA 1
ATOM 1661 C C . PRO A 1 206 ? -18.286 3.105 2.604 1.00 92.62 206 PRO A C 1
ATOM 1663 O O . PRO A 1 206 ? -18.808 2.182 1.970 1.00 92.62 206 PRO A O 1
ATOM 1666 N N . GLN A 1 207 ? -18.355 4.373 2.199 1.00 88.50 207 GLN A N 1
ATOM 1667 C CA . GLN A 1 207 ? -18.894 4.749 0.893 1.00 88.50 207 GLN A CA 1
ATOM 1668 C C . GLN A 1 207 ? -18.121 4.013 -0.214 1.00 88.50 207 GLN A C 1
ATOM 1670 O O . GLN A 1 207 ? -16.905 3.884 -0.128 1.00 88.50 207 GLN A O 1
ATOM 1675 N N . LYS A 1 208 ? -18.795 3.521 -1.260 1.00 92.00 208 LYS A N 1
ATOM 1676 C CA . LYS A 1 208 ? -18.154 2.748 -2.351 1.00 92.00 208 LYS A CA 1
ATOM 1677 C C . LYS A 1 208 ? -17.329 1.543 -1.846 1.00 92.00 208 LYS A C 1
ATOM 1679 O O . LYS A 1 208 ? -16.185 1.340 -2.252 1.00 92.00 208 LYS A O 1
ATOM 1684 N N . SER A 1 209 ? -17.929 0.716 -0.990 1.00 92.12 209 SER A N 1
ATOM 1685 C CA . SER A 1 209 ? -17.304 -0.467 -0.371 1.00 92.12 209 SER A CA 1
ATOM 1686 C C . SER A 1 209 ? -16.672 -1.460 -1.360 1.00 92.12 209 SER A C 1
ATOM 1688 O O . SER A 1 209 ? -15.621 -2.033 -1.060 1.00 92.12 209 SER A O 1
ATOM 1690 N N . ILE A 1 210 ? -17.264 -1.632 -2.550 1.00 94.44 210 ILE A N 1
ATOM 1691 C CA . ILE A 1 210 ? -16.711 -2.477 -3.624 1.00 94.44 210 ILE A CA 1
ATOM 1692 C C . ILE A 1 210 ? -15.346 -1.940 -4.060 1.00 94.44 210 ILE A C 1
ATOM 1694 O O . ILE A 1 210 ? -14.374 -2.688 -4.057 1.00 94.44 210 ILE A O 1
ATOM 1698 N N . LEU A 1 211 ? -15.250 -0.642 -4.369 1.00 94.38 211 LEU A N 1
ATOM 1699 C CA . LEU A 1 211 ? -14.017 -0.035 -4.870 1.00 94.38 211 LEU A CA 1
ATOM 1700 C C . LEU A 1 211 ? -12.885 -0.165 -3.847 1.00 94.38 211 LEU A C 1
ATOM 1702 O O . LEU A 1 211 ? -11.813 -0.656 -4.188 1.00 94.38 211 LEU A O 1
ATOM 1706 N N . LEU A 1 212 ? -13.131 0.188 -2.582 1.00 95.06 212 LEU A N 1
ATOM 1707 C CA . LEU A 1 212 ? -12.113 0.060 -1.535 1.00 95.06 212 LEU A CA 1
ATOM 1708 C C . LEU A 1 212 ? -11.623 -1.390 -1.408 1.00 95.06 212 LEU A C 1
ATOM 1710 O O . LEU A 1 212 ? -10.421 -1.638 -1.395 1.00 95.06 212 LEU A O 1
ATOM 1714 N N . SER A 1 213 ? -12.549 -2.352 -1.388 1.00 95.31 213 SER A N 1
ATOM 1715 C CA . SER A 1 213 ? -12.215 -3.777 -1.282 1.00 95.31 213 SER A CA 1
ATOM 1716 C C . SER A 1 213 ? -11.378 -4.262 -2.472 1.00 95.31 213 SER A C 1
ATOM 1718 O O . SER A 1 213 ? -10.422 -5.012 -2.276 1.00 95.31 213 SER A O 1
ATOM 1720 N N . THR A 1 214 ? -11.690 -3.810 -3.696 1.00 95.94 214 THR A N 1
ATOM 1721 C CA . THR A 1 214 ? -10.902 -4.144 -4.898 1.00 95.94 214 THR A CA 1
ATOM 1722 C C . THR A 1 214 ? -9.496 -3.550 -4.867 1.00 95.94 214 THR A C 1
ATOM 1724 O O . THR A 1 214 ? -8.534 -4.256 -5.168 1.00 95.94 214 THR A O 1
ATOM 1727 N N . LEU A 1 215 ? -9.355 -2.277 -4.475 1.00 95.81 215 LEU A N 1
ATOM 1728 C CA . LEU A 1 215 ? -8.066 -1.583 -4.430 1.00 95.81 215 LEU A CA 1
ATOM 1729 C C . LEU A 1 215 ? -7.146 -2.204 -3.377 1.00 95.81 215 LEU A C 1
ATOM 1731 O O . LEU A 1 215 ? -5.983 -2.472 -3.670 1.00 95.81 215 LEU A O 1
ATOM 1735 N N . VAL A 1 216 ? -7.687 -2.513 -2.194 1.00 96.75 216 VAL A N 1
ATOM 1736 C CA . VAL A 1 216 ? -6.953 -3.207 -1.128 1.00 96.75 216 VAL A CA 1
ATOM 1737 C C . VAL A 1 216 ? -6.534 -4.606 -1.582 1.00 96.75 216 VAL A C 1
ATOM 1739 O O . VAL A 1 216 ? -5.373 -4.977 -1.434 1.00 96.75 216 VAL A O 1
ATOM 1742 N N . GLY A 1 217 ? -7.430 -5.374 -2.213 1.00 96.00 217 GLY A N 1
ATOM 1743 C CA . GLY A 1 217 ? -7.077 -6.694 -2.745 1.00 96.00 217 GLY A CA 1
ATOM 1744 C C . GLY A 1 217 ? -5.947 -6.637 -3.776 1.00 96.00 217 GLY A C 1
ATOM 1745 O O . GLY A 1 217 ? -5.019 -7.447 -3.743 1.00 96.00 217 GLY A O 1
ATOM 1746 N N . LYS A 1 218 ? -5.967 -5.634 -4.658 1.00 95.06 218 LYS A N 1
ATOM 1747 C CA . LYS A 1 218 ? -4.902 -5.426 -5.644 1.00 95.06 218 LYS A CA 1
ATOM 1748 C C . LYS A 1 218 ? -3.589 -4.962 -5.036 1.00 95.06 218 LYS A C 1
ATOM 1750 O O . LYS A 1 218 ? -2.542 -5.438 -5.465 1.00 95.06 218 LYS A O 1
ATOM 1755 N N . GLY A 1 219 ? -3.614 -4.110 -4.019 1.00 95.50 219 GLY A N 1
ATOM 1756 C CA . GLY A 1 219 ? -2.385 -3.763 -3.318 1.00 95.50 219 GLY A CA 1
ATOM 1757 C C . GLY A 1 219 ? -1.784 -4.946 -2.558 1.00 95.50 219 GLY A C 1
ATOM 1758 O O . GLY A 1 219 ? -0.567 -5.086 -2.577 1.00 95.50 219 GLY A O 1
ATOM 1759 N N . VAL A 1 220 ? -2.592 -5.868 -2.006 1.00 96.56 220 VAL A N 1
ATOM 1760 C CA . VAL A 1 220 ? -2.077 -7.125 -1.418 1.00 96.56 220 VAL A CA 1
ATOM 1761 C C . VAL A 1 220 ? -1.378 -7.972 -2.482 1.00 96.56 220 VAL A C 1
ATOM 1763 O O . VAL A 1 220 ? -0.292 -8.492 -2.232 1.00 96.56 220 VAL A O 1
ATOM 1766 N N . GLN A 1 221 ? -1.963 -8.078 -3.680 1.00 95.75 221 GLN A N 1
ATOM 1767 C CA . GLN A 1 221 ? -1.348 -8.783 -4.810 1.00 95.75 221 GLN A CA 1
ATOM 1768 C C . GLN A 1 221 ? 0.037 -8.216 -5.137 1.00 95.75 221 GLN A C 1
ATOM 1770 O O . GLN A 1 221 ? 1.006 -8.967 -5.232 1.00 95.75 221 GLN A O 1
ATOM 1775 N N . ILE A 1 222 ? 0.132 -6.892 -5.288 1.00 94.69 222 ILE A N 1
ATOM 1776 C CA . ILE A 1 222 ? 1.374 -6.199 -5.651 1.00 94.69 222 ILE A CA 1
ATOM 1777 C C . ILE A 1 222 ? 2.401 -6.313 -4.516 1.00 94.69 222 ILE A C 1
ATOM 1779 O O . ILE A 1 222 ? 3.552 -6.649 -4.779 1.00 94.69 222 ILE A O 1
ATOM 1783 N N . ALA A 1 223 ? 1.987 -6.114 -3.262 1.00 95.44 223 ALA A N 1
ATOM 1784 C CA . ALA A 1 223 ? 2.865 -6.196 -2.096 1.00 95.44 223 ALA A CA 1
ATOM 1785 C C . ALA A 1 223 ? 3.480 -7.594 -1.920 1.00 95.44 223 ALA A C 1
ATOM 1787 O O . ALA A 1 223 ? 4.684 -7.711 -1.696 1.00 95.44 223 ALA A O 1
ATOM 1788 N N . MET A 1 224 ? 2.678 -8.655 -2.070 1.00 95.81 224 MET A N 1
ATOM 1789 C CA . MET A 1 224 ? 3.164 -10.040 -1.996 1.00 95.81 224 MET A CA 1
ATOM 1790 C C . MET A 1 224 ? 4.072 -10.387 -3.176 1.00 95.81 224 MET A C 1
ATOM 1792 O O . MET A 1 224 ? 5.119 -11.001 -2.987 1.00 95.81 224 MET A O 1
ATOM 1796 N N . THR A 1 225 ? 3.704 -9.949 -4.385 1.00 95.00 225 THR A N 1
ATOM 1797 C CA . THR A 1 225 ? 4.520 -10.153 -5.591 1.00 95.00 225 THR A CA 1
ATOM 1798 C C . THR A 1 225 ? 5.894 -9.517 -5.429 1.00 95.00 225 THR A C 1
ATOM 1800 O O . THR A 1 225 ? 6.904 -10.173 -5.675 1.00 95.00 225 THR A O 1
ATOM 1803 N N . PHE A 1 226 ? 5.942 -8.260 -4.984 1.00 93.19 226 PHE A N 1
ATOM 1804 C CA . PHE A 1 226 ? 7.192 -7.536 -4.797 1.00 93.19 226 PHE A CA 1
ATOM 1805 C C . PHE A 1 226 ? 8.040 -8.156 -3.682 1.00 93.19 226 PHE A C 1
ATOM 1807 O O . PHE A 1 226 ? 9.217 -8.419 -3.905 1.00 93.19 226 PHE A O 1
ATOM 1814 N N . LEU A 1 227 ? 7.436 -8.489 -2.534 1.00 93.81 227 LEU A N 1
ATOM 1815 C CA . LEU A 1 227 ? 8.134 -9.138 -1.420 1.00 93.81 227 LEU A CA 1
ATOM 1816 C C . LEU A 1 227 ? 8.814 -10.442 -1.853 1.00 93.81 227 LEU A C 1
ATOM 1818 O O . LEU A 1 227 ? 10.004 -10.623 -1.632 1.00 93.81 227 LEU A O 1
ATOM 1822 N N . ILE A 1 228 ? 8.062 -11.345 -2.482 1.00 93.31 228 ILE A N 1
ATOM 1823 C CA . ILE A 1 228 ? 8.558 -12.680 -2.834 1.00 93.31 228 ILE A CA 1
ATOM 1824 C C . ILE A 1 228 ? 9.585 -12.610 -3.965 1.00 93.31 228 ILE A C 1
ATOM 1826 O O . ILE A 1 228 ? 10.589 -13.317 -3.922 1.00 93.31 228 ILE A O 1
ATOM 1830 N N . THR A 1 229 ? 9.390 -11.708 -4.931 1.00 91.00 229 THR A N 1
ATOM 1831 C CA . THR A 1 229 ? 10.382 -11.473 -5.990 1.00 91.00 229 THR A CA 1
ATOM 1832 C C . THR A 1 229 ? 11.686 -10.930 -5.406 1.00 91.00 229 THR A C 1
ATOM 1834 O O . THR A 1 229 ? 12.755 -11.384 -5.803 1.00 91.00 229 THR A O 1
ATOM 1837 N N . LEU A 1 230 ? 11.619 -10.010 -4.434 1.00 90.06 230 LEU A N 1
ATOM 1838 C CA . LEU A 1 230 ? 12.810 -9.518 -3.742 1.00 90.06 230 LEU A CA 1
ATOM 1839 C C . LEU A 1 230 ? 13.502 -10.618 -2.942 1.00 90.06 230 LEU A C 1
ATOM 1841 O O . LEU A 1 230 ? 14.713 -10.741 -3.046 1.00 90.06 230 LEU A O 1
ATOM 1845 N N . VAL A 1 231 ? 12.760 -11.451 -2.208 1.00 91.19 231 VAL A N 1
ATOM 1846 C CA . VAL A 1 231 ? 13.345 -12.578 -1.462 1.00 91.19 231 VAL A CA 1
ATOM 1847 C C . VAL A 1 231 ? 14.085 -13.530 -2.405 1.00 91.19 231 VAL A C 1
ATOM 1849 O O . VAL A 1 231 ? 15.239 -13.867 -2.148 1.00 91.19 231 VAL A O 1
ATOM 1852 N N . PHE A 1 232 ? 13.484 -13.913 -3.536 1.00 89.38 232 PHE A N 1
ATOM 1853 C CA . PHE A 1 232 ? 14.178 -14.744 -4.523 1.00 89.38 232 PHE A CA 1
ATOM 1854 C C . PHE A 1 232 ? 15.383 -14.041 -5.155 1.00 89.38 232 PHE A C 1
ATOM 1856 O O . PHE A 1 232 ? 16.394 -14.694 -5.405 1.00 89.38 232 PHE A O 1
ATOM 1863 N N . ALA A 1 233 ? 15.311 -12.724 -5.358 1.00 86.31 233 ALA A N 1
ATOM 1864 C CA . ALA A 1 233 ? 16.436 -11.948 -5.865 1.00 86.31 233 ALA A CA 1
ATOM 1865 C C . ALA A 1 233 ? 17.591 -11.854 -4.862 1.00 86.31 233 ALA A C 1
ATOM 1867 O O . ALA A 1 233 ? 18.740 -11.902 -5.273 1.00 86.31 233 ALA A O 1
ATOM 1868 N N . THR A 1 234 ? 17.308 -11.784 -3.558 1.00 86.00 234 THR A N 1
ATOM 1869 C CA . THR A 1 234 ? 18.348 -11.787 -2.513 1.00 86.00 234 THR A CA 1
ATOM 1870 C C . THR A 1 234 ? 19.005 -13.144 -2.287 1.00 86.00 234 THR A C 1
ATOM 1872 O O . THR A 1 234 ? 20.085 -13.201 -1.715 1.00 86.00 234 THR A O 1
ATOM 1875 N N . LEU A 1 235 ? 18.355 -14.231 -2.707 1.00 86.19 235 LEU A N 1
ATOM 1876 C CA . LEU A 1 235 ? 18.891 -15.592 -2.629 1.00 86.19 235 LEU A CA 1
ATOM 1877 C C . LEU A 1 235 ? 19.669 -15.985 -3.901 1.00 86.19 235 LEU A C 1
ATOM 1879 O O . LEU A 1 235 ? 19.929 -17.167 -4.107 1.00 86.19 235 LEU A O 1
ATOM 1883 N N . ASP A 1 236 ? 19.982 -15.018 -4.773 1.00 80.62 236 ASP A N 1
ATOM 1884 C CA . ASP A 1 236 ? 20.706 -15.197 -6.039 1.00 80.62 236 ASP A CA 1
ATOM 1885 C C . ASP A 1 236 ? 20.094 -16.238 -7.000 1.00 80.62 236 ASP A C 1
ATOM 1887 O O . ASP A 1 236 ? 20.760 -16.762 -7.894 1.00 80.62 236 ASP A O 1
ATOM 1891 N N . PHE A 1 237 ? 18.781 -16.497 -6.906 1.00 76.69 237 PHE A N 1
ATOM 1892 C CA . PHE A 1 237 ? 18.085 -17.359 -7.875 1.00 76.69 237 PHE A CA 1
ATOM 1893 C C . PHE A 1 237 ? 18.084 -16.775 -9.298 1.00 76.69 237 PHE A C 1
ATOM 1895 O O . PHE A 1 237 ? 17.867 -17.504 -10.272 1.00 76.69 237 PHE A O 1
ATOM 1902 N N . PHE A 1 238 ? 18.317 -15.467 -9.438 1.00 75.38 238 PHE A N 1
ATOM 1903 C CA . PHE A 1 238 ? 18.426 -14.789 -10.725 1.00 75.38 238 PHE A CA 1
ATOM 1904 C C . PHE A 1 238 ? 19.897 -14.535 -11.055 1.00 75.38 238 PHE A C 1
ATOM 1906 O O . PHE A 1 238 ? 20.442 -13.490 -10.715 1.00 75.38 238 PHE A O 1
ATOM 1913 N N . SER A 1 239 ? 20.532 -15.482 -11.753 1.00 64.56 239 SER A N 1
ATOM 1914 C CA . SER A 1 239 ? 21.858 -15.228 -12.328 1.00 64.56 239 SER A CA 1
ATOM 1915 C C . SER A 1 239 ? 21.777 -14.091 -13.368 1.00 64.56 239 SER A C 1
ATOM 1917 O O . SER A 1 239 ? 20.836 -14.086 -14.178 1.00 64.56 239 SER A O 1
ATOM 1919 N N . PRO A 1 240 ? 22.760 -13.164 -13.405 1.00 63.38 240 PRO A N 1
ATOM 1920 C CA . PRO A 1 240 ? 22.877 -12.137 -14.446 1.00 63.38 240 PRO A CA 1
ATOM 1921 C C . PRO A 1 240 ? 22.956 -12.710 -15.874 1.00 63.38 240 PRO A C 1
ATOM 1923 O O . PRO A 1 240 ? 22.696 -11.986 -16.833 1.00 63.38 240 PRO A O 1
ATOM 1926 N N . ASP A 1 241 ? 23.223 -14.011 -16.024 1.00 58.66 241 ASP A N 1
ATOM 1927 C CA . ASP A 1 241 ? 23.375 -14.691 -17.317 1.00 58.66 241 ASP A CA 1
ATOM 1928 C C . ASP A 1 241 ? 22.045 -14.981 -18.042 1.00 58.66 241 ASP A C 1
ATOM 1930 O O . ASP A 1 241 ? 22.042 -15.372 -19.210 1.00 58.66 241 ASP A O 1
ATOM 1934 N N . LYS A 1 242 ? 20.891 -14.809 -17.377 1.00 69.00 242 LYS A N 1
ATOM 1935 C CA . LYS A 1 242 ? 19.557 -15.031 -17.969 1.00 69.00 242 LYS A CA 1
ATOM 1936 C C . LYS A 1 242 ? 18.760 -13.722 -18.037 1.00 69.00 242 LYS A C 1
ATOM 1938 O O . LYS A 1 242 ? 17.917 -13.477 -17.161 1.00 69.00 242 LYS A O 1
ATOM 1943 N N . PRO A 1 243 ? 18.965 -12.884 -19.075 1.00 64.50 243 PRO A N 1
ATOM 1944 C CA . PRO A 1 243 ? 18.216 -11.642 -19.230 1.00 64.50 243 PRO A CA 1
ATOM 1945 C C . PRO A 1 243 ? 16.717 -11.957 -19.361 1.00 64.50 243 PRO A C 1
ATOM 1947 O O . PRO A 1 243 ? 16.277 -12.582 -20.320 1.00 64.50 243 PRO A O 1
ATOM 1950 N N . GLY A 1 244 ? 15.928 -11.561 -18.356 1.00 75.62 244 GLY A N 1
ATOM 1951 C CA . GLY A 1 244 ? 14.472 -11.765 -18.321 1.00 75.62 244 GLY A CA 1
ATOM 1952 C C . GLY A 1 244 ? 13.954 -12.756 -17.271 1.00 75.62 244 GLY A C 1
ATOM 1953 O O . GLY A 1 244 ? 12.737 -12.840 -17.082 1.00 75.62 244 GLY A O 1
ATOM 1954 N N . ALA A 1 245 ? 14.824 -13.452 -16.530 1.00 81.19 245 ALA A N 1
ATOM 1955 C CA . ALA A 1 245 ? 14.394 -14.353 -15.452 1.00 81.19 245 ALA A CA 1
ATOM 1956 C C . ALA A 1 245 ? 13.618 -13.612 -14.344 1.00 81.19 245 ALA A C 1
ATOM 1958 O O . ALA A 1 245 ? 12.552 -14.065 -13.924 1.00 81.19 245 ALA A O 1
ATOM 1959 N N . LEU A 1 246 ? 14.095 -12.425 -13.947 1.00 82.44 246 LEU A N 1
ATOM 1960 C CA . LEU A 1 246 ? 13.434 -11.572 -12.953 1.00 82.44 246 LEU A CA 1
ATOM 1961 C C . LEU A 1 246 ? 12.040 -11.127 -13.416 1.00 82.44 246 LEU A C 1
ATOM 1963 O O . LEU A 1 246 ? 11.077 -11.228 -12.659 1.00 82.44 246 LEU A O 1
ATOM 1967 N N . LEU A 1 247 ? 11.910 -10.686 -14.674 1.00 83.94 247 LEU A N 1
ATOM 1968 C CA . LEU A 1 247 ? 10.622 -10.275 -15.244 1.00 83.94 247 LEU A CA 1
ATOM 1969 C C . LEU A 1 247 ? 9.639 -11.452 -15.298 1.00 83.94 247 LEU A C 1
ATOM 1971 O O . LEU A 1 247 ? 8.472 -11.302 -14.944 1.00 83.94 247 LE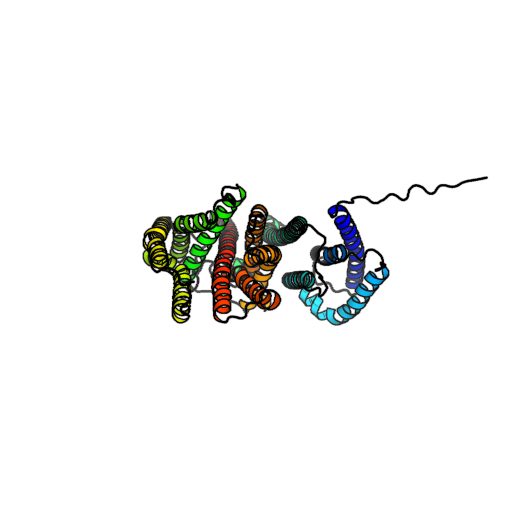U A O 1
ATOM 1975 N N . THR A 1 248 ? 10.121 -12.630 -15.695 1.00 85.12 248 THR A N 1
ATOM 1976 C CA . THR A 1 248 ? 9.309 -13.852 -15.756 1.00 85.12 248 THR A CA 1
ATOM 1977 C C . THR A 1 248 ? 8.827 -14.261 -14.364 1.00 85.12 248 THR A C 1
ATOM 1979 O O . THR A 1 248 ? 7.647 -14.558 -14.190 1.00 85.12 248 THR A O 1
ATOM 1982 N N . CYS A 1 249 ? 9.701 -14.209 -13.353 1.00 87.50 249 CYS A N 1
ATOM 1983 C CA . CYS A 1 249 ? 9.317 -14.479 -11.970 1.00 87.50 249 CYS A CA 1
ATOM 1984 C C . CYS A 1 249 ? 8.280 -13.473 -11.463 1.00 87.50 249 CYS A C 1
ATOM 1986 O O . CYS A 1 249 ? 7.274 -13.883 -10.891 1.00 87.50 249 CYS A O 1
ATOM 1988 N N . LEU A 1 250 ? 8.467 -12.179 -11.735 1.00 88.88 250 LEU A N 1
ATOM 1989 C CA . LEU A 1 250 ? 7.518 -11.140 -11.342 1.00 88.88 250 LEU A CA 1
ATOM 1990 C C . LEU A 1 250 ? 6.128 -11.401 -11.940 1.00 88.88 250 LEU A C 1
ATOM 1992 O O . LEU A 1 250 ? 5.133 -11.329 -11.221 1.00 88.88 250 LEU A O 1
ATOM 1996 N N . ILE A 1 251 ? 6.054 -11.768 -13.225 1.00 88.62 251 ILE A N 1
ATOM 1997 C CA . ILE A 1 251 ? 4.793 -12.118 -13.898 1.00 88.62 251 ILE A CA 1
ATOM 1998 C C . ILE A 1 251 ? 4.158 -13.365 -13.266 1.00 88.62 251 ILE A C 1
ATOM 2000 O O . ILE A 1 251 ? 2.972 -13.344 -12.938 1.00 88.62 251 ILE A O 1
ATOM 2004 N N . LEU A 1 252 ? 4.925 -14.438 -13.054 1.00 89.19 252 LEU A N 1
ATOM 2005 C CA . LEU A 1 252 ? 4.419 -15.681 -12.457 1.00 89.19 252 LEU A CA 1
ATOM 2006 C C . LEU A 1 252 ? 3.907 -15.466 -11.028 1.00 89.19 252 LEU A C 1
ATOM 2008 O O . LEU A 1 252 ? 2.782 -15.856 -10.706 1.00 89.19 252 LEU A O 1
ATOM 2012 N N . CYS A 1 253 ? 4.694 -14.787 -10.194 1.00 91.06 253 CYS A N 1
ATOM 2013 C CA . CYS A 1 253 ? 4.303 -14.387 -8.848 1.00 91.06 253 CYS A CA 1
ATOM 2014 C C . CYS A 1 253 ? 3.024 -13.545 -8.889 1.00 91.06 253 CYS A C 1
ATOM 2016 O O . CYS A 1 253 ? 2.080 -13.842 -8.160 1.00 91.06 253 CYS A O 1
ATOM 2018 N N . TYR A 1 254 ? 2.938 -12.559 -9.788 1.00 91.38 254 TYR A N 1
ATOM 2019 C CA . TYR A 1 254 ? 1.747 -11.723 -9.922 1.00 91.38 254 TYR A CA 1
ATOM 2020 C C . TYR A 1 254 ? 0.486 -12.543 -10.216 1.00 91.38 254 TYR A C 1
ATOM 2022 O O . TYR A 1 254 ? -0.553 -12.302 -9.600 1.00 91.38 254 TYR A O 1
ATOM 2030 N N . ILE A 1 255 ? 0.560 -13.531 -11.112 1.00 92.00 255 ILE A N 1
ATOM 2031 C CA . ILE A 1 255 ? -0.572 -14.411 -11.445 1.00 92.00 255 ILE A CA 1
ATOM 2032 C C . ILE A 1 255 ? -1.003 -15.229 -10.221 1.00 92.00 255 ILE A C 1
ATOM 2034 O O . ILE A 1 255 ? -2.184 -15.220 -9.866 1.00 92.00 255 ILE A O 1
ATOM 2038 N N . ILE A 1 256 ? -0.054 -15.892 -9.550 1.00 91.81 256 ILE A N 1
ATOM 2039 C CA . ILE A 1 256 ? -0.320 -16.753 -8.384 1.00 91.81 256 ILE A CA 1
ATOM 2040 C C . ILE A 1 256 ? -0.900 -15.933 -7.227 1.00 91.81 256 ILE A C 1
ATOM 2042 O O . ILE A 1 256 ? -1.894 -16.325 -6.605 1.00 91.81 256 ILE A O 1
ATOM 2046 N N . PHE A 1 257 ? -0.348 -14.743 -6.978 1.00 94.75 257 PHE A N 1
ATOM 2047 C CA . PHE A 1 257 ? -0.841 -13.840 -5.941 1.00 94.75 257 PHE A CA 1
ATOM 2048 C C . PHE A 1 257 ? -2.203 -13.203 -6.274 1.00 94.75 257 PHE A C 1
ATOM 2050 O O . PHE A 1 257 ? -2.775 -12.500 -5.436 1.00 94.75 257 PHE A O 1
ATOM 2057 N N . GLY A 1 258 ? -2.795 -13.528 -7.430 1.00 93.75 258 GLY A N 1
ATOM 2058 C CA . GLY A 1 258 ? -4.213 -13.299 -7.703 1.00 93.75 258 GLY A CA 1
ATOM 2059 C C . GLY A 1 258 ? -5.140 -13.976 -6.682 1.00 93.75 258 GLY A C 1
ATOM 2060 O O . GLY A 1 258 ? -6.188 -13.418 -6.357 1.00 93.75 258 GLY A O 1
ATOM 2061 N N . ILE A 1 259 ? -4.737 -15.114 -6.097 1.00 95.75 259 ILE A N 1
ATOM 2062 C CA . ILE A 1 259 ? -5.526 -15.820 -5.071 1.00 95.75 259 ILE A CA 1
ATOM 2063 C C . ILE A 1 259 ? -5.669 -14.966 -3.787 1.00 95.75 259 ILE A C 1
ATOM 2065 O O . ILE A 1 259 ? -6.803 -14.665 -3.404 1.00 95.75 259 ILE A O 1
ATOM 2069 N N . PRO A 1 260 ? -4.587 -14.494 -3.124 1.00 96.12 260 PRO A N 1
ATOM 2070 C CA . PRO A 1 260 ? -4.681 -13.523 -2.030 1.00 96.12 260 PRO A CA 1
ATOM 2071 C C . PRO A 1 260 ? -5.453 -12.248 -2.373 1.00 96.12 260 PRO A C 1
ATOM 2073 O O . PRO A 1 260 ? -6.168 -11.724 -1.515 1.00 96.12 260 PRO A O 1
ATOM 2076 N N . ALA A 1 261 ? -5.350 -11.764 -3.613 1.00 95.81 261 ALA A N 1
ATOM 2077 C CA . ALA A 1 261 ? -6.073 -10.579 -4.071 1.00 95.81 261 ALA A CA 1
ATOM 2078 C C . ALA A 1 261 ? -7.595 -10.782 -4.023 1.00 95.81 261 ALA A C 1
ATOM 2080 O O . ALA A 1 261 ? -8.331 -9.978 -3.444 1.00 95.81 261 ALA A O 1
ATOM 2081 N N . GLY A 1 262 ? -8.067 -11.895 -4.594 1.00 95.44 262 GLY A N 1
ATOM 2082 C CA . GLY A 1 262 ? -9.472 -12.293 -4.545 1.00 95.44 262 GLY A CA 1
ATOM 2083 C C . GLY A 1 262 ? -9.931 -12.592 -3.119 1.00 95.44 262 GLY A C 1
ATOM 2084 O O . GLY A 1 262 ? -11.008 -12.168 -2.711 1.00 95.44 262 GLY A O 1
ATOM 2085 N N . TYR A 1 263 ? -9.092 -13.258 -2.323 1.00 96.38 263 TYR A N 1
ATOM 2086 C CA . TYR A 1 263 ? -9.409 -13.595 -0.937 1.00 96.38 263 TYR A CA 1
ATOM 2087 C C . TYR A 1 263 ? -9.628 -12.347 -0.079 1.00 96.38 263 TYR A C 1
ATOM 2089 O O . TYR A 1 263 ? -10.662 -12.211 0.572 1.00 96.38 263 TYR A O 1
ATOM 2097 N N . THR A 1 264 ? -8.684 -11.408 -0.084 1.00 95.62 264 THR A N 1
ATOM 2098 C CA . THR A 1 264 ? -8.753 -10.205 0.760 1.00 95.62 264 THR A CA 1
ATOM 2099 C C . THR A 1 264 ? -9.883 -9.260 0.348 1.00 95.62 264 THR A C 1
ATOM 2101 O O . THR A 1 264 ? -10.626 -8.798 1.217 1.00 95.62 264 THR A O 1
ATOM 2104 N N . SER A 1 265 ? -10.094 -9.051 -0.956 1.00 95.88 265 SER A N 1
ATOM 2105 C CA . SER A 1 265 ? -11.212 -8.250 -1.480 1.00 95.88 265 SER A CA 1
ATOM 2106 C C . SER A 1 265 ? -12.576 -8.845 -1.112 1.00 95.88 265 SER A C 1
ATOM 2108 O O . SER A 1 265 ? -13.448 -8.135 -0.608 1.00 95.88 265 SER A O 1
ATOM 2110 N N . ALA A 1 266 ? -12.747 -10.160 -1.263 1.00 95.75 266 ALA A N 1
ATOM 2111 C CA . ALA A 1 266 ? -13.961 -10.866 -0.868 1.00 95.75 266 ALA A CA 1
ATOM 2112 C C . ALA A 1 266 ? -14.253 -10.755 0.633 1.00 95.75 266 ALA A C 1
ATOM 2114 O O . ALA A 1 266 ? -15.390 -10.512 1.040 1.00 95.75 266 ALA A O 1
ATOM 2115 N N . ARG A 1 267 ? -13.221 -10.919 1.468 1.00 94.31 267 ARG A N 1
ATOM 2116 C CA . ARG A 1 267 ? -13.332 -10.847 2.931 1.00 94.31 267 ARG A CA 1
ATOM 2117 C C . ARG A 1 267 ? -13.783 -9.467 3.405 1.00 94.31 267 ARG A C 1
ATOM 2119 O O . ARG A 1 267 ? -14.655 -9.389 4.271 1.00 94.31 267 ARG A O 1
ATOM 2126 N N . LEU A 1 268 ? -13.209 -8.403 2.843 1.00 93.62 268 LEU A N 1
ATOM 2127 C CA . LEU A 1 268 ? -13.588 -7.025 3.160 1.00 93.62 268 LEU A CA 1
ATOM 2128 C C . LEU A 1 268 ? -14.995 -6.704 2.653 1.00 93.62 268 LEU A C 1
ATOM 2130 O O . LEU A 1 268 ? -15.814 -6.198 3.413 1.00 93.62 268 LEU A O 1
ATOM 2134 N N . TYR A 1 269 ? -15.326 -7.088 1.419 1.00 94.88 269 TYR A N 1
ATOM 2135 C CA . TYR A 1 269 ? -16.655 -6.841 0.865 1.00 94.88 269 TYR A CA 1
ATOM 2136 C C . TYR A 1 269 ? -17.760 -7.556 1.659 1.00 94.88 269 TYR A C 1
ATOM 2138 O O . TYR A 1 269 ? -18.784 -6.952 1.980 1.00 94.88 269 TYR A O 1
ATOM 2146 N N . LYS A 1 270 ? -17.518 -8.806 2.077 1.00 93.25 270 LYS A N 1
ATOM 2147 C CA . LYS A 1 270 ? -18.432 -9.552 2.952 1.00 93.25 270 LYS A CA 1
ATOM 2148 C C . LYS A 1 270 ? -18.582 -8.899 4.333 1.00 93.25 270 LYS A C 1
ATOM 2150 O O . LYS A 1 270 ? -19.672 -8.899 4.895 1.00 93.25 270 LYS A O 1
ATOM 2155 N N . MET A 1 271 ? -17.508 -8.327 4.882 1.00 91.31 271 MET A N 1
ATOM 2156 C CA . MET A 1 271 ? -17.551 -7.577 6.146 1.00 91.31 271 MET A CA 1
ATOM 2157 C C . MET A 1 271 ? -18.400 -6.304 6.038 1.00 91.31 271 MET A C 1
ATOM 2159 O O . MET A 1 271 ? -19.080 -5.946 6.992 1.00 91.31 271 MET A O 1
ATOM 2163 N N . PHE A 1 272 ? -18.415 -5.655 4.874 1.00 91.50 272 PHE A N 1
ATOM 2164 C CA . PHE A 1 272 ? -19.243 -4.475 4.613 1.00 91.50 272 PHE A CA 1
ATOM 2165 C C . PHE A 1 272 ? -20.720 -4.793 4.313 1.00 91.50 272 PHE A C 1
ATOM 2167 O O . PHE A 1 272 ? -21.466 -3.886 3.955 1.00 91.50 272 PHE A O 1
ATOM 2174 N N . GLY A 1 273 ? -21.149 -6.054 4.444 1.00 89.12 273 GLY A N 1
ATOM 2175 C CA . GLY A 1 273 ? -22.525 -6.485 4.166 1.00 89.12 273 GLY A CA 1
ATOM 2176 C C . GLY A 1 273 ? -22.790 -6.866 2.706 1.00 89.12 273 GLY A C 1
ATOM 2177 O O . GLY A 1 273 ? -23.941 -7.040 2.318 1.00 89.12 273 GLY A O 1
ATOM 2178 N N . GLY A 1 274 ? -21.747 -7.006 1.883 1.00 90.44 274 GLY A N 1
ATOM 2179 C CA . GLY A 1 274 ? -21.871 -7.445 0.496 1.00 90.44 274 GLY A CA 1
ATOM 2180 C C . GLY A 1 274 ? -22.260 -8.921 0.366 1.00 90.44 274 GLY A C 1
ATOM 2181 O O . GLY A 1 274 ? -21.623 -9.792 0.960 1.00 90.44 274 GLY A O 1
ATOM 2182 N N . THR A 1 275 ? -23.274 -9.211 -0.451 1.00 90.50 275 THR A N 1
ATOM 2183 C CA . THR A 1 275 ? -23.767 -10.577 -0.719 1.00 90.50 275 THR A CA 1
ATOM 2184 C C . THR A 1 275 ? -23.186 -11.176 -2.004 1.00 90.50 275 THR A C 1
ATOM 2186 O O . THR A 1 275 ? -22.932 -12.379 -2.077 1.00 90.50 275 THR A O 1
ATOM 2189 N N . ASN A 1 276 ? -22.917 -10.338 -3.008 1.00 93.56 276 ASN A N 1
ATOM 2190 C CA . ASN A 1 276 ? -22.580 -10.774 -4.364 1.00 93.56 276 ASN A CA 1
ATOM 2191 C C . ASN A 1 276 ? -21.074 -10.999 -4.561 1.00 93.56 276 ASN A C 1
ATOM 2193 O O . ASN A 1 276 ? -20.341 -10.115 -5.009 1.00 93.56 276 ASN A O 1
ATOM 2197 N N . TRP A 1 277 ? -20.610 -12.216 -4.279 1.00 92.50 277 TRP A N 1
ATOM 2198 C CA . TRP A 1 277 ? -19.196 -12.586 -4.410 1.00 92.50 277 TRP A CA 1
ATOM 2199 C C . TRP A 1 277 ? -18.657 -12.529 -5.848 1.00 92.50 277 TRP A C 1
ATOM 2201 O O . TRP A 1 277 ? -17.490 -12.200 -6.057 1.00 92.50 277 TRP A O 1
ATOM 2211 N N . MET A 1 278 ? -19.504 -12.797 -6.846 1.00 93.88 278 MET A N 1
ATOM 2212 C CA . MET A 1 278 ? -19.106 -12.757 -8.258 1.00 93.88 278 MET A CA 1
ATOM 2213 C C . MET A 1 278 ? -18.772 -11.335 -8.714 1.00 93.88 278 MET A C 1
ATOM 2215 O O . MET A 1 278 ? -17.798 -11.136 -9.434 1.00 93.88 278 MET A O 1
ATOM 2219 N N . ILE A 1 279 ? -19.536 -10.337 -8.253 1.00 93.12 279 ILE A N 1
ATOM 2220 C CA . ILE A 1 279 ? -19.313 -8.934 -8.623 1.00 93.12 279 ILE A CA 1
ATOM 2221 C C . ILE A 1 279 ? -17.953 -8.475 -8.109 1.00 93.12 279 ILE A C 1
ATOM 2223 O O . ILE A 1 279 ? -17.193 -7.897 -8.875 1.00 93.12 279 ILE A O 1
ATOM 2227 N N . ILE A 1 280 ? -17.611 -8.767 -6.849 1.00 94.56 280 ILE A N 1
ATOM 2228 C CA . ILE A 1 280 ? -16.303 -8.374 -6.310 1.00 94.56 280 ILE A CA 1
ATOM 2229 C C . ILE A 1 280 ? -15.142 -9.138 -6.961 1.00 94.56 280 ILE A C 1
ATOM 2231 O O . ILE A 1 280 ? -14.078 -8.557 -7.163 1.00 94.56 280 ILE A O 1
ATOM 2235 N N . ALA A 1 281 ? -15.332 -10.409 -7.333 1.00 94.00 281 ALA A N 1
ATOM 2236 C CA . ALA A 1 281 ? -14.320 -11.178 -8.059 1.00 94.00 281 ALA A CA 1
ATOM 2237 C C . ALA A 1 281 ? -14.063 -10.581 -9.453 1.00 94.00 281 ALA A C 1
ATOM 2239 O O . ALA A 1 281 ? -12.911 -10.394 -9.855 1.00 94.00 281 ALA A O 1
ATOM 2240 N N . LEU A 1 282 ? -15.134 -10.211 -10.160 1.00 93.94 282 LEU A N 1
ATOM 2241 C CA . LEU A 1 282 ? -15.067 -9.596 -11.481 1.00 93.94 282 LEU A CA 1
ATOM 2242 C C . LEU A 1 282 ? -14.455 -8.195 -11.415 1.00 93.94 282 LEU A C 1
ATOM 2244 O O . LEU A 1 282 ? -13.515 -7.907 -12.152 1.00 93.94 282 LEU A O 1
ATOM 2248 N N . THR A 1 283 ? -14.911 -7.340 -10.495 1.00 92.44 283 THR A N 1
ATOM 2249 C CA . THR A 1 283 ? -14.343 -5.994 -10.340 1.00 92.44 283 THR A CA 1
ATOM 2250 C C . THR A 1 283 ? -12.873 -6.063 -9.940 1.00 92.44 283 THR A C 1
ATOM 2252 O O . THR A 1 283 ? -12.056 -5.411 -10.582 1.00 92.44 283 THR A O 1
ATOM 2255 N N . THR A 1 284 ? -12.496 -6.931 -8.992 1.00 92.19 284 THR A N 1
ATOM 2256 C CA . THR A 1 284 ? -11.084 -7.148 -8.627 1.00 92.19 284 THR A CA 1
ATOM 2257 C C . THR A 1 284 ? -10.267 -7.588 -9.834 1.00 92.19 284 THR A C 1
ATOM 2259 O O . THR A 1 284 ? -9.169 -7.086 -10.036 1.00 92.19 284 THR A O 1
ATOM 2262 N N . THR A 1 285 ? -10.782 -8.484 -10.674 1.00 90.44 285 THR A N 1
ATOM 2263 C CA . THR A 1 285 ? -10.063 -8.930 -11.874 1.00 90.44 285 THR A CA 1
ATOM 2264 C C . THR A 1 285 ? -9.804 -7.772 -12.839 1.00 90.44 285 THR A C 1
ATOM 2266 O O . THR A 1 285 ? -8.685 -7.644 -13.333 1.00 90.44 285 THR A O 1
ATOM 2269 N N . VAL A 1 286 ? -10.804 -6.913 -13.061 1.00 88.94 286 VAL A N 1
ATOM 2270 C CA . VAL A 1 286 ? -10.776 -5.851 -14.077 1.00 88.94 286 VAL A CA 1
ATOM 2271 C C . VAL A 1 286 ? -9.967 -4.623 -13.641 1.00 88.94 286 VAL A C 1
ATOM 2273 O O . VAL A 1 286 ? -9.187 -4.130 -14.445 1.00 88.94 286 VAL A O 1
ATOM 2276 N N . THR A 1 287 ? -10.070 -4.148 -12.391 1.00 84.88 287 THR A N 1
ATOM 2277 C CA . THR A 1 287 ? -9.622 -2.794 -11.983 1.00 84.88 287 THR A CA 1
ATOM 2278 C C . THR A 1 287 ? -8.186 -2.407 -12.364 1.00 84.88 287 THR A C 1
ATOM 2280 O O . THR A 1 287 ? -7.967 -1.308 -12.863 1.00 84.88 287 THR A O 1
ATOM 2283 N N . CYS A 1 288 ? -7.185 -3.250 -12.090 1.00 80.44 288 CYS A N 1
ATOM 2284 C CA . CYS A 1 288 ? -5.783 -2.908 -12.393 1.00 80.44 288 CYS A CA 1
ATOM 2285 C C . CYS A 1 288 ? -5.386 -3.230 -13.837 1.00 80.44 288 CYS A C 1
ATOM 2287 O O . CYS A 1 288 ? -4.811 -2.367 -14.499 1.00 80.44 288 CYS A O 1
ATOM 2289 N N . PRO A 1 289 ? -5.683 -4.427 -14.367 1.00 79.75 289 PRO A N 1
ATOM 2290 C CA . PRO A 1 289 ? -5.261 -4.758 -15.719 1.00 79.75 289 PRO A CA 1
ATOM 2291 C C . PRO A 1 289 ? -6.021 -3.964 -16.786 1.00 79.75 289 PRO A C 1
ATOM 2293 O O . PRO A 1 289 ? -5.447 -3.703 -17.836 1.00 79.75 289 PRO A O 1
ATOM 2296 N N . SER A 1 290 ? -7.247 -3.488 -16.522 1.00 80.75 290 SER A N 1
ATOM 2297 C CA . SER A 1 290 ? -7.948 -2.588 -17.448 1.00 80.75 290 SER A CA 1
ATOM 2298 C C . SER A 1 290 ? -7.187 -1.282 -17.672 1.00 80.75 290 SER A C 1
ATOM 2300 O O . SER A 1 290 ? -7.125 -0.804 -18.799 1.00 80.75 290 SER A O 1
ATOM 2302 N N . LEU A 1 291 ? -6.566 -0.722 -16.625 1.00 81.94 291 LEU A N 1
ATOM 2303 C CA . LEU A 1 291 ? -5.737 0.483 -16.738 1.00 81.94 291 LEU A CA 1
ATOM 2304 C C . LEU A 1 291 ? -4.463 0.209 -17.547 1.00 81.94 291 LEU A C 1
ATOM 2306 O O . LEU A 1 291 ? -4.088 1.010 -18.400 1.00 81.94 291 LEU A O 1
ATOM 2310 N N . ILE A 1 292 ? -3.833 -0.946 -17.314 1.00 81.81 292 ILE A N 1
ATOM 2311 C CA . ILE A 1 292 ? -2.636 -1.380 -18.045 1.00 81.81 292 ILE A CA 1
ATOM 2312 C C . ILE A 1 292 ? -2.961 -1.598 -19.526 1.00 81.81 292 ILE A C 1
ATOM 2314 O O . ILE A 1 292 ? -2.247 -1.098 -20.388 1.00 81.81 292 ILE A O 1
ATOM 2318 N N . ILE A 1 293 ? -4.050 -2.302 -19.836 1.00 80.94 293 ILE A N 1
ATOM 2319 C CA . ILE A 1 293 ? -4.465 -2.588 -21.213 1.00 80.94 293 ILE A CA 1
ATOM 2320 C C . ILE A 1 293 ? -4.884 -1.316 -21.929 1.00 80.94 293 ILE A C 1
ATOM 2322 O O . ILE A 1 293 ? -4.493 -1.136 -23.074 1.00 80.94 293 ILE A O 1
ATOM 2326 N N . LEU A 1 294 ? -5.617 -0.412 -21.275 1.00 83.88 294 LEU A N 1
ATOM 2327 C CA . LEU A 1 294 ? -5.978 0.869 -21.876 1.00 83.88 294 LEU A CA 1
ATOM 2328 C C . LEU A 1 294 ? -4.722 1.659 -22.274 1.00 83.88 294 LEU A C 1
ATOM 2330 O O . LEU A 1 294 ? -4.636 2.142 -23.402 1.00 83.88 294 LEU A O 1
ATOM 2334 N N . MET A 1 295 ? -3.723 1.721 -21.387 1.00 80.38 295 MET A N 1
ATOM 2335 C CA . MET A 1 295 ? -2.435 2.348 -21.691 1.00 80.38 295 MET A CA 1
ATOM 2336 C C . MET A 1 295 ? -1.691 1.625 -22.817 1.00 80.38 295 MET A C 1
ATOM 2338 O O . MET A 1 295 ? -1.221 2.276 -23.744 1.00 80.38 295 MET A O 1
ATOM 2342 N N . LEU A 1 296 ? -1.611 0.292 -22.782 1.00 77.94 296 LEU A N 1
ATOM 2343 C CA . LEU A 1 296 ? -0.937 -0.503 -23.813 1.00 77.94 296 LEU A CA 1
ATOM 2344 C C . LEU A 1 296 ? -1.609 -0.374 -25.182 1.00 77.94 296 LEU A C 1
ATOM 2346 O O . LEU A 1 296 ? -0.917 -0.285 -26.191 1.00 77.94 296 LEU A O 1
ATOM 2350 N N . VAL A 1 297 ? -2.940 -0.361 -25.239 1.00 81.62 297 VAL A N 1
ATOM 2351 C CA . VAL A 1 297 ? -3.702 -0.161 -26.477 1.00 81.62 297 VAL A CA 1
ATOM 2352 C C . VAL A 1 297 ? -3.440 1.238 -27.018 1.00 81.62 297 VAL A C 1
ATOM 2354 O O . VAL A 1 297 ? -3.112 1.375 -28.191 1.00 81.62 297 VAL A O 1
ATOM 2357 N N . PHE A 1 298 ? -3.495 2.263 -26.167 1.00 82.44 298 PHE A N 1
ATOM 2358 C CA . PHE A 1 298 ? -3.224 3.638 -26.578 1.00 82.44 298 PHE A CA 1
ATOM 2359 C C . PHE A 1 298 ? -1.789 3.815 -27.102 1.00 82.44 298 PHE A C 1
ATOM 2361 O O . PHE A 1 298 ? -1.577 4.362 -28.181 1.00 82.44 298 PHE A O 1
ATOM 2368 N N . VAL A 1 299 ? -0.803 3.267 -26.385 1.00 78.50 299 VAL A N 1
ATOM 2369 C CA . VAL A 1 299 ? 0.606 3.210 -26.804 1.00 78.50 299 VAL A CA 1
ATOM 2370 C C . VAL A 1 299 ? 0.761 2.495 -28.147 1.00 78.50 299 VAL A C 1
ATOM 2372 O O . VAL A 1 299 ? 1.442 3.006 -29.033 1.00 78.50 299 VAL A O 1
ATOM 2375 N N . ASN A 1 300 ? 0.120 1.340 -28.329 1.00 80.38 300 ASN A N 1
ATOM 2376 C CA . ASN A 1 300 ? 0.212 0.582 -29.576 1.00 80.38 300 ASN A CA 1
ATOM 2377 C C . ASN A 1 300 ? -0.455 1.296 -30.757 1.00 80.38 300 ASN A C 1
ATOM 2379 O O . ASN A 1 300 ? 0.067 1.213 -31.866 1.00 80.38 300 ASN A O 1
ATOM 2383 N N . ILE A 1 301 ? -1.551 2.032 -30.539 1.00 82.19 301 ILE A N 1
ATOM 2384 C CA . ILE A 1 301 ? -2.167 2.874 -31.576 1.00 82.19 301 ILE A CA 1
ATOM 2385 C C . ILE A 1 301 ? -1.188 3.968 -32.018 1.00 82.19 301 ILE A C 1
ATOM 2387 O O . ILE A 1 301 ? -1.012 4.179 -33.217 1.00 82.19 301 ILE A O 1
ATOM 2391 N N . LEU A 1 302 ? -0.505 4.624 -31.073 1.00 80.12 302 LEU A N 1
ATOM 2392 C CA . LEU A 1 302 ? 0.498 5.646 -31.390 1.00 80.12 302 LEU A CA 1
ATOM 2393 C C . LEU A 1 302 ? 1.703 5.070 -32.145 1.00 80.12 302 LEU A C 1
ATOM 2395 O O . LEU A 1 302 ? 2.153 5.677 -33.112 1.00 80.12 302 LEU A O 1
ATOM 2399 N N . LEU A 1 303 ? 2.200 3.898 -31.738 1.00 79.12 303 LEU A N 1
ATOM 2400 C CA . LEU A 1 303 ? 3.318 3.216 -32.406 1.00 79.12 303 LEU A CA 1
ATOM 2401 C C . LEU A 1 303 ? 2.974 2.782 -33.830 1.00 79.12 303 LEU A C 1
ATOM 2403 O O . LEU A 1 303 ? 3.817 2.863 -34.726 1.00 79.12 303 LEU A O 1
ATOM 2407 N N . TRP A 1 304 ? 1.730 2.344 -34.029 1.00 77.38 304 TRP A N 1
ATOM 2408 C CA . TRP A 1 304 ? 1.212 2.008 -35.345 1.00 77.38 304 TRP A CA 1
ATOM 2409 C C . TRP A 1 304 ? 1.111 3.253 -36.233 1.00 77.38 304 TRP A C 1
ATOM 2411 O O . TRP A 1 304 ? 1.562 3.223 -37.376 1.00 77.38 304 TRP A O 1
ATOM 2421 N N . ALA A 1 305 ? 0.618 4.371 -35.687 1.00 78.31 305 ALA A N 1
ATOM 2422 C CA . ALA A 1 305 ? 0.556 5.651 -36.393 1.00 78.31 305 ALA A CA 1
ATOM 2423 C C . ALA A 1 305 ? 1.947 6.205 -36.756 1.00 78.31 305 ALA A C 1
ATOM 2425 O O . ALA A 1 305 ? 2.097 6.853 -37.788 1.00 78.31 305 ALA A O 1
ATOM 2426 N N . SER A 1 306 ? 2.975 5.932 -35.944 1.00 76.38 306 SER A N 1
ATOM 2427 C CA . SER A 1 306 ? 4.352 6.381 -36.184 1.00 76.38 306 SER A CA 1
ATOM 2428 C C . SER A 1 306 ? 5.218 5.389 -36.976 1.00 76.38 306 SER A C 1
ATOM 2430 O O . SER A 1 306 ? 6.439 5.552 -36.991 1.00 76.38 306 SER A O 1
ATOM 2432 N N . ILE A 1 307 ? 4.623 4.345 -37.585 1.00 68.81 307 ILE A N 1
ATOM 2433 C CA . ILE A 1 307 ? 5.296 3.271 -38.362 1.00 68.81 307 ILE A CA 1
ATOM 2434 C C . ILE A 1 307 ? 6.534 2.734 -37.613 1.00 68.81 307 ILE A C 1
ATOM 2436 O O . ILE A 1 307 ? 7.578 2.405 -38.172 1.00 68.81 307 ILE A O 1
ATOM 2440 N N . SER A 1 308 ? 6.460 2.701 -36.284 1.00 70.00 308 SER A N 1
ATOM 2441 C CA . SER A 1 308 ? 7.629 2.443 -35.454 1.00 70.00 308 SER A CA 1
ATOM 2442 C C . SER A 1 308 ? 7.826 0.944 -35.249 1.00 70.00 308 SER A C 1
ATOM 2444 O O . SER A 1 308 ? 6.906 0.216 -34.869 1.00 70.00 308 SER A O 1
ATOM 2446 N N . SER A 1 309 ? 9.066 0.479 -35.414 1.00 62.28 309 SER A N 1
ATOM 2447 C CA . SER A 1 309 ? 9.463 -0.930 -35.243 1.00 62.28 309 SER A CA 1
ATOM 2448 C C . SER A 1 309 ? 9.329 -1.455 -33.806 1.00 62.28 309 SER A C 1
ATOM 2450 O O . SER A 1 309 ? 9.458 -2.652 -33.574 1.00 62.28 309 SER A O 1
ATOM 2452 N N . ARG A 1 310 ? 9.031 -0.577 -32.835 1.00 63.16 310 ARG A N 1
ATOM 2453 C CA . ARG A 1 310 ? 8.772 -0.921 -31.424 1.00 63.16 310 ARG A CA 1
ATOM 2454 C C . ARG A 1 310 ? 7.314 -1.289 -31.131 1.00 63.16 310 ARG A C 1
ATOM 2456 O O . ARG A 1 310 ? 6.957 -1.432 -29.965 1.00 63.16 310 ARG A O 1
ATOM 2463 N N . THR A 1 311 ? 6.472 -1.420 -32.156 1.00 67.88 311 THR A N 1
ATOM 2464 C CA . THR A 1 311 ? 5.096 -1.910 -31.994 1.00 67.88 311 THR A CA 1
ATOM 2465 C C . THR A 1 311 ? 5.126 -3.306 -31.371 1.00 67.88 311 THR A C 1
ATOM 2467 O O . THR A 1 311 ? 5.853 -4.178 -31.849 1.00 67.88 311 THR A O 1
ATOM 2470 N N . LEU A 1 312 ? 4.350 -3.532 -30.305 1.00 70.38 312 LEU A N 1
ATOM 2471 C CA . LEU A 1 312 ? 4.249 -4.863 -29.708 1.00 70.38 312 LEU A CA 1
ATOM 2472 C C . LEU A 1 312 ? 3.726 -5.846 -30.768 1.00 70.38 312 LEU A C 1
ATOM 2474 O O . LEU A 1 312 ? 2.678 -5.582 -31.370 1.00 70.38 312 LEU A O 1
ATOM 2478 N N . PRO A 1 313 ? 4.415 -6.978 -31.007 1.00 79.19 313 PRO A N 1
ATOM 2479 C CA . PRO A 1 313 ? 3.918 -8.000 -31.912 1.00 79.19 313 PRO A CA 1
ATOM 2480 C C . PRO A 1 313 ? 2.484 -8.400 -31.551 1.00 79.19 313 PRO A C 1
ATOM 2482 O O . PRO A 1 313 ? 2.152 -8.599 -30.383 1.00 79.19 313 PRO A O 1
ATOM 2485 N N . ARG A 1 314 ? 1.619 -8.574 -32.558 1.00 75.38 314 ARG A N 1
ATOM 2486 C CA . ARG A 1 314 ? 0.220 -8.994 -32.332 1.00 75.38 314 ARG A CA 1
ATOM 2487 C C . ARG A 1 314 ? 0.136 -10.279 -31.494 1.00 75.38 314 ARG A C 1
ATOM 2489 O O . ARG A 1 314 ? -0.777 -10.437 -30.691 1.00 75.38 314 ARG A O 1
ATOM 2496 N N . THR A 1 315 ? 1.124 -11.160 -31.648 1.00 82.25 315 THR A N 1
ATOM 2497 C CA . THR A 1 315 ? 1.272 -12.407 -30.892 1.00 82.25 315 THR A CA 1
ATOM 2498 C C . THR A 1 315 ? 1.541 -12.177 -29.407 1.00 82.25 315 THR A C 1
ATOM 2500 O O . THR A 1 315 ? 0.906 -12.825 -28.580 1.00 82.25 315 THR A O 1
ATOM 2503 N N . THR A 1 316 ? 2.422 -11.241 -29.037 1.00 81.38 316 THR A N 1
ATOM 2504 C CA . THR A 1 316 ? 2.712 -10.950 -27.623 1.00 81.38 316 THR A CA 1
ATOM 2505 C C . THR A 1 316 ? 1.538 -10.251 -26.952 1.00 81.38 316 THR A C 1
ATOM 2507 O O . THR A 1 316 ? 1.216 -10.563 -25.807 1.00 81.38 316 THR A O 1
ATOM 2510 N N . PHE A 1 317 ? 0.834 -9.376 -27.674 1.00 79.69 317 PHE A N 1
ATOM 2511 C CA . PHE A 1 317 ? -0.400 -8.765 -27.183 1.00 79.69 317 PHE A CA 1
ATOM 2512 C C . PHE A 1 317 ? -1.485 -9.817 -26.894 1.00 79.69 317 PHE A C 1
ATOM 2514 O O . PHE A 1 317 ? -2.063 -9.824 -25.806 1.00 79.69 317 PHE A O 1
ATOM 2521 N N . LEU A 1 318 ? -1.715 -10.754 -27.822 1.00 83.31 318 LEU A N 1
ATOM 2522 C CA . LEU A 1 318 ? -2.681 -11.840 -27.631 1.00 83.31 318 LEU A CA 1
ATOM 2523 C C . LEU A 1 318 ? -2.267 -12.786 -26.492 1.00 83.31 318 LEU A C 1
ATOM 2525 O O . LEU A 1 318 ? -3.113 -13.186 -25.696 1.00 83.31 318 LEU A O 1
ATOM 2529 N N . ALA A 1 319 ? -0.974 -13.101 -26.371 1.00 84.44 319 ALA A N 1
ATOM 2530 C CA . ALA A 1 319 ? -0.452 -13.938 -25.293 1.00 84.44 319 ALA A CA 1
ATOM 2531 C C . ALA A 1 319 ? -0.663 -13.304 -23.907 1.00 84.44 319 ALA A C 1
ATOM 2533 O O . ALA A 1 319 ? -1.062 -13.997 -22.973 1.00 84.44 319 ALA A O 1
ATOM 2534 N N . LEU A 1 320 ? -0.460 -11.988 -23.771 1.00 80.06 320 LEU A N 1
ATOM 2535 C CA . LEU A 1 320 ? -0.715 -11.261 -22.521 1.00 80.06 320 LEU A CA 1
ATOM 2536 C C . LEU A 1 320 ? -2.205 -11.254 -22.151 1.00 80.06 320 LEU A C 1
ATOM 2538 O O . LEU A 1 320 ? -2.547 -11.466 -20.986 1.00 80.06 320 LEU A O 1
ATOM 2542 N N . LEU A 1 321 ? -3.095 -11.064 -23.133 1.00 81.88 321 LEU A N 1
ATOM 2543 C CA . LEU A 1 321 ? -4.542 -11.161 -22.913 1.00 81.88 321 LEU A CA 1
ATOM 2544 C C . LEU A 1 321 ? -4.957 -12.577 -22.501 1.00 81.88 321 LEU A C 1
ATOM 2546 O O . LEU A 1 321 ? -5.701 -12.736 -21.533 1.00 81.88 321 LEU A O 1
ATOM 2550 N N . ALA A 1 322 ? -4.446 -13.603 -23.185 1.00 86.31 322 ALA A N 1
ATOM 2551 C CA . ALA A 1 322 ? -4.720 -14.998 -22.857 1.00 86.31 322 ALA A CA 1
ATOM 2552 C C . ALA A 1 322 ? -4.231 -15.348 -21.445 1.00 86.31 322 ALA A C 1
ATOM 2554 O O . ALA A 1 322 ? -4.970 -15.933 -20.662 1.00 86.31 322 ALA A O 1
ATOM 2555 N N . LEU A 1 323 ? -3.024 -14.928 -21.067 1.00 85.88 323 LEU A N 1
ATOM 2556 C CA . LEU A 1 323 ? -2.483 -15.137 -19.722 1.00 85.88 323 LEU A CA 1
ATOM 2557 C C . LEU A 1 323 ? -3.357 -14.480 -18.640 1.00 85.88 323 LEU A C 1
ATOM 2559 O O . LEU A 1 323 ? -3.568 -15.049 -17.563 1.00 85.88 323 LEU A O 1
ATOM 2563 N N . TRP A 1 324 ? -3.920 -13.307 -18.926 1.00 83.38 324 TRP A N 1
ATOM 2564 C CA . TRP A 1 324 ? -4.803 -12.613 -17.996 1.00 83.38 324 TRP A CA 1
ATOM 2565 C C . TRP A 1 324 ? -6.185 -13.280 -17.860 1.00 83.38 324 TRP A C 1
ATOM 2567 O O . TRP A 1 324 ? -6.623 -13.559 -16.737 1.00 83.38 324 TRP A O 1
ATOM 2577 N N . PHE A 1 325 ? -6.861 -13.583 -18.972 1.00 84.81 325 PHE A N 1
ATOM 2578 C CA . PHE A 1 325 ? -8.196 -14.194 -18.951 1.00 84.81 325 PHE A CA 1
ATOM 2579 C C . PHE A 1 325 ? -8.171 -15.680 -18.575 1.00 84.81 325 PHE A C 1
ATOM 2581 O O . PHE A 1 325 ? -9.015 -16.117 -17.797 1.00 84.81 325 PHE A O 1
ATOM 2588 N N . CYS A 1 326 ? -7.200 -16.455 -19.064 1.00 88.00 326 CYS A N 1
ATOM 2589 C CA . CYS A 1 326 ? -7.160 -17.904 -18.855 1.00 88.00 326 CYS A CA 1
ATOM 2590 C C . CYS A 1 326 ? -6.548 -18.311 -17.513 1.00 88.00 326 CYS A C 1
ATOM 2592 O O . CYS A 1 326 ? -6.893 -19.374 -17.007 1.00 88.00 326 CYS A O 1
ATOM 2594 N N . ILE A 1 327 ? -5.640 -17.512 -16.937 1.00 89.31 327 ILE A N 1
ATOM 2595 C CA . ILE A 1 327 ? -4.903 -17.913 -15.725 1.00 89.31 327 ILE A CA 1
ATOM 2596 C C . ILE A 1 327 ? -5.185 -16.960 -14.565 1.00 89.31 327 ILE A C 1
ATOM 2598 O O . ILE A 1 327 ? -5.690 -17.374 -13.522 1.00 89.31 327 ILE A O 1
ATOM 2602 N N . SER A 1 328 ? -4.914 -15.664 -14.739 1.00 88.69 328 SER A N 1
ATOM 2603 C CA . SER A 1 328 ? -5.046 -14.704 -13.635 1.00 88.69 328 SER A CA 1
ATOM 2604 C C . SER A 1 328 ? -6.497 -14.540 -13.164 1.00 88.69 328 SER A C 1
ATOM 2606 O O . SER A 1 328 ? -6.741 -14.470 -11.958 1.00 88.69 328 SER A O 1
ATOM 2608 N N . THR A 1 329 ? -7.461 -14.531 -14.089 1.00 91.38 329 THR A N 1
ATOM 2609 C CA . THR A 1 329 ? -8.888 -14.399 -13.759 1.00 91.38 329 THR A CA 1
ATOM 2610 C C . THR A 1 329 ? -9.387 -15.577 -12.908 1.00 91.38 329 THR A C 1
ATOM 2612 O O . THR A 1 329 ? -9.851 -15.325 -11.793 1.00 91.38 329 THR A O 1
ATOM 2615 N N . PRO A 1 330 ? -9.221 -16.856 -13.310 1.00 93.81 330 PRO A N 1
ATOM 2616 C CA . PRO A 1 330 ? -9.555 -17.991 -12.448 1.00 93.81 330 PRO A CA 1
ATOM 2617 C C . PRO A 1 330 ? -8.890 -17.947 -11.071 1.00 93.81 330 PRO A C 1
ATOM 2619 O O . PRO A 1 330 ? -9.559 -18.198 -10.070 1.00 93.81 330 PRO A O 1
ATOM 2622 N N . CYS A 1 331 ? -7.611 -17.565 -10.981 1.00 93.31 331 CYS A N 1
ATOM 2623 C CA . CYS A 1 331 ? -6.916 -17.438 -9.697 1.00 93.31 331 CYS A CA 1
ATOM 2624 C C . CYS A 1 331 ? -7.611 -16.443 -8.748 1.00 93.31 331 CYS A C 1
ATOM 2626 O O . CYS A 1 331 ? -7.801 -16.746 -7.567 1.00 93.31 331 CYS A O 1
ATOM 2628 N N . VAL A 1 332 ? -8.043 -15.282 -9.253 1.00 95.00 332 VAL A N 1
ATOM 2629 C CA . VAL A 1 332 ? -8.794 -14.291 -8.458 1.00 95.00 332 VAL A CA 1
ATOM 2630 C C . VAL A 1 332 ? -10.161 -14.837 -8.041 1.00 95.00 332 VAL A C 1
ATOM 2632 O O . VAL A 1 332 ? -10.556 -14.666 -6.887 1.00 95.00 332 VAL A O 1
ATOM 2635 N N . PHE A 1 333 ? -10.866 -15.537 -8.932 1.00 95.69 333 PHE A N 1
ATOM 2636 C CA . PHE A 1 333 ? -12.159 -16.156 -8.621 1.00 95.69 333 PHE A CA 1
ATOM 2637 C C . PHE A 1 333 ? -12.046 -17.233 -7.537 1.00 95.69 333 PHE A C 1
ATOM 2639 O O . PHE A 1 333 ? -12.846 -17.237 -6.601 1.00 95.69 333 PHE A O 1
ATOM 2646 N N . ILE A 1 334 ? -11.028 -18.097 -7.611 1.00 96.38 334 ILE A N 1
ATOM 2647 C CA . ILE A 1 334 ? -10.734 -19.105 -6.582 1.00 96.38 334 ILE A CA 1
ATOM 2648 C C . ILE A 1 334 ? -10.490 -18.416 -5.236 1.00 96.38 334 ILE A C 1
ATOM 2650 O O . ILE A 1 334 ? -11.106 -18.774 -4.230 1.00 96.38 334 ILE A O 1
ATOM 2654 N N . GLY A 1 335 ? -9.645 -17.381 -5.216 1.00 95.19 335 GLY A N 1
ATOM 2655 C CA . GLY A 1 335 ? -9.391 -16.583 -4.019 1.00 95.19 335 GLY A CA 1
ATOM 2656 C C . GLY A 1 335 ? -10.663 -15.975 -3.429 1.00 95.19 335 GLY A C 1
ATOM 2657 O O . GLY A 1 335 ? -10.921 -16.107 -2.230 1.00 95.19 335 GLY A O 1
ATOM 2658 N N . ALA A 1 336 ? -11.488 -15.352 -4.271 1.00 95.38 336 ALA A N 1
ATOM 2659 C CA . ALA A 1 336 ? -12.732 -14.712 -3.858 1.00 95.38 336 ALA A CA 1
ATOM 2660 C C . ALA A 1 336 ? -13.748 -15.714 -3.300 1.00 95.38 336 ALA A C 1
ATOM 2662 O O . ALA A 1 336 ? -14.342 -15.467 -2.248 1.00 95.38 336 ALA A O 1
ATOM 2663 N N . TYR A 1 337 ? -13.894 -16.874 -3.942 1.00 95.81 337 TYR A N 1
ATOM 2664 C CA . TYR A 1 337 ? -14.745 -17.960 -3.464 1.00 95.81 337 TYR A CA 1
ATOM 2665 C C . TYR A 1 337 ? -14.304 -18.461 -2.078 1.00 95.81 337 TYR A C 1
ATOM 2667 O O . TYR A 1 337 ? -15.120 -18.558 -1.154 1.00 95.81 337 TYR A O 1
ATOM 2675 N N . LEU A 1 338 ? -12.998 -18.691 -1.881 1.00 95.56 338 LEU A N 1
ATOM 2676 C CA . LEU A 1 338 ? -12.437 -19.080 -0.581 1.00 95.56 338 LEU A CA 1
ATOM 2677 C C . LEU A 1 338 ? -12.659 -18.000 0.492 1.00 95.56 338 LEU A C 1
ATOM 2679 O O . LEU A 1 338 ? -12.985 -18.318 1.641 1.00 95.56 338 LEU A O 1
ATOM 2683 N N . GLY A 1 339 ? -12.527 -16.723 0.123 1.00 91.81 339 GLY A N 1
ATOM 2684 C CA . GLY A 1 339 ? -12.782 -15.585 1.007 1.00 91.81 339 GLY A CA 1
ATOM 2685 C C . GLY A 1 339 ? -14.244 -15.500 1.447 1.00 91.81 339 GLY A C 1
ATOM 2686 O O . GLY A 1 339 ? -14.523 -15.292 2.634 1.00 91.81 339 GLY A O 1
ATOM 2687 N N . PHE A 1 340 ? -15.175 -15.740 0.521 1.00 92.06 340 PHE A N 1
ATOM 2688 C CA . PHE A 1 340 ? -16.611 -15.731 0.793 1.00 92.06 340 PHE A CA 1
ATOM 2689 C C . PHE A 1 340 ? -17.094 -16.918 1.611 1.00 92.06 340 PHE A C 1
ATOM 2691 O O . PHE A 1 340 ? -18.013 -16.753 2.411 1.00 92.06 340 PHE A O 1
ATOM 2698 N N . LYS A 1 341 ? -16.479 -18.095 1.475 1.00 92.06 341 LYS A N 1
ATOM 2699 C CA . LYS A 1 341 ? -16.850 -19.272 2.274 1.00 92.06 341 LYS A CA 1
ATOM 2700 C C . LYS A 1 341 ? -16.556 -19.083 3.769 1.00 92.06 341 LYS A C 1
ATOM 2702 O O . LYS A 1 341 ? -17.245 -19.643 4.617 1.00 92.06 341 LYS A O 1
ATOM 2707 N N . ARG A 1 342 ? -15.558 -18.267 4.122 1.00 90.06 342 ARG A N 1
ATOM 2708 C CA . ARG A 1 342 ? -15.190 -17.993 5.522 1.00 90.06 342 ARG A CA 1
ATOM 2709 C C . ARG A 1 342 ? -16.241 -17.128 6.241 1.00 90.06 342 ARG A C 1
ATOM 2711 O O . ARG A 1 342 ? -16.907 -16.283 5.639 1.00 90.06 342 ARG A O 1
ATOM 2718 N N . SER A 1 343 ? -16.370 -17.307 7.557 1.00 87.00 343 SER A N 1
ATOM 2719 C CA . SER A 1 343 ? -17.317 -16.569 8.410 1.00 87.00 343 SER A CA 1
ATOM 2720 C C . SER A 1 343 ? -17.029 -15.065 8.443 1.00 87.00 343 SER A C 1
ATOM 2722 O O . SER A 1 343 ? -15.872 -14.644 8.393 1.00 87.00 343 SER A O 1
ATOM 2724 N N . VAL A 1 344 ? -18.080 -14.243 8.504 1.00 85.94 344 VAL A N 1
ATOM 2725 C CA . VAL A 1 344 ? -17.958 -12.774 8.542 1.00 85.94 344 VAL A CA 1
ATOM 2726 C C . VAL A 1 344 ? -17.099 -12.359 9.740 1.00 85.94 344 VAL A C 1
ATOM 2728 O O . VAL A 1 344 ? -17.220 -12.941 10.821 1.00 85.94 344 VAL A O 1
ATOM 2731 N N . TYR A 1 345 ? -16.226 -11.362 9.565 1.00 81.75 345 TYR A N 1
ATOM 2732 C CA . TYR A 1 345 ? -15.544 -10.759 10.708 1.00 81.75 345 TYR A CA 1
ATOM 2733 C C . TYR A 1 345 ? -16.593 -10.153 11.643 1.00 81.75 345 TYR A C 1
ATOM 2735 O O . TYR A 1 345 ? -17.304 -9.229 11.262 1.00 81.75 345 TYR A O 1
ATOM 2743 N N . LYS A 1 346 ? -16.699 -10.683 12.863 1.00 78.31 346 LYS A N 1
ATOM 2744 C CA . LYS A 1 346 ? -17.557 -10.092 13.889 1.00 78.31 346 LYS A CA 1
ATOM 2745 C C . LYS A 1 346 ? -16.916 -8.783 14.343 1.00 78.31 346 LYS A C 1
ATOM 2747 O O . LYS A 1 346 ? -15.786 -8.797 14.844 1.00 78.31 346 LYS A O 1
ATOM 2752 N N . ASN A 1 347 ? -17.623 -7.674 14.147 1.00 82.75 347 ASN A N 1
ATOM 2753 C CA . ASN A 1 347 ? -17.215 -6.390 14.704 1.00 82.75 347 ASN A CA 1
ATOM 2754 C C . ASN A 1 347 ? -17.199 -6.500 16.237 1.00 82.75 347 ASN A C 1
ATOM 2756 O O . ASN A 1 347 ? -18.045 -7.198 16.807 1.00 82.75 347 ASN A O 1
ATOM 2760 N N . PRO A 1 348 ? -16.220 -5.880 16.918 1.00 76.19 348 PRO A N 1
ATOM 2761 C CA . PRO A 1 348 ? -16.121 -5.981 18.370 1.00 76.19 348 PRO A CA 1
ATOM 2762 C C . PRO A 1 348 ? -17.369 -5.408 19.051 1.00 76.19 348 PRO A C 1
ATOM 2764 O O . PRO A 1 348 ? -17.837 -5.991 20.032 1.00 76.19 348 PRO A O 1
ATOM 2767 N N . LEU A 1 349 ? -17.930 -4.339 18.480 1.00 77.88 349 LEU A N 1
ATOM 2768 C CA . LEU A 1 349 ? -19.085 -3.609 18.986 1.00 77.88 349 LEU A CA 1
ATOM 2769 C C . LEU A 1 349 ? -20.203 -3.547 17.928 1.00 77.88 349 LEU A C 1
ATOM 2771 O O . LEU A 1 349 ? -19.901 -3.538 16.727 1.00 77.88 349 LEU A O 1
ATOM 2775 N N . PRO A 1 350 ? -21.479 -3.543 18.356 1.00 78.44 350 PRO A N 1
ATOM 2776 C CA . PRO A 1 350 ? -22.609 -3.306 17.465 1.00 78.44 350 PRO A CA 1
ATOM 2777 C C . PRO A 1 350 ? -22.581 -1.875 16.915 1.00 78.44 350 PRO A C 1
ATOM 2779 O O . PRO A 1 350 ? -22.031 -0.970 17.539 1.00 78.44 350 PRO A O 1
ATOM 2782 N N . ILE A 1 351 ? -23.171 -1.690 15.734 1.00 84.94 351 ILE A N 1
ATOM 2783 C CA . ILE A 1 351 ? -23.235 -0.392 15.055 1.00 84.94 351 ILE A CA 1
ATOM 2784 C C . ILE A 1 351 ? -24.554 0.299 15.423 1.00 84.94 351 ILE A C 1
ATOM 2786 O O . ILE A 1 351 ? -25.608 -0.339 15.394 1.00 84.94 351 ILE A O 1
ATOM 2790 N N . ASN A 1 352 ? -24.506 1.594 15.729 1.00 84.38 352 ASN A N 1
ATOM 2791 C CA . ASN A 1 352 ? -25.688 2.412 15.985 1.00 84.38 352 ASN A CA 1
ATOM 2792 C C . ASN A 1 352 ? -26.522 2.601 14.707 1.00 84.38 352 ASN A C 1
ATOM 2794 O O . ASN A 1 352 ? -25.993 2.761 13.605 1.00 84.38 352 ASN A O 1
ATOM 2798 N N . GLN A 1 353 ? -27.850 2.619 14.845 1.00 82.75 353 GLN A N 1
ATOM 2799 C CA . GLN A 1 353 ? -28.750 2.771 13.695 1.00 82.75 353 GLN A CA 1
ATOM 2800 C C . GLN A 1 353 ? -28.601 4.150 13.037 1.00 82.75 353 GLN A C 1
ATOM 2802 O O . GLN A 1 353 ? -28.469 4.249 11.815 1.00 82.75 353 GLN A O 1
ATOM 2807 N N . ILE A 1 354 ? -28.550 5.204 13.853 1.00 84.75 354 ILE A N 1
ATOM 2808 C CA . ILE A 1 354 ? -28.446 6.592 13.399 1.00 84.75 354 ILE A CA 1
ATOM 2809 C C . ILE A 1 354 ? -26.976 7.025 13.467 1.00 84.75 354 ILE A C 1
ATOM 2811 O O . ILE A 1 354 ? -26.368 6.878 14.529 1.00 84.75 354 ILE A O 1
ATOM 2815 N N . PRO A 1 355 ? -26.394 7.542 12.368 1.00 84.50 355 PRO A N 1
ATOM 2816 C CA . PRO A 1 355 ? -25.031 8.056 12.383 1.00 84.50 355 PRO A CA 1
ATOM 2817 C C . PRO A 1 355 ? -24.946 9.323 13.235 1.00 84.50 355 PRO A C 1
ATOM 2819 O O . PRO A 1 355 ? -25.747 10.247 13.070 1.00 84.50 355 PRO A O 1
ATOM 2822 N N . ARG A 1 356 ? -23.944 9.399 14.112 1.00 83.56 356 ARG A N 1
ATOM 2823 C CA . ARG A 1 356 ? -23.646 10.625 14.858 1.00 83.56 356 ARG A CA 1
ATOM 2824 C C . ARG A 1 356 ? -23.171 11.747 13.923 1.00 83.56 356 ARG A C 1
ATOM 2826 O O . ARG A 1 356 ? -22.492 11.501 12.921 1.00 83.56 356 ARG A O 1
ATOM 2833 N N . GLN A 1 357 ? -23.512 12.988 14.270 1.00 84.88 357 GLN A N 1
ATOM 2834 C CA . GLN A 1 357 ? -22.985 14.175 13.597 1.00 84.88 357 GLN A CA 1
ATOM 2835 C C . GLN A 1 357 ? -21.495 14.350 13.907 1.00 84.88 357 GLN A C 1
ATOM 2837 O O . GLN A 1 357 ? -21.076 14.251 15.059 1.00 84.88 357 GLN A O 1
ATOM 2842 N N . ILE A 1 358 ? -20.705 14.596 12.863 1.00 86.50 358 ILE A N 1
ATOM 2843 C CA . ILE A 1 358 ? -19.255 14.777 12.971 1.00 86.50 358 ILE A CA 1
ATOM 2844 C C . ILE A 1 358 ? -18.990 16.251 13.303 1.00 86.50 358 ILE A C 1
ATOM 2846 O O . ILE A 1 358 ? -19.464 17.112 12.555 1.00 86.50 358 ILE A O 1
ATOM 2850 N N . PRO A 1 359 ? -18.256 16.564 14.385 1.00 85.06 359 PRO A N 1
ATOM 2851 C CA . PRO A 1 359 ? -17.922 17.942 14.723 1.00 85.06 359 PRO A CA 1
ATOM 2852 C C . PRO A 1 359 ? -16.960 18.554 13.697 1.00 85.06 359 PRO A C 1
ATOM 2854 O O . PRO A 1 359 ? -16.292 17.848 12.930 1.00 85.06 359 PRO A O 1
ATOM 2857 N N . GLU A 1 360 ? -16.863 19.884 13.694 1.00 80.81 360 GLU A N 1
ATOM 2858 C CA . GLU A 1 360 ? -15.943 20.594 12.809 1.00 80.81 360 GLU A CA 1
ATOM 2859 C C . GLU A 1 360 ? -14.491 20.171 13.057 1.00 80.81 360 GLU A C 1
ATOM 2861 O O . GLU A 1 360 ? -13.964 20.229 14.168 1.00 80.81 360 GLU A O 1
ATOM 2866 N N . GLN A 1 361 ? -13.840 19.725 11.984 1.00 75.31 361 GLN A N 1
ATOM 2867 C CA . GLN A 1 361 ? -12.502 19.157 12.050 1.00 75.31 361 GLN A CA 1
ATOM 2868 C C . GLN A 1 361 ? -11.435 20.264 12.070 1.00 75.31 361 GLN A C 1
ATOM 2870 O O . GLN A 1 361 ? -11.468 21.163 11.216 1.00 75.31 361 GLN A O 1
ATOM 2875 N N . PRO A 1 362 ? -10.435 20.197 12.972 1.00 73.44 362 PRO A N 1
ATOM 2876 C CA . PRO A 1 362 ? -9.331 21.147 12.972 1.00 73.44 362 PRO A CA 1
ATOM 2877 C C . PRO A 1 362 ? -8.543 21.079 11.657 1.00 73.44 362 PRO A C 1
ATOM 2879 O O . PRO A 1 362 ? -8.458 20.034 11.006 1.00 73.44 362 PRO A O 1
ATOM 2882 N N . PHE A 1 363 ? -7.926 22.201 11.270 1.00 70.50 363 PHE A N 1
ATOM 2883 C CA . PHE A 1 363 ? -7.296 22.388 9.956 1.00 70.50 363 PHE A CA 1
ATOM 2884 C C . PHE A 1 363 ? -6.378 21.229 9.524 1.00 70.50 363 PHE A C 1
ATOM 2886 O O . PHE A 1 363 ? -6.488 20.758 8.396 1.00 70.50 363 PHE A O 1
ATOM 2893 N N . TYR A 1 364 ? -5.537 20.717 10.428 1.00 64.25 364 TYR A N 1
ATOM 2894 C CA . TYR A 1 364 ? -4.584 19.630 10.159 1.00 64.25 364 TYR A CA 1
ATOM 2895 C C . TYR A 1 364 ? -5.228 18.250 9.938 1.00 64.25 364 TYR A C 1
ATOM 2897 O O . TYR A 1 364 ? -4.644 17.407 9.264 1.00 64.25 364 TYR A O 1
ATOM 2905 N N . THR A 1 365 ? -6.437 18.018 10.459 1.00 67.94 365 THR A N 1
ATOM 2906 C CA . THR A 1 365 ? -7.209 16.779 10.225 1.00 67.94 365 THR A CA 1
ATOM 2907 C C . THR A 1 365 ? -8.085 16.840 8.979 1.00 67.94 365 THR A C 1
ATOM 2909 O O . THR A 1 365 ? -8.739 15.855 8.629 1.00 67.94 365 THR A O 1
ATOM 2912 N N . LYS A 1 366 ? -8.091 17.967 8.254 1.00 76.75 366 LYS A N 1
ATOM 2913 C CA . LYS A 1 366 ? -8.778 18.037 6.963 1.00 76.75 366 LYS A CA 1
ATOM 2914 C C . LYS A 1 366 ? -8.200 16.980 6.010 1.00 76.75 366 LYS A C 1
ATOM 2916 O O . LYS A 1 366 ? -6.985 16.768 5.993 1.00 76.75 366 LYS A O 1
ATOM 2921 N N . PRO A 1 367 ? -9.044 16.332 5.186 1.00 77.62 367 PRO A N 1
ATOM 2922 C CA . PRO A 1 367 ? -8.654 15.150 4.421 1.00 77.62 367 PRO A CA 1
ATOM 2923 C C . PRO A 1 367 ? -7.469 15.417 3.488 1.00 77.62 367 PRO A C 1
ATOM 2925 O O . PRO A 1 367 ? -6.520 14.642 3.478 1.00 77.62 367 PRO A O 1
ATOM 2928 N N . LEU A 1 368 ? -7.476 16.537 2.755 1.00 80.94 368 LEU A 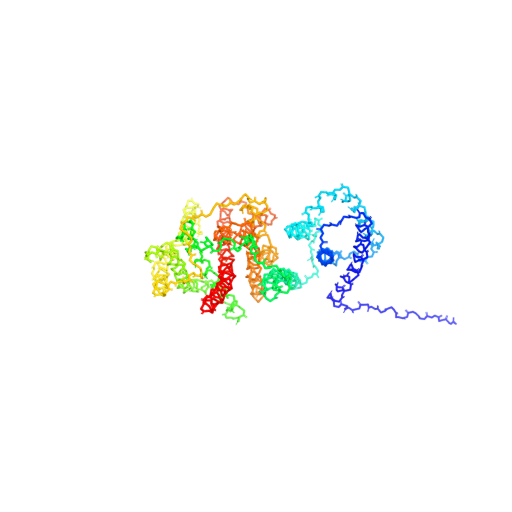N 1
ATOM 2929 C CA . LEU A 1 368 ? -6.387 16.896 1.838 1.00 80.94 368 LEU A CA 1
ATOM 2930 C C . LEU A 1 368 ? -5.049 17.078 2.561 1.00 80.94 368 LEU A C 1
ATOM 2932 O O . LEU A 1 368 ? -4.034 16.539 2.128 1.00 80.94 368 LEU A O 1
ATOM 2936 N N . LEU A 1 369 ? -5.055 17.799 3.682 1.00 76.75 369 LEU A N 1
ATOM 2937 C CA . LEU A 1 369 ? -3.834 18.087 4.425 1.00 76.75 369 LEU A CA 1
ATOM 2938 C C . LEU A 1 369 ? -3.282 16.831 5.111 1.00 76.75 369 LEU A C 1
ATOM 2940 O O . LEU A 1 369 ? -2.082 16.582 5.053 1.00 76.75 369 LEU A O 1
ATOM 2944 N N . SER A 1 370 ? -4.154 15.992 5.676 1.00 75.38 370 SER A N 1
ATOM 2945 C CA . SER A 1 370 ? -3.748 14.711 6.260 1.00 75.38 370 SER A CA 1
ATOM 2946 C C . SER A 1 370 ? -3.150 13.756 5.220 1.00 75.38 370 SER A C 1
ATOM 2948 O O . SER A 1 370 ? -2.205 13.036 5.542 1.00 75.38 370 SER A O 1
ATOM 2950 N N . MET A 1 371 ? -3.655 13.760 3.979 1.00 84.62 371 MET A N 1
ATOM 2951 C CA . MET A 1 371 ? -3.087 12.964 2.884 1.00 84.62 371 MET A CA 1
ATOM 2952 C C . MET A 1 371 ? -1.698 13.460 2.465 1.00 84.62 371 MET A C 1
ATOM 2954 O O . MET A 1 371 ? -0.788 12.650 2.310 1.00 84.62 371 MET A O 1
ATOM 2958 N N . LEU A 1 372 ? -1.519 14.779 2.339 1.00 79.44 372 LEU A N 1
ATOM 2959 C CA . LEU A 1 372 ? -0.226 15.385 2.005 1.00 79.44 372 LEU A CA 1
ATOM 2960 C C . LEU A 1 372 ? 0.827 15.076 3.078 1.00 79.44 372 LEU A C 1
ATOM 2962 O O . LEU A 1 372 ? 1.894 14.550 2.781 1.00 79.44 372 LEU A O 1
ATOM 2966 N N . ILE A 1 373 ? 0.498 15.329 4.345 1.00 76.25 373 ILE A N 1
ATOM 2967 C CA . ILE A 1 373 ? 1.407 15.104 5.476 1.00 76.25 373 ILE A CA 1
ATOM 2968 C C . ILE A 1 373 ? 1.810 13.627 5.582 1.00 76.25 373 ILE A C 1
ATOM 2970 O O . ILE A 1 373 ? 2.983 13.321 5.795 1.00 76.25 373 ILE A O 1
ATOM 2974 N N . GLY A 1 374 ? 0.856 12.707 5.407 1.00 79.25 374 GLY A N 1
ATOM 2975 C CA . GLY A 1 374 ? 1.116 11.276 5.552 1.00 79.25 374 GLY A CA 1
ATOM 2976 C C . GLY A 1 374 ? 2.043 10.690 4.488 1.00 79.25 374 GLY A C 1
ATOM 2977 O O . GLY A 1 374 ? 2.808 9.777 4.785 1.00 79.25 374 GLY A O 1
ATOM 2978 N N . GLY A 1 375 ? 2.007 11.222 3.263 1.00 82.44 375 GLY A N 1
ATOM 2979 C CA . GLY A 1 375 ? 2.764 10.667 2.142 1.00 82.44 375 GLY A CA 1
ATOM 2980 C C . GLY A 1 375 ? 4.237 11.083 2.076 1.00 82.44 375 GLY A C 1
ATOM 2981 O O . GLY A 1 375 ? 5.013 10.385 1.416 1.00 82.44 375 GLY A O 1
ATOM 2982 N N . ILE A 1 376 ? 4.633 12.184 2.733 1.00 80.56 376 ILE A N 1
ATOM 2983 C CA . ILE A 1 376 ? 5.996 12.739 2.621 1.00 80.56 376 ILE A CA 1
ATOM 2984 C C . ILE A 1 376 ? 7.022 11.848 3.316 1.00 80.56 376 ILE A C 1
ATOM 2986 O O . ILE A 1 376 ? 8.062 11.556 2.739 1.00 80.56 376 ILE A O 1
ATOM 2990 N N . LEU A 1 377 ? 6.746 11.400 4.539 1.00 78.00 377 LEU A N 1
ATOM 2991 C CA . LEU A 1 377 ? 7.721 10.629 5.313 1.00 78.00 377 LEU A CA 1
ATOM 2992 C C . LEU A 1 377 ? 8.083 9.285 4.643 1.00 78.00 377 LEU A C 1
ATOM 2994 O O . LEU A 1 377 ? 9.278 9.038 4.471 1.00 78.00 377 LEU A O 1
ATOM 2998 N N . PRO A 1 378 ? 7.132 8.451 4.161 1.00 87.25 378 PRO A N 1
ATOM 2999 C CA . PRO A 1 378 ? 7.490 7.231 3.440 1.00 87.25 378 PRO A CA 1
ATOM 3000 C C . PRO A 1 378 ? 8.208 7.534 2.119 1.00 87.25 378 PRO A C 1
ATOM 3002 O O . PRO A 1 378 ? 9.071 6.764 1.706 1.00 87.25 378 PRO A O 1
ATOM 3005 N N . PHE A 1 379 ? 7.905 8.670 1.475 1.00 85.69 379 PHE A N 1
ATOM 3006 C CA . PHE A 1 379 ? 8.638 9.135 0.296 1.00 85.69 379 PHE A CA 1
ATOM 3007 C C . PHE A 1 379 ? 10.098 9.478 0.632 1.00 85.69 379 PHE A C 1
ATOM 3009 O O . PHE A 1 379 ? 11.002 9.039 -0.077 1.00 85.69 379 PHE A O 1
ATOM 3016 N N . CYS A 1 380 ? 10.349 10.198 1.730 1.00 78.00 380 CYS A N 1
ATOM 3017 C CA . CYS A 1 380 ? 11.698 10.521 2.195 1.00 78.00 380 CYS A CA 1
ATOM 3018 C C . CYS A 1 380 ? 12.529 9.261 2.479 1.00 78.00 380 CYS A C 1
ATOM 3020 O O . CYS A 1 380 ? 13.708 9.238 2.140 1.00 78.00 380 CYS A O 1
ATOM 3022 N N . CYS A 1 381 ? 11.921 8.206 3.030 1.00 77.69 381 CYS A N 1
ATOM 3023 C CA . CYS A 1 381 ? 12.611 6.942 3.311 1.00 77.69 381 CYS A CA 1
ATOM 3024 C C . CYS A 1 381 ? 13.045 6.180 2.050 1.00 77.69 381 CYS A C 1
ATOM 3026 O O . CYS A 1 381 ? 14.041 5.462 2.082 1.00 77.69 381 CYS A O 1
ATOM 3028 N N . ILE A 1 382 ? 12.324 6.321 0.933 1.00 84.12 382 ILE A N 1
ATOM 3029 C CA . ILE A 1 382 ? 12.635 5.597 -0.312 1.00 84.12 382 ILE A CA 1
ATOM 3030 C C . ILE A 1 382 ? 13.354 6.451 -1.359 1.00 84.12 382 ILE A C 1
ATOM 3032 O O . ILE A 1 382 ? 13.869 5.897 -2.326 1.00 84.12 382 ILE A O 1
ATOM 3036 N N . SER A 1 383 ? 13.403 7.777 -1.202 1.00 78.94 383 SER A N 1
ATOM 3037 C CA . SER A 1 383 ? 13.861 8.722 -2.235 1.00 78.94 383 SER A CA 1
ATOM 3038 C C . SER A 1 383 ? 15.281 8.442 -2.745 1.00 78.94 383 SER A C 1
ATOM 3040 O O . SER A 1 383 ? 15.529 8.456 -3.955 1.00 78.94 383 SER A O 1
ATOM 3042 N N . ILE A 1 384 ? 16.214 8.130 -1.844 1.00 75.69 384 ILE A N 1
ATOM 3043 C CA . ILE A 1 384 ? 17.609 7.833 -2.194 1.00 75.69 384 ILE A CA 1
ATOM 3044 C C . ILE A 1 384 ? 17.688 6.522 -2.980 1.00 75.69 384 ILE A C 1
ATOM 3046 O O . ILE A 1 384 ? 18.288 6.472 -4.054 1.00 75.69 384 ILE A O 1
ATOM 3050 N N . GLN A 1 385 ? 17.023 5.476 -2.492 1.00 80.81 385 GLN A N 1
ATOM 3051 C CA . GLN A 1 385 ? 17.006 4.172 -3.148 1.00 80.81 385 GLN A CA 1
ATOM 3052 C C . GLN A 1 385 ? 16.361 4.245 -4.536 1.00 80.81 385 GLN A C 1
ATOM 3054 O O . GLN A 1 385 ? 16.864 3.686 -5.510 1.00 80.81 385 GLN A O 1
ATOM 3059 N N . LEU A 1 386 ? 15.269 4.999 -4.633 1.00 81.12 386 LEU A N 1
ATOM 3060 C CA . LEU A 1 386 ? 14.564 5.274 -5.871 1.00 81.12 386 LEU A CA 1
ATOM 3061 C C . LEU A 1 386 ? 15.488 5.976 -6.886 1.00 81.12 386 LEU A C 1
ATOM 3063 O O . LEU A 1 386 ? 15.530 5.584 -8.051 1.00 81.12 386 LEU A O 1
ATOM 3067 N N . SER A 1 387 ? 16.298 6.940 -6.435 1.00 78.69 387 SER A N 1
ATOM 3068 C CA . SER A 1 387 ? 17.292 7.631 -7.271 1.00 78.69 387 SER A CA 1
ATOM 3069 C C . SER A 1 387 ? 18.313 6.663 -7.886 1.00 78.69 387 SER A C 1
ATOM 3071 O O . SER A 1 387 ? 18.655 6.794 -9.061 1.00 78.69 387 SER A O 1
ATOM 3073 N N . PHE A 1 388 ? 18.794 5.677 -7.118 1.00 77.50 388 PHE A N 1
ATOM 3074 C CA . PHE A 1 388 ? 19.730 4.659 -7.611 1.00 77.50 388 PHE A CA 1
ATOM 3075 C C . PHE A 1 388 ? 19.093 3.722 -8.638 1.00 77.50 388 PHE A C 1
ATOM 3077 O O . PHE A 1 388 ? 19.701 3.443 -9.674 1.00 77.50 388 PHE A O 1
ATOM 3084 N N . ILE A 1 389 ? 17.856 3.285 -8.387 1.00 83.06 389 ILE A N 1
ATOM 3085 C CA . ILE A 1 389 ? 17.098 2.450 -9.327 1.00 83.06 389 ILE A CA 1
ATOM 3086 C C . ILE A 1 389 ? 16.923 3.191 -10.654 1.00 83.06 389 ILE A C 1
ATOM 3088 O O . ILE A 1 389 ? 17.227 2.641 -11.710 1.00 83.06 389 ILE A O 1
ATOM 3092 N N . PHE A 1 390 ? 16.499 4.457 -10.615 1.00 78.25 390 PHE A N 1
ATOM 3093 C CA . PHE A 1 390 ? 16.287 5.234 -11.834 1.00 78.25 390 PHE A CA 1
ATOM 3094 C C . PHE A 1 390 ? 17.579 5.498 -12.601 1.00 78.25 390 PHE A C 1
ATOM 3096 O O . PHE A 1 390 ? 17.598 5.301 -13.815 1.00 78.25 390 PHE A O 1
ATOM 3103 N N . LYS A 1 391 ? 18.673 5.848 -11.915 1.00 77.25 391 LYS A N 1
ATOM 3104 C CA . LYS A 1 391 ? 19.987 5.972 -12.562 1.00 77.25 391 LYS A CA 1
ATOM 3105 C C . LYS A 1 391 ? 20.406 4.674 -13.254 1.00 77.25 391 LYS A C 1
ATOM 3107 O O . LYS A 1 391 ? 20.883 4.737 -14.378 1.00 77.25 391 LYS A O 1
ATOM 3112 N N . SER A 1 392 ? 20.171 3.519 -12.631 1.00 79.38 392 SER A N 1
ATOM 3113 C CA . SER A 1 392 ? 20.517 2.211 -13.209 1.00 79.38 392 SER A CA 1
ATOM 3114 C C . SER A 1 392 ? 19.685 1.901 -14.460 1.00 79.38 392 SER A C 1
ATOM 3116 O O . SER A 1 392 ? 20.242 1.545 -15.497 1.00 79.38 392 SER A O 1
ATOM 3118 N N . ILE A 1 393 ? 18.364 2.128 -14.402 1.00 79.50 393 ILE A N 1
ATOM 3119 C CA . ILE A 1 393 ? 17.445 1.914 -15.534 1.00 79.50 393 ILE A CA 1
ATOM 3120 C C . ILE A 1 393 ? 17.842 2.778 -16.740 1.00 79.50 393 ILE A C 1
ATOM 3122 O O . ILE A 1 393 ? 17.908 2.271 -17.859 1.00 79.50 393 ILE A O 1
ATOM 3126 N N . TRP A 1 394 ? 18.124 4.066 -16.521 1.00 74.94 394 TRP A N 1
ATOM 3127 C CA . TRP A 1 394 ? 18.476 4.998 -17.600 1.00 74.94 394 TRP A CA 1
ATOM 3128 C C . TRP A 1 394 ? 19.922 4.861 -18.083 1.00 74.94 394 TRP A C 1
ATOM 3130 O O . TRP A 1 394 ? 20.198 5.165 -19.239 1.00 74.94 394 TRP A O 1
ATOM 3140 N N . ALA A 1 395 ? 20.832 4.357 -17.246 1.00 72.88 395 ALA A N 1
ATOM 3141 C CA . ALA A 1 395 ? 22.191 3.998 -17.651 1.00 72.88 395 ALA A CA 1
ATOM 3142 C C . ALA A 1 395 ? 22.272 2.637 -18.370 1.00 72.88 395 ALA A C 1
ATOM 3144 O O . ALA A 1 395 ? 23.364 2.229 -18.758 1.00 72.88 395 ALA A O 1
ATOM 3145 N N . HIS A 1 396 ? 21.145 1.927 -18.534 1.00 68.19 396 HIS A N 1
ATOM 3146 C CA . HIS A 1 396 ? 21.082 0.561 -19.067 1.00 68.19 396 HIS A CA 1
ATOM 3147 C C . HIS A 1 396 ? 21.973 -0.440 -18.307 1.00 68.19 396 HIS A C 1
ATOM 3149 O O . HIS A 1 396 ? 22.442 -1.425 -18.877 1.00 68.19 396 HIS A O 1
ATOM 3155 N N . GLN A 1 397 ? 22.195 -0.195 -17.013 1.00 71.19 397 GLN A N 1
ATOM 3156 C CA . GLN A 1 397 ? 22.970 -1.060 -16.128 1.00 71.19 397 GLN A CA 1
ATOM 3157 C C . GLN A 1 397 ? 22.038 -1.864 -15.221 1.00 71.19 397 GLN A C 1
ATOM 3159 O O . GLN A 1 397 ? 20.993 -1.376 -14.779 1.00 71.19 397 GLN A O 1
ATOM 3164 N N . TYR A 1 398 ? 22.418 -3.107 -14.927 1.00 67.75 398 TYR A N 1
ATOM 3165 C CA . TYR A 1 398 ? 21.673 -3.939 -13.990 1.00 67.75 398 TYR A CA 1
ATOM 316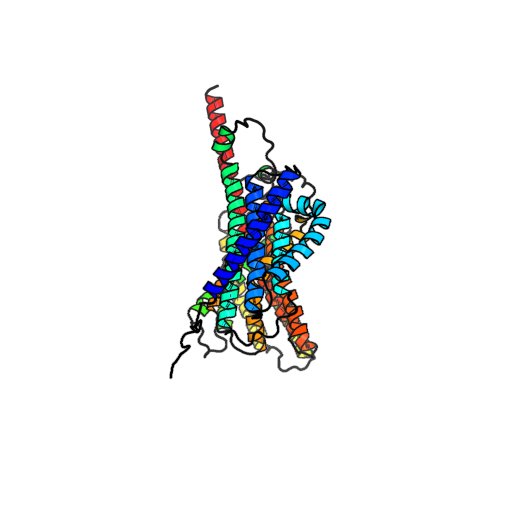6 C C . TYR A 1 398 ? 21.870 -3.423 -12.562 1.00 67.75 398 TYR A C 1
ATOM 3168 O O . TYR A 1 398 ? 22.986 -3.161 -12.120 1.00 67.75 398 TYR A O 1
ATOM 3176 N N . TYR A 1 399 ? 20.766 -3.277 -11.832 1.00 73.31 399 TYR A N 1
ATOM 3177 C CA . TYR A 1 399 ? 20.808 -2.981 -10.406 1.00 73.31 399 TYR A CA 1
ATOM 3178 C C . TYR A 1 399 ? 21.098 -4.286 -9.650 1.00 73.31 399 TYR A C 1
ATOM 3180 O O . TYR A 1 399 ? 20.235 -5.159 -9.587 1.00 73.31 399 TYR A O 1
ATOM 3188 N N . HIS A 1 400 ? 22.315 -4.432 -9.121 1.00 68.69 400 HIS A N 1
ATOM 3189 C CA . HIS A 1 400 ? 22.789 -5.668 -8.476 1.00 68.69 400 HIS A CA 1
ATOM 3190 C C . HIS A 1 400 ? 22.455 -5.752 -6.974 1.00 68.69 400 HIS A C 1
ATOM 3192 O O . HIS A 1 400 ? 22.459 -6.823 -6.378 1.00 68.69 400 HIS A O 1
ATOM 3198 N N . ASP A 1 401 ? 22.093 -4.627 -6.367 1.00 78.50 401 ASP A N 1
ATOM 3199 C CA . ASP A 1 401 ? 21.990 -4.445 -4.920 1.00 78.50 401 ASP A CA 1
ATOM 3200 C C . ASP A 1 401 ? 20.594 -4.812 -4.360 1.00 78.50 401 ASP A C 1
ATOM 3202 O O . ASP A 1 401 ? 19.949 -4.027 -3.651 1.00 78.50 401 ASP A O 1
ATOM 3206 N N . PHE A 1 402 ? 20.079 -6.005 -4.689 1.00 82.00 402 PHE A N 1
ATOM 3207 C CA . PHE A 1 402 ? 18.730 -6.448 -4.286 1.00 82.00 402 PHE A CA 1
ATOM 3208 C C . PHE A 1 402 ? 18.558 -6.603 -2.765 1.00 82.00 402 PHE A C 1
ATOM 3210 O O . PHE A 1 402 ? 17.468 -6.348 -2.249 1.00 82.00 402 PHE A O 1
ATOM 3217 N N . GLY A 1 403 ? 19.626 -6.947 -2.033 1.00 83.44 403 GLY A N 1
ATOM 3218 C CA . GLY A 1 403 ? 19.614 -7.040 -0.565 1.00 83.44 403 GLY A CA 1
ATOM 3219 C C . GLY A 1 403 ? 19.222 -5.724 0.105 1.00 83.44 403 GLY A C 1
ATOM 3220 O O . GLY A 1 403 ? 18.346 -5.687 0.970 1.00 83.44 403 GLY A O 1
ATOM 3221 N N . PHE A 1 404 ? 19.796 -4.617 -0.366 1.00 81.62 404 PHE A N 1
ATOM 3222 C CA . PHE A 1 404 ? 19.458 -3.279 0.111 1.00 81.62 404 PHE A CA 1
ATOM 3223 C C . PHE A 1 404 ? 18.009 -2.902 -0.208 1.00 81.62 404 PHE A C 1
ATOM 3225 O O . PHE A 1 404 ? 17.318 -2.317 0.627 1.00 81.62 404 PHE A O 1
ATOM 3232 N N . LEU A 1 405 ? 17.515 -3.300 -1.383 1.00 85.88 405 LEU A N 1
ATOM 3233 C CA . LEU A 1 405 ? 16.136 -3.042 -1.787 1.00 85.88 405 LEU A CA 1
ATOM 3234 C C . LEU A 1 405 ? 15.120 -3.769 -0.891 1.00 85.88 405 LEU A C 1
ATOM 3236 O O . LEU A 1 405 ? 14.084 -3.191 -0.562 1.00 85.88 405 LEU A O 1
ATOM 3240 N N . LEU A 1 406 ? 15.429 -4.991 -0.440 1.00 90.12 406 LEU A N 1
ATOM 3241 C CA . LEU A 1 406 ? 14.605 -5.724 0.527 1.00 90.12 406 LEU A CA 1
ATOM 3242 C C . LEU A 1 406 ? 14.539 -5.007 1.883 1.00 90.12 406 LEU A C 1
ATOM 3244 O O . LEU A 1 406 ? 13.451 -4.844 2.433 1.00 90.12 406 LEU A O 1
ATOM 3248 N N . VAL A 1 407 ? 15.674 -4.525 2.399 1.00 89.12 407 VAL A N 1
ATOM 3249 C CA . VAL A 1 407 ? 15.717 -3.771 3.666 1.00 89.12 407 VAL A CA 1
ATOM 3250 C C . VAL A 1 407 ? 14.898 -2.483 3.565 1.00 89.12 407 VAL A C 1
ATOM 3252 O O . VAL A 1 407 ? 14.064 -2.208 4.429 1.00 89.12 407 VAL A O 1
ATOM 3255 N N . VAL A 1 408 ? 15.071 -1.717 2.484 1.00 88.94 408 VAL A N 1
ATOM 3256 C CA . VAL A 1 408 ? 14.296 -0.489 2.241 1.00 88.94 408 VAL A CA 1
ATOM 3257 C C . VAL A 1 408 ? 12.803 -0.794 2.099 1.00 88.94 408 VAL A C 1
ATOM 3259 O O . VAL A 1 408 ? 11.973 -0.035 2.594 1.00 88.94 408 VAL A O 1
ATOM 3262 N N . TYR A 1 409 ? 12.438 -1.921 1.486 1.00 92.44 409 TYR A N 1
ATOM 3263 C CA . TYR A 1 409 ? 11.044 -2.343 1.389 1.00 92.44 409 TYR A CA 1
ATOM 3264 C C . TYR A 1 409 ? 10.420 -2.655 2.760 1.00 92.44 409 TYR A C 1
ATOM 3266 O O . TYR A 1 409 ? 9.288 -2.251 3.024 1.00 92.44 409 TYR A O 1
ATOM 3274 N N . ILE A 1 410 ? 11.159 -3.305 3.664 1.00 92.94 410 ILE A N 1
ATOM 3275 C CA . ILE A 1 410 ? 10.706 -3.549 5.045 1.00 92.94 410 ILE A CA 1
ATOM 3276 C C . ILE A 1 410 ? 10.519 -2.222 5.791 1.00 92.94 410 ILE A C 1
ATOM 3278 O O . ILE A 1 410 ? 9.485 -2.010 6.426 1.00 92.94 410 ILE A O 1
ATOM 3282 N N . ILE A 1 411 ? 11.476 -1.299 5.663 1.00 89.75 411 ILE A N 1
ATOM 3283 C CA . ILE A 1 411 ? 11.382 0.053 6.233 1.00 89.75 411 ILE A CA 1
ATOM 3284 C C . ILE A 1 411 ? 10.148 0.790 5.690 1.00 89.75 411 ILE A C 1
ATOM 3286 O O . ILE A 1 411 ? 9.412 1.416 6.455 1.00 89.75 411 ILE A O 1
ATOM 3290 N N . LEU A 1 412 ? 9.867 0.683 4.389 1.00 91.69 412 LEU A N 1
ATOM 3291 C CA . LEU A 1 412 ? 8.675 1.268 3.777 1.00 91.69 412 LEU A CA 1
ATOM 3292 C C . LEU A 1 412 ? 7.383 0.695 4.383 1.00 91.69 412 LEU A C 1
ATOM 3294 O O . LEU A 1 412 ? 6.462 1.457 4.671 1.00 91.69 412 LEU A O 1
ATOM 3298 N N . ILE A 1 413 ? 7.309 -0.622 4.609 1.00 94.50 413 ILE A N 1
ATOM 3299 C CA . ILE A 1 413 ? 6.137 -1.256 5.236 1.00 94.50 413 ILE A CA 1
ATOM 3300 C C . ILE A 1 413 ? 5.912 -0.698 6.646 1.00 94.50 413 ILE A C 1
ATOM 3302 O O . ILE A 1 413 ? 4.782 -0.336 6.991 1.00 94.50 413 ILE A O 1
ATOM 3306 N N . ILE A 1 414 ? 6.976 -0.611 7.449 1.00 92.19 414 ILE A N 1
ATOM 3307 C CA . ILE A 1 414 ? 6.904 -0.134 8.835 1.00 92.19 414 ILE A CA 1
ATOM 3308 C C . ILE A 1 414 ? 6.483 1.339 8.868 1.00 92.19 414 ILE A C 1
ATOM 3310 O O . ILE A 1 414 ? 5.476 1.669 9.489 1.00 92.19 414 ILE A O 1
ATOM 3314 N N . THR A 1 415 ? 7.166 2.206 8.118 1.00 90.12 415 THR A N 1
ATOM 3315 C CA . THR A 1 415 ? 6.850 3.646 8.075 1.00 90.12 415 THR A CA 1
ATOM 3316 C C . THR A 1 415 ? 5.428 3.924 7.587 1.00 90.12 415 THR A C 1
ATOM 3318 O O . THR A 1 415 ? 4.707 4.703 8.213 1.00 90.12 415 THR A O 1
ATOM 3321 N N . CYS A 1 416 ? 4.975 3.255 6.518 1.00 93.50 416 CYS A N 1
ATOM 3322 C CA . CYS A 1 416 ? 3.595 3.384 6.039 1.00 93.50 416 CYS A CA 1
ATOM 3323 C C . CYS A 1 416 ? 2.583 2.987 7.121 1.00 93.50 416 CYS A C 1
ATOM 3325 O O . CYS A 1 416 ? 1.558 3.654 7.277 1.00 93.50 416 CYS A O 1
ATOM 3327 N N . SER A 1 417 ? 2.870 1.924 7.876 1.00 93.44 417 SER A N 1
ATOM 3328 C CA . SER A 1 417 ? 2.007 1.440 8.957 1.00 93.44 417 SER A CA 1
ATOM 3329 C C . SER A 1 417 ? 1.955 2.429 10.127 1.00 93.44 417 SER A C 1
ATOM 3331 O O . SER A 1 417 ? 0.875 2.790 10.585 1.00 93.44 417 SER A O 1
ATOM 3333 N N . GLU A 1 418 ? 3.101 2.927 10.586 1.00 87.75 418 GLU A N 1
ATOM 3334 C CA . GLU A 1 418 ? 3.196 3.818 11.750 1.00 87.75 418 GLU A CA 1
ATOM 3335 C C . GLU A 1 418 ? 2.527 5.175 11.519 1.00 87.75 418 GLU A C 1
ATOM 3337 O O . GLU A 1 418 ? 1.763 5.655 12.362 1.00 87.75 418 GLU A O 1
ATOM 3342 N N . ILE A 1 419 ? 2.771 5.791 10.360 1.00 86.38 419 ILE A N 1
ATOM 3343 C CA . ILE A 1 419 ? 2.215 7.110 10.032 1.00 86.38 419 ILE A CA 1
ATOM 3344 C C . ILE A 1 419 ? 0.703 7.034 9.871 1.00 86.38 419 ILE A C 1
ATOM 3346 O O . ILE A 1 419 ? -0.021 7.904 10.361 1.00 86.38 419 ILE A O 1
ATOM 3350 N N . THR A 1 420 ? 0.208 5.986 9.211 1.00 91.44 420 THR A N 1
ATOM 3351 C CA . THR A 1 420 ? -1.235 5.816 9.038 1.00 91.44 420 THR A CA 1
ATOM 3352 C C . THR A 1 420 ? -1.937 5.516 10.349 1.00 91.44 420 THR A C 1
ATOM 3354 O O . THR A 1 420 ? -2.970 6.134 10.597 1.00 91.44 420 THR A O 1
ATOM 3357 N N . ILE A 1 421 ? -1.368 4.676 11.222 1.00 89.06 421 ILE A N 1
ATOM 3358 C CA . ILE A 1 421 ? -1.906 4.433 12.570 1.00 89.06 421 ILE A CA 1
ATOM 3359 C C . ILE A 1 421 ? -1.944 5.736 13.376 1.00 89.06 421 ILE A C 1
ATOM 3361 O O . ILE A 1 421 ? -2.977 6.066 13.959 1.00 89.06 421 ILE A O 1
ATOM 3365 N N . SER A 1 422 ? -0.853 6.506 13.366 1.00 83.38 422 SER A N 1
ATOM 3366 C CA . SER A 1 422 ? -0.748 7.768 14.110 1.00 83.38 422 SER A CA 1
ATOM 3367 C C . SER A 1 422 ? -1.795 8.785 13.657 1.00 83.38 422 SER A C 1
ATOM 3369 O O . SER A 1 422 ? -2.528 9.342 14.476 1.00 83.38 422 SER A O 1
ATOM 3371 N N . LEU A 1 423 ? -1.921 8.996 12.343 1.00 82.44 423 LEU A N 1
ATOM 3372 C CA . LEU A 1 423 ? -2.916 9.909 11.784 1.00 82.44 423 LEU A CA 1
ATOM 3373 C C . LEU A 1 423 ? -4.341 9.385 11.994 1.00 82.44 423 LEU A C 1
ATOM 3375 O O . LEU A 1 423 ? -5.226 10.164 12.335 1.00 82.44 423 LEU A O 1
ATOM 3379 N N . CYS A 1 424 ? -4.571 8.077 11.861 1.00 87.88 424 CYS A N 1
ATOM 3380 C CA . CYS A 1 424 ? -5.867 7.462 12.145 1.00 87.88 424 CYS A CA 1
ATOM 3381 C C . CYS A 1 424 ? -6.287 7.690 13.601 1.00 87.88 424 CYS A C 1
ATOM 3383 O O . CYS A 1 424 ? -7.435 8.040 13.850 1.00 87.88 424 CYS A O 1
ATOM 3385 N N . TYR A 1 425 ? -5.374 7.540 14.561 1.00 83.38 425 TYR A N 1
ATOM 3386 C CA . TYR A 1 425 ? -5.667 7.801 15.968 1.00 83.38 425 TYR A CA 1
ATOM 3387 C C . TYR A 1 425 ? -6.038 9.267 16.222 1.00 83.38 425 TYR A C 1
ATOM 3389 O O . TYR A 1 425 ? -6.986 9.539 16.957 1.00 83.38 425 TYR A O 1
ATOM 3397 N N . LEU A 1 426 ? -5.348 10.211 15.576 1.00 77.81 426 LEU A N 1
ATOM 3398 C CA . LEU A 1 426 ? -5.686 11.633 15.666 1.00 77.81 426 LEU A CA 1
ATOM 3399 C C . LEU A 1 426 ? -7.077 11.933 15.091 1.00 77.81 426 LEU A C 1
ATOM 3401 O O . LEU A 1 426 ? -7.830 12.667 15.723 1.00 77.81 426 LEU A O 1
ATOM 3405 N N . HIS A 1 427 ? -7.445 11.324 13.958 1.00 82.06 427 HIS A N 1
ATOM 3406 C CA . HIS A 1 427 ? -8.796 11.443 13.381 1.00 82.06 427 HIS A CA 1
ATOM 3407 C C . HIS A 1 427 ? -9.878 10.875 14.307 1.00 82.06 427 HIS A C 1
ATOM 3409 O O . HIS A 1 427 ? -10.945 11.461 14.462 1.00 82.06 427 HIS A O 1
ATOM 3415 N N . LEU A 1 428 ? -9.603 9.748 14.968 1.00 84.06 428 LEU A N 1
ATOM 3416 C CA . LEU A 1 428 ? -10.543 9.182 15.938 1.00 84.06 428 LEU A CA 1
ATOM 3417 C C . LEU A 1 428 ? -10.672 10.079 17.179 1.00 84.06 428 LEU A C 1
ATOM 3419 O O . LEU A 1 428 ? -11.762 10.211 17.729 1.00 84.06 428 LEU A O 1
ATOM 3423 N N . CYS A 1 429 ? -9.584 10.728 17.610 1.00 80.62 429 CYS A N 1
ATOM 3424 C CA . CYS A 1 429 ? -9.616 11.702 18.704 1.00 80.62 429 CYS A CA 1
ATOM 3425 C C . CYS A 1 429 ? -10.460 12.944 18.379 1.00 80.62 429 CYS A C 1
ATOM 3427 O O . CYS A 1 429 ? -11.014 13.534 19.302 1.00 80.62 429 CYS A O 1
ATOM 3429 N N . THR A 1 430 ? -10.586 13.320 17.102 1.00 77.69 430 THR A N 1
ATOM 3430 C CA . THR A 1 430 ? -11.448 14.421 16.635 1.00 77.69 430 THR A CA 1
ATOM 3431 C C . THR A 1 430 ? -12.878 13.978 16.300 1.00 77.69 430 THR A C 1
ATOM 3433 O O . THR A 1 430 ? -13.610 14.709 15.635 1.00 77.69 430 THR A O 1
ATOM 3436 N N . GLU A 1 431 ? -13.289 12.795 16.770 1.00 82.75 431 GLU A N 1
ATOM 3437 C CA . GLU A 1 431 ? -14.637 12.228 16.608 1.00 82.75 431 GLU A CA 1
ATOM 3438 C C . GLU A 1 431 ? -15.063 11.982 15.145 1.00 82.75 431 GLU A C 1
ATOM 3440 O O . GLU A 1 431 ? -16.254 11.848 14.858 1.00 82.75 431 GLU A O 1
ATOM 3445 N N . ASP A 1 432 ? -14.115 11.868 14.206 1.00 86.50 432 ASP A N 1
ATOM 3446 C CA . ASP A 1 432 ? -14.408 11.482 12.821 1.00 86.50 432 ASP A CA 1
ATOM 3447 C C . ASP A 1 432 ? -14.241 9.966 12.634 1.00 86.50 43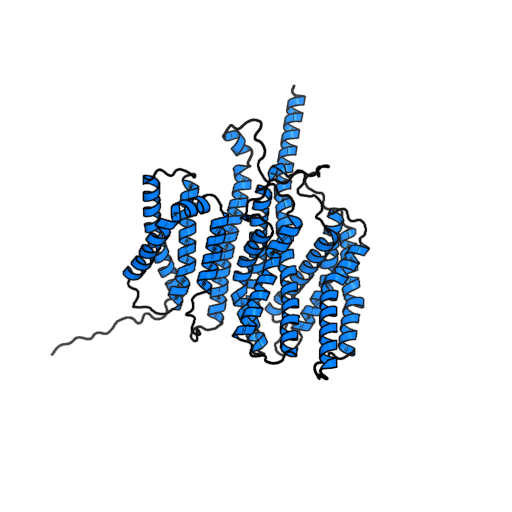2 ASP A C 1
ATOM 3449 O O . ASP A 1 432 ? -13.141 9.410 12.698 1.00 86.50 432 ASP A O 1
ATOM 3453 N N . TYR A 1 433 ? -15.350 9.274 12.369 1.00 88.75 433 TYR A N 1
ATOM 3454 C CA . TYR A 1 433 ? -15.365 7.828 12.138 1.00 88.75 433 TYR A CA 1
ATOM 3455 C C . TYR A 1 433 ? -15.066 7.429 10.678 1.00 88.75 433 TYR A C 1
ATOM 3457 O O . TYR A 1 433 ? -14.984 6.238 10.378 1.00 88.75 433 TYR A O 1
ATOM 3465 N N . ASN A 1 434 ? -14.862 8.370 9.745 1.00 90.56 434 ASN A N 1
ATOM 3466 C CA . ASN A 1 434 ? -14.612 8.073 8.323 1.00 90.56 434 ASN A CA 1
ATOM 3467 C C . ASN A 1 434 ? -13.145 7.719 8.016 1.00 90.56 434 ASN A C 1
ATOM 3469 O O . ASN A 1 434 ? -12.514 8.274 7.111 1.00 90.56 434 ASN A O 1
ATOM 3473 N N . TRP A 1 435 ? -12.588 6.761 8.752 1.00 91.75 435 TRP A N 1
ATOM 3474 C CA . TRP A 1 435 ? -11.170 6.402 8.674 1.00 91.75 435 TRP A CA 1
ATOM 3475 C C . TRP A 1 435 ? -10.824 5.460 7.501 1.00 91.75 435 TRP A C 1
ATOM 3477 O O . TRP A 1 435 ? -9.671 5.422 7.069 1.00 91.75 435 TRP A O 1
ATOM 3487 N N . TRP A 1 436 ? -11.795 4.731 6.933 1.00 94.00 436 TRP A N 1
ATOM 3488 C CA . TRP A 1 436 ? -11.564 3.706 5.898 1.00 94.00 436 TRP A CA 1
ATOM 3489 C C . TRP A 1 436 ? -10.820 4.227 4.658 1.00 94.00 436 TRP A C 1
ATOM 3491 O O . TRP A 1 436 ? -9.746 3.737 4.325 1.00 94.00 436 TRP A O 1
ATOM 3501 N N . TRP A 1 437 ? -11.369 5.239 3.976 1.00 94.44 437 TRP A N 1
ATOM 3502 C CA . TRP A 1 437 ? -10.719 5.830 2.800 1.00 94.44 437 TRP A CA 1
ATOM 3503 C C . TRP A 1 437 ? -9.506 6.664 3.177 1.00 94.44 437 TRP A C 1
ATOM 3505 O O . TRP A 1 437 ? -8.519 6.670 2.449 1.00 94.44 437 TRP A O 1
ATOM 3515 N N . ARG A 1 438 ? -9.565 7.350 4.320 1.00 91.62 438 ARG A N 1
ATOM 3516 C CA . ARG A 1 438 ? -8.467 8.200 4.780 1.00 91.62 438 ARG A CA 1
ATOM 3517 C C . ARG A 1 438 ? -7.205 7.379 5.013 1.00 91.62 438 ARG A C 1
ATOM 3519 O O . ARG A 1 438 ? -6.182 7.701 4.434 1.00 91.62 438 ARG A O 1
ATOM 3526 N N . SER A 1 439 ? -7.292 6.273 5.750 1.00 93.69 439 SER A N 1
ATOM 3527 C CA . SER A 1 439 ? -6.145 5.386 6.007 1.00 93.69 439 SER A CA 1
ATOM 3528 C C . SER A 1 439 ? -5.482 4.873 4.723 1.00 93.69 439 SER A C 1
ATOM 3530 O O . SER A 1 439 ? -4.254 4.897 4.617 1.00 93.69 439 SER A O 1
ATOM 3532 N N . PHE A 1 440 ? -6.286 4.493 3.725 1.00 95.69 440 PHE A N 1
ATOM 3533 C CA . PHE A 1 440 ? -5.793 4.070 2.416 1.00 95.69 440 PHE A CA 1
ATOM 3534 C C . PHE A 1 440 ? -5.113 5.217 1.651 1.00 95.69 440 PHE A C 1
ATOM 3536 O O . PHE A 1 440 ? -4.012 5.061 1.130 1.00 95.69 440 PHE A O 1
ATOM 3543 N N . LEU A 1 441 ? -5.738 6.395 1.593 1.00 94.62 441 LEU A N 1
ATOM 3544 C CA . LEU A 1 441 ? -5.210 7.521 0.821 1.00 94.62 441 LEU A CA 1
ATOM 3545 C C . LEU A 1 441 ? -3.987 8.179 1.475 1.00 94.62 441 LEU A C 1
ATOM 3547 O O . LEU A 1 441 ? -3.096 8.629 0.761 1.00 94.62 441 LEU A O 1
ATOM 3551 N N . THR A 1 442 ? -3.911 8.215 2.807 1.00 90.25 442 THR A N 1
ATOM 3552 C CA . THR A 1 442 ? -2.814 8.841 3.560 1.00 90.25 442 THR A CA 1
ATOM 3553 C C . THR A 1 442 ? -1.454 8.215 3.249 1.00 90.25 442 THR A C 1
ATOM 3555 O O . THR A 1 442 ? -0.494 8.940 3.012 1.00 90.25 442 THR A O 1
ATOM 3558 N N . SER A 1 443 ? -1.366 6.884 3.210 1.00 92.56 443 SER A N 1
ATOM 3559 C CA . SER A 1 443 ? -0.142 6.172 2.796 1.00 92.56 443 SER A CA 1
ATOM 3560 C C . SER A 1 443 ? -0.036 6.028 1.279 1.00 92.56 443 SER A C 1
ATOM 3562 O O . SER A 1 443 ? 1.065 6.052 0.729 1.00 92.56 443 SER A O 1
ATOM 3564 N N . GLY A 1 444 ? -1.165 5.922 0.571 1.00 93.75 444 GLY A N 1
ATOM 3565 C CA . GLY A 1 444 ? -1.191 5.880 -0.892 1.00 93.75 444 GLY A CA 1
ATOM 3566 C C . GLY A 1 444 ? -0.519 7.102 -1.519 1.00 93.75 444 GLY A C 1
ATOM 3567 O O . GLY A 1 444 ? 0.230 6.971 -2.486 1.00 93.75 444 GLY A O 1
ATOM 3568 N N . PHE A 1 445 ? -0.700 8.288 -0.927 1.00 93.56 445 PHE A N 1
ATOM 3569 C CA . PHE A 1 445 ? -0.194 9.557 -1.457 1.00 93.56 445 PHE A CA 1
ATOM 3570 C C . PHE A 1 445 ? 1.335 9.596 -1.663 1.00 93.56 445 PHE A C 1
ATOM 3572 O O . PHE A 1 445 ? 1.825 10.367 -2.488 1.00 93.56 445 PHE A O 1
ATOM 3579 N N . THR A 1 446 ? 2.099 8.700 -1.028 1.00 91.81 446 THR A N 1
ATOM 3580 C CA . THR A 1 446 ? 3.516 8.458 -1.349 1.00 91.81 446 THR A CA 1
ATOM 3581 C C . THR A 1 446 ? 3.752 8.204 -2.844 1.00 91.81 446 THR A C 1
ATOM 3583 O O . THR A 1 446 ? 4.713 8.728 -3.403 1.00 91.81 446 THR A O 1
ATOM 3586 N N . GLY A 1 447 ? 2.855 7.494 -3.539 1.00 93.25 447 GLY A N 1
ATOM 3587 C CA . GLY A 1 447 ? 2.952 7.290 -4.990 1.00 93.25 447 GLY A CA 1
ATOM 3588 C C . GLY A 1 447 ? 2.867 8.594 -5.796 1.00 93.25 447 GLY A C 1
ATOM 3589 O O . GLY A 1 447 ? 3.553 8.745 -6.806 1.00 93.25 447 GLY A O 1
ATOM 3590 N N . VAL A 1 448 ? 2.095 9.578 -5.321 1.00 92.62 448 VAL A N 1
ATOM 3591 C CA . VAL A 1 448 ? 2.010 10.910 -5.946 1.00 92.62 448 VAL A CA 1
ATOM 3592 C C . VAL A 1 448 ? 3.316 11.679 -5.755 1.00 92.62 448 VAL A C 1
ATOM 3594 O O . VAL A 1 448 ? 3.806 12.285 -6.707 1.00 92.62 448 VAL A O 1
ATOM 3597 N N . TYR A 1 449 ? 3.932 11.604 -4.573 1.00 89.25 449 TYR A N 1
ATOM 3598 C CA . TYR A 1 449 ? 5.253 12.200 -4.347 1.00 89.25 449 TYR A CA 1
ATOM 3599 C C . TYR A 1 449 ? 6.329 11.583 -5.244 1.00 89.25 449 TYR A C 1
ATOM 3601 O O . TYR A 1 449 ? 7.112 12.316 -5.848 1.00 89.25 449 TYR A O 1
ATOM 3609 N N . VAL A 1 450 ? 6.315 10.259 -5.424 1.00 90.69 450 VAL A N 1
ATOM 3610 C CA . VAL A 1 450 ? 7.211 9.582 -6.375 1.00 90.69 450 VAL A CA 1
ATOM 3611 C C . VAL A 1 450 ? 6.960 10.059 -7.811 1.00 90.69 450 VAL A C 1
ATOM 3613 O O . VAL A 1 450 ? 7.912 10.273 -8.558 1.00 90.69 450 VAL A O 1
ATOM 3616 N N . PHE A 1 451 ? 5.705 10.294 -8.204 1.00 91.38 451 PHE A N 1
ATOM 3617 C CA . PHE A 1 451 ? 5.383 10.827 -9.533 1.00 91.38 451 PHE A CA 1
ATOM 3618 C C . PHE A 1 451 ? 5.936 12.243 -9.743 1.00 91.38 451 PHE A C 1
ATOM 3620 O O . PHE A 1 451 ? 6.507 12.536 -10.793 1.00 91.38 451 PHE A O 1
ATOM 3627 N N . LEU A 1 452 ? 5.812 13.113 -8.737 1.00 88.81 452 LEU A N 1
ATOM 3628 C CA . LEU A 1 452 ? 6.383 14.461 -8.773 1.00 88.81 452 LEU A CA 1
ATOM 3629 C C . LEU A 1 452 ? 7.913 14.427 -8.838 1.00 88.81 452 LEU A C 1
ATOM 3631 O O . LEU A 1 452 ? 8.503 15.161 -9.630 1.00 88.81 452 LEU A O 1
ATOM 3635 N N . TYR A 1 453 ? 8.545 13.540 -8.068 1.00 85.75 453 TYR A N 1
ATOM 3636 C CA . TYR A 1 453 ? 9.986 13.311 -8.134 1.00 85.75 453 TYR A CA 1
ATOM 3637 C C . TYR A 1 453 ? 10.424 12.850 -9.529 1.00 85.75 453 TYR A C 1
ATOM 3639 O O . TYR A 1 453 ? 11.402 13.358 -10.067 1.00 85.75 453 TYR A O 1
ATOM 3647 N N . LEU A 1 454 ? 9.678 11.939 -10.157 1.00 87.69 454 LEU A N 1
ATOM 3648 C CA . LEU A 1 454 ? 10.011 11.454 -11.496 1.00 87.69 454 LEU A CA 1
ATOM 3649 C C . LEU A 1 454 ? 9.828 12.517 -12.569 1.00 87.69 454 LEU A C 1
ATOM 3651 O O . LEU A 1 454 ? 10.652 12.642 -13.470 1.00 87.69 454 LEU A O 1
ATOM 3655 N N . ARG A 1 455 ? 8.801 13.354 -12.436 1.00 86.31 455 ARG A N 1
ATOM 3656 C CA . ARG A 1 455 ? 8.658 14.536 -13.284 1.00 86.31 455 ARG A CA 1
ATOM 3657 C C . ARG A 1 455 ? 9.845 15.488 -13.129 1.00 86.31 455 ARG A C 1
ATOM 3659 O O . ARG A 1 455 ? 10.313 16.018 -14.131 1.00 86.31 455 ARG A O 1
ATOM 3666 N N . PHE A 1 456 ? 10.321 15.710 -11.905 1.00 85.88 456 PHE A N 1
ATOM 3667 C CA . PHE A 1 456 ? 11.509 16.526 -11.657 1.00 85.88 456 PHE A CA 1
ATOM 3668 C C . PHE A 1 456 ? 12.755 15.903 -12.304 1.00 85.88 456 PHE A C 1
ATOM 3670 O O . PHE A 1 456 ? 13.425 16.571 -13.084 1.00 85.88 456 PHE A O 1
ATOM 3677 N N . TYR A 1 457 ? 12.985 14.605 -12.084 1.00 83.19 457 TYR A N 1
ATOM 3678 C CA . TYR A 1 457 ? 14.093 13.852 -12.679 1.00 83.19 457 TYR A CA 1
ATOM 3679 C C . TYR A 1 457 ? 14.085 13.901 -14.215 1.00 83.19 457 TYR A C 1
ATOM 3681 O O . TYR A 1 457 ? 15.131 14.051 -14.845 1.00 83.19 457 TYR A O 1
ATOM 3689 N N . PHE A 1 458 ? 12.900 13.824 -14.828 1.00 85.62 458 PHE A N 1
ATOM 3690 C CA . PHE A 1 458 ? 12.739 13.959 -16.273 1.00 85.62 458 PHE A CA 1
ATOM 3691 C C . PHE A 1 458 ? 13.257 15.307 -16.794 1.00 85.62 458 PHE A C 1
ATOM 3693 O O . PHE A 1 458 ? 13.919 15.352 -17.824 1.00 85.62 458 PHE A O 1
ATOM 3700 N N . VAL A 1 459 ? 12.970 16.401 -16.085 1.00 85.19 459 VAL A N 1
ATOM 3701 C CA . VAL A 1 459 ? 13.374 17.752 -16.504 1.00 85.19 459 VAL A CA 1
ATOM 3702 C C . VAL A 1 459 ? 14.872 17.987 -16.296 1.00 85.19 459 VAL A C 1
ATOM 3704 O O . VAL A 1 459 ? 15.485 18.688 -17.097 1.00 85.19 459 VAL A O 1
ATOM 3707 N N . THR A 1 460 ? 15.467 17.425 -15.241 1.00 79.25 460 THR A N 1
ATOM 3708 C CA . THR A 1 460 ? 16.863 17.708 -14.875 1.00 79.25 460 THR A CA 1
ATOM 3709 C C . THR A 1 460 ? 17.878 16.796 -15.558 1.00 79.25 460 THR A C 1
ATOM 3711 O O . THR A 1 460 ? 18.929 17.269 -15.979 1.00 79.25 460 THR A O 1
ATOM 3714 N N . GLU A 1 461 ? 17.589 15.497 -15.664 1.00 76.00 461 GLU A N 1
ATOM 3715 C CA . GLU A 1 461 ? 18.580 14.479 -16.055 1.00 76.00 461 GLU A CA 1
ATOM 3716 C C . GLU A 1 461 ? 18.295 13.864 -17.433 1.00 76.00 461 GLU A C 1
ATOM 3718 O O . GLU A 1 461 ? 19.214 13.497 -18.169 1.00 76.00 461 GLU A O 1
ATOM 3723 N N . VAL A 1 462 ? 17.019 13.737 -17.812 1.00 78.88 462 VAL A N 1
ATOM 3724 C CA . VAL A 1 462 ? 16.615 12.954 -18.987 1.00 78.88 462 VAL A CA 1
ATOM 3725 C C . VAL A 1 462 ? 16.567 13.826 -20.245 1.00 78.88 462 VAL A C 1
ATOM 3727 O O . VAL A 1 462 ? 15.643 14.603 -20.467 1.00 78.88 462 VAL A O 1
ATOM 3730 N N . LYS A 1 463 ? 17.544 13.646 -21.139 1.00 77.88 463 LYS A N 1
ATOM 3731 C CA . LYS A 1 463 ? 17.624 14.350 -22.433 1.00 77.88 463 LYS A CA 1
ATOM 3732 C C . LYS A 1 463 ? 16.831 13.628 -23.531 1.00 77.88 463 LYS A C 1
ATOM 3734 O O . LYS A 1 463 ? 17.415 13.076 -24.457 1.00 77.88 463 LYS A O 1
ATOM 3739 N N . ILE A 1 464 ? 15.501 13.609 -23.430 1.00 80.75 464 ILE A N 1
ATOM 3740 C CA . ILE A 1 464 ? 14.620 13.054 -24.477 1.00 80.75 464 ILE A CA 1
ATOM 3741 C C . ILE A 1 464 ? 13.901 14.195 -25.213 1.00 80.75 464 ILE A C 1
ATOM 3743 O O . ILE A 1 464 ? 13.044 14.866 -24.638 1.00 80.75 464 ILE A O 1
ATOM 3747 N N . SER A 1 465 ? 14.209 14.388 -26.499 1.00 78.56 465 SER A N 1
ATOM 3748 C CA . SER A 1 465 ? 13.569 15.385 -27.379 1.00 78.56 465 SER A CA 1
ATOM 3749 C C . SER A 1 465 ? 12.196 14.937 -27.896 1.00 78.56 465 SER A C 1
ATOM 3751 O O . SER A 1 465 ? 11.248 15.730 -27.980 1.00 78.56 465 SER A O 1
ATOM 3753 N N . ASP A 1 466 ? 12.063 13.651 -28.215 1.00 83.50 466 ASP A N 1
ATOM 3754 C CA . ASP A 1 466 ? 10.942 13.141 -29.004 1.00 83.50 466 ASP A CA 1
ATOM 3755 C C . ASP A 1 466 ? 9.633 13.131 -28.209 1.00 83.50 466 ASP A C 1
ATOM 3757 O O . ASP A 1 466 ? 9.567 12.640 -27.079 1.00 83.50 466 ASP A O 1
ATOM 3761 N N . GLY A 1 467 ? 8.558 13.649 -28.812 1.00 81.25 467 GLY A N 1
ATOM 3762 C CA . GLY A 1 467 ? 7.232 13.697 -28.182 1.00 81.25 467 GLY A CA 1
ATOM 3763 C C . GLY A 1 467 ? 6.675 12.310 -27.841 1.00 81.25 467 GLY A C 1
ATOM 3764 O O . GLY A 1 467 ? 6.102 12.116 -26.771 1.00 81.25 467 GLY A O 1
ATOM 3765 N N . ILE A 1 468 ? 6.914 11.323 -28.708 1.00 81.25 468 ILE A N 1
ATOM 3766 C CA . ILE A 1 468 ? 6.467 9.935 -28.517 1.00 81.25 468 ILE A CA 1
ATOM 3767 C C . ILE A 1 468 ? 7.217 9.275 -27.346 1.00 81.25 468 ILE A C 1
ATOM 3769 O O . ILE A 1 468 ? 6.607 8.664 -26.470 1.00 81.25 468 ILE A O 1
ATOM 3773 N N . SER A 1 469 ? 8.537 9.459 -27.268 1.00 82.50 469 SER A N 1
ATOM 3774 C CA . SER A 1 469 ? 9.361 8.937 -26.169 1.00 82.50 469 SER A CA 1
ATOM 3775 C C . SER A 1 469 ? 9.002 9.577 -24.822 1.00 82.50 469 SER A C 1
ATOM 3777 O O . SER A 1 469 ? 8.972 8.888 -23.801 1.00 82.50 469 SER A O 1
ATOM 3779 N N . ARG A 1 470 ? 8.640 10.869 -24.815 1.00 85.06 470 ARG A N 1
ATOM 3780 C CA . ARG A 1 470 ? 8.077 11.552 -23.636 1.00 85.06 470 ARG A CA 1
ATOM 3781 C C . ARG A 1 470 ? 6.763 10.928 -23.183 1.00 85.06 470 ARG A C 1
ATOM 3783 O O . ARG A 1 470 ? 6.575 10.703 -21.989 1.00 85.06 470 ARG A O 1
ATOM 3790 N N . PHE A 1 471 ? 5.874 10.610 -24.120 1.00 84.69 471 PHE A N 1
ATOM 3791 C CA . PHE A 1 471 ? 4.619 9.941 -23.797 1.00 84.69 471 PHE A CA 1
ATOM 3792 C C . PHE A 1 471 ? 4.857 8.571 -23.141 1.00 84.69 471 PHE A C 1
ATOM 3794 O O . PHE A 1 471 ? 4.256 8.283 -22.106 1.00 84.69 471 PHE A O 1
ATOM 3801 N N . PHE A 1 472 ? 5.790 7.762 -23.660 1.00 83.25 472 PHE A N 1
ATOM 3802 C CA . PHE A 1 472 ? 6.146 6.485 -23.027 1.00 83.25 472 PHE A CA 1
ATOM 3803 C C . PHE A 1 472 ? 6.723 6.659 -21.631 1.00 83.25 472 PHE A C 1
ATOM 3805 O O . PHE A 1 472 ? 6.316 5.940 -20.721 1.00 83.25 472 PHE A O 1
ATOM 3812 N N . TYR A 1 473 ? 7.619 7.630 -21.443 1.00 86.62 473 TYR A N 1
ATOM 3813 C CA . TYR A 1 473 ? 8.176 7.935 -20.130 1.00 86.62 473 TYR A CA 1
ATOM 3814 C C . TYR A 1 473 ? 7.069 8.173 -19.096 1.00 86.62 473 TYR A C 1
ATOM 3816 O O . TYR A 1 473 ? 7.034 7.510 -18.057 1.00 86.62 473 TYR A O 1
ATOM 3824 N N . PHE A 1 474 ? 6.135 9.082 -19.393 1.00 88.31 474 PHE A N 1
ATOM 3825 C CA . PHE A 1 474 ? 5.050 9.415 -18.471 1.00 88.31 474 PHE A CA 1
ATOM 3826 C C . PHE A 1 474 ? 4.035 8.277 -18.319 1.00 88.31 474 PHE A C 1
ATOM 3828 O O . PHE A 1 474 ? 3.546 8.069 -17.210 1.00 88.31 474 PHE A O 1
ATOM 3835 N N . GLY A 1 475 ? 3.762 7.508 -19.377 1.00 87.31 475 GLY A N 1
ATOM 3836 C CA . GLY A 1 475 ? 2.889 6.334 -19.319 1.00 87.31 475 GLY A CA 1
ATOM 3837 C C . GLY A 1 475 ? 3.416 5.262 -18.361 1.00 87.31 475 GLY A C 1
ATOM 3838 O O . GLY A 1 475 ? 2.722 4.883 -17.417 1.00 87.31 475 GLY A O 1
ATOM 3839 N N . TYR A 1 476 ? 4.670 4.830 -18.537 1.00 85.06 476 TYR A N 1
ATOM 3840 C CA . TYR A 1 476 ? 5.298 3.845 -17.647 1.00 85.06 476 TYR A CA 1
ATOM 3841 C C . TYR A 1 476 ? 5.452 4.376 -16.221 1.00 85.06 476 TYR A C 1
ATOM 3843 O O . TYR A 1 476 ? 5.163 3.666 -15.258 1.00 85.06 476 TYR A O 1
ATOM 3851 N N . THR A 1 477 ? 5.845 5.643 -16.084 1.00 88.88 477 THR A N 1
ATOM 3852 C CA . THR A 1 477 ? 5.964 6.306 -14.783 1.00 88.88 477 THR A CA 1
ATOM 3853 C C . THR A 1 477 ? 4.631 6.298 -14.038 1.00 88.88 477 THR A C 1
ATOM 3855 O O . THR A 1 477 ? 4.594 5.903 -12.877 1.00 88.88 477 THR A O 1
ATOM 3858 N N . LEU A 1 478 ? 3.524 6.645 -14.702 1.00 90.06 478 LEU A N 1
ATOM 3859 C CA . LEU A 1 478 ? 2.187 6.629 -14.105 1.00 90.06 478 LEU A CA 1
ATOM 3860 C C . LEU A 1 478 ? 1.773 5.220 -13.661 1.00 90.06 478 LEU A C 1
ATOM 3862 O O . LEU A 1 478 ? 1.194 5.061 -12.590 1.00 90.06 478 LEU A O 1
ATOM 3866 N N . MET A 1 479 ? 2.095 4.184 -14.440 1.00 89.00 479 MET A N 1
ATOM 3867 C CA . MET A 1 479 ? 1.800 2.794 -14.068 1.00 89.00 479 MET A CA 1
ATOM 3868 C C . MET A 1 479 ? 2.580 2.345 -12.824 1.00 89.00 479 MET A C 1
ATOM 3870 O O . MET A 1 479 ? 2.014 1.703 -11.932 1.00 89.00 479 MET A O 1
ATOM 3874 N N . VAL A 1 480 ? 3.868 2.693 -12.744 1.00 89.25 480 VAL A N 1
ATOM 3875 C CA . VAL A 1 480 ? 4.725 2.371 -11.593 1.00 89.25 480 VAL A CA 1
ATOM 3876 C C . VAL A 1 480 ? 4.237 3.101 -10.345 1.00 89.25 480 VAL A C 1
ATOM 3878 O O . VAL A 1 480 ? 4.054 2.477 -9.300 1.00 89.25 480 VAL A O 1
ATOM 3881 N N . THR A 1 481 ? 3.962 4.402 -10.440 1.00 93.12 481 THR A N 1
ATOM 3882 C CA . THR A 1 481 ? 3.513 5.185 -9.283 1.00 93.12 481 THR A CA 1
ATOM 3883 C C . THR A 1 481 ? 2.104 4.828 -8.836 1.00 93.12 481 THR A C 1
ATOM 3885 O O . THR A 1 481 ? 1.844 4.817 -7.635 1.00 93.12 481 THR A O 1
ATOM 3888 N N . PHE A 1 482 ? 1.215 4.447 -9.756 1.00 92.75 482 PHE A N 1
ATOM 3889 C CA . PHE A 1 482 ? -0.092 3.889 -9.413 1.00 92.75 482 PHE A CA 1
ATOM 3890 C C . PHE A 1 482 ? 0.034 2.546 -8.679 1.00 92.75 482 PHE A C 1
ATOM 3892 O O . PHE A 1 482 ? -0.651 2.314 -7.686 1.00 92.75 482 PHE A O 1
ATOM 3899 N N . SER A 1 483 ? 0.953 1.678 -9.108 1.00 92.94 483 SER A N 1
ATOM 3900 C CA . SER A 1 483 ? 1.217 0.407 -8.421 1.00 92.94 483 SER A CA 1
ATOM 3901 C C . SER A 1 483 ? 1.775 0.629 -7.011 1.00 92.94 483 SER A C 1
ATOM 3903 O O . SER A 1 483 ? 1.331 -0.023 -6.066 1.00 92.94 483 SER A O 1
ATOM 3905 N N . LEU A 1 484 ? 2.690 1.594 -6.850 1.00 93.81 484 LEU A N 1
ATOM 3906 C CA . LEU A 1 484 ? 3.195 2.017 -5.541 1.00 93.81 484 LEU A CA 1
ATOM 3907 C C . LEU A 1 484 ? 2.087 2.604 -4.663 1.00 93.81 484 LEU A C 1
ATOM 3909 O O . LEU A 1 484 ? 2.007 2.248 -3.495 1.00 93.81 484 LEU A O 1
ATOM 3913 N N . PHE A 1 485 ? 1.203 3.433 -5.222 1.00 95.81 485 PHE A N 1
ATOM 3914 C CA . PHE A 1 485 ? 0.051 3.997 -4.515 1.00 95.81 485 PHE A CA 1
ATOM 3915 C C . PHE A 1 485 ? -0.868 2.901 -3.952 1.00 95.81 485 PHE A C 1
ATOM 3917 O O . PHE A 1 485 ? -1.295 2.977 -2.800 1.00 95.81 485 PHE A O 1
ATOM 3924 N N . LEU A 1 486 ? -1.152 1.854 -4.737 1.00 95.94 486 LEU A N 1
ATOM 3925 C CA . LEU A 1 486 ? -1.943 0.711 -4.271 1.00 95.94 486 LEU A CA 1
ATOM 3926 C C . LEU A 1 486 ? -1.220 -0.089 -3.185 1.00 95.94 486 LEU A C 1
ATOM 3928 O O . LEU A 1 486 ? -1.856 -0.513 -2.219 1.00 95.94 486 LEU A O 1
ATOM 3932 N N . LEU A 1 487 ? 0.090 -0.297 -3.342 1.00 95.88 487 LEU A N 1
ATOM 3933 C CA . LEU A 1 487 ? 0.923 -1.019 -2.384 1.00 95.88 487 LEU A CA 1
ATOM 3934 C C . LEU A 1 487 ? 0.966 -0.293 -1.035 1.00 95.88 487 LEU A C 1
ATOM 3936 O O . LEU A 1 487 ? 0.587 -0.879 -0.020 1.00 95.88 487 LEU A O 1
ATOM 3940 N N . THR A 1 488 ? 1.370 0.981 -1.016 1.00 96.38 488 THR A N 1
ATOM 3941 C CA . THR A 1 488 ? 1.520 1.746 0.229 1.00 96.38 488 THR A CA 1
ATOM 3942 C C . THR A 1 488 ? 0.165 1.990 0.879 1.00 96.38 488 THR A C 1
ATOM 3944 O O . THR A 1 488 ? 0.023 1.758 2.079 1.00 96.38 488 THR A O 1
ATOM 3947 N N . GLY A 1 489 ? -0.852 2.332 0.079 1.00 96.44 489 GLY A N 1
ATOM 3948 C CA . GLY A 1 489 ? -2.229 2.515 0.537 1.00 96.44 489 GLY A CA 1
ATOM 3949 C C . GLY A 1 489 ? -2.808 1.273 1.213 1.00 96.44 489 GLY A C 1
ATOM 3950 O O . GLY A 1 489 ? -3.475 1.360 2.244 1.00 96.44 489 GLY A O 1
ATOM 3951 N N . THR A 1 490 ? -2.512 0.092 0.672 1.00 97.31 490 THR A N 1
ATOM 3952 C CA . THR A 1 490 ? -2.977 -1.178 1.241 1.00 97.31 490 THR A CA 1
ATOM 3953 C C . THR A 1 490 ? -2.283 -1.522 2.548 1.00 97.31 490 THR A C 1
ATOM 3955 O O . THR A 1 490 ? -2.952 -1.953 3.486 1.00 97.31 490 THR A O 1
ATOM 3958 N N . ILE A 1 491 ? -0.967 -1.313 2.633 1.00 96.94 491 ILE A N 1
ATOM 3959 C CA . ILE A 1 491 ? -0.210 -1.538 3.869 1.00 96.94 491 ILE A CA 1
ATOM 3960 C C . ILE A 1 491 ? -0.777 -0.664 4.991 1.00 96.94 491 ILE A C 1
ATOM 3962 O O . ILE A 1 491 ? -1.135 -1.181 6.050 1.00 96.94 491 ILE A O 1
ATOM 3966 N N . GLY A 1 492 ? -0.949 0.636 4.733 1.00 95.75 492 GLY A N 1
ATOM 3967 C CA . GLY A 1 492 ? -1.501 1.554 5.726 1.00 95.75 492 GLY A CA 1
ATOM 3968 C C . GLY A 1 492 ? -2.952 1.241 6.100 1.00 95.75 492 GLY A C 1
ATOM 3969 O O . GLY A 1 492 ? -3.319 1.268 7.274 1.00 95.75 492 GLY A O 1
ATOM 3970 N N . PHE A 1 493 ? -3.782 0.857 5.127 1.00 96.94 493 PHE A N 1
ATOM 3971 C CA . PHE A 1 493 ? -5.155 0.428 5.391 1.00 96.94 493 PHE A CA 1
ATOM 3972 C C . PHE A 1 493 ? -5.225 -0.807 6.299 1.00 96.94 493 PHE A C 1
ATOM 3974 O O . PHE A 1 493 ? -5.991 -0.819 7.263 1.00 96.94 493 PHE A O 1
ATOM 3981 N N . LEU A 1 494 ? -4.439 -1.849 6.008 1.00 96.31 494 LEU A N 1
ATOM 3982 C CA . LEU A 1 494 ? -4.432 -3.084 6.797 1.00 96.31 494 LEU A CA 1
ATOM 3983 C C . LEU A 1 494 ? -3.899 -2.842 8.215 1.00 96.31 494 LEU A C 1
ATOM 3985 O O . LEU A 1 494 ? -4.465 -3.383 9.168 1.00 96.31 494 LEU A O 1
ATOM 3989 N N . ALA A 1 495 ? -2.876 -1.994 8.357 1.00 94.81 495 ALA A N 1
ATOM 3990 C CA . ALA A 1 495 ? -2.341 -1.571 9.648 1.00 94.81 495 ALA A CA 1
ATOM 3991 C C . ALA A 1 495 ? -3.406 -0.847 10.490 1.00 94.81 495 ALA A C 1
ATOM 3993 O O . ALA A 1 495 ? -3.677 -1.248 11.625 1.00 94.81 495 ALA A O 1
ATOM 3994 N N . CYS A 1 496 ? -4.093 0.145 9.912 1.00 93.81 496 CYS A N 1
ATOM 3995 C CA . CYS A 1 496 ? -5.197 0.843 10.573 1.00 93.81 496 CYS A CA 1
ATOM 3996 C C . CYS A 1 496 ? -6.366 -0.090 10.903 1.00 93.81 496 CYS A C 1
ATOM 3998 O O . CYS A 1 496 ? -6.897 -0.038 12.010 1.00 93.81 496 CYS A O 1
ATOM 4000 N N . PHE A 1 497 ? -6.753 -0.977 9.984 1.00 93.81 497 PHE A N 1
ATOM 4001 C CA . PHE A 1 497 ? -7.831 -1.938 10.217 1.00 93.81 497 PHE A CA 1
ATOM 4002 C C . PHE A 1 497 ? -7.529 -2.862 11.401 1.00 93.81 497 PHE A C 1
ATOM 4004 O O . PHE A 1 497 ? -8.414 -3.139 12.215 1.00 93.81 497 PHE A O 1
ATOM 4011 N N . TRP A 1 498 ? -6.284 -3.323 11.527 1.00 91.88 498 TRP A N 1
ATOM 4012 C CA . TRP A 1 498 ? -5.857 -4.135 12.661 1.00 91.88 498 TRP A CA 1
ATOM 4013 C C . TRP A 1 498 ? -5.832 -3.324 13.964 1.00 91.88 498 TRP A C 1
ATOM 4015 O O . TRP A 1 498 ? -6.433 -3.745 14.955 1.00 91.88 498 TRP A O 1
ATOM 4025 N N . PHE A 1 499 ? -5.242 -2.126 13.939 1.00 90.06 499 PHE A N 1
ATOM 4026 C CA . PHE A 1 499 ? -5.176 -1.208 15.079 1.00 90.06 499 PHE A CA 1
ATOM 4027 C C . PHE A 1 499 ? -6.564 -0.851 15.632 1.00 90.06 499 PHE A C 1
ATOM 4029 O O . PHE A 1 499 ? -6.826 -1.049 16.818 1.00 90.06 499 PHE A O 1
ATOM 4036 N N . VAL A 1 500 ? -7.486 -0.401 14.774 1.00 90.81 500 VAL A N 1
ATOM 4037 C CA . VAL A 1 500 ? -8.854 -0.018 15.161 1.00 90.81 500 VAL A CA 1
ATOM 4038 C C . VAL A 1 500 ? -9.564 -1.185 15.852 1.00 90.81 500 VAL A C 1
ATOM 4040 O O . VAL A 1 500 ? -10.194 -1.027 16.896 1.00 90.81 500 VAL A O 1
ATOM 4043 N N . ARG A 1 501 ? -9.430 -2.404 15.329 1.00 89.00 501 ARG A N 1
ATOM 4044 C CA . ARG A 1 501 ? -10.054 -3.575 15.957 1.00 89.00 501 ARG A CA 1
ATOM 4045 C C . ARG A 1 501 ? -9.481 -3.881 17.332 1.00 89.00 501 ARG A C 1
ATOM 4047 O O . ARG A 1 501 ? -10.253 -4.262 18.209 1.00 89.00 501 ARG A O 1
ATOM 4054 N N . ILE A 1 502 ? -8.177 -3.700 17.529 1.00 85.50 502 ILE A N 1
ATOM 4055 C CA . ILE A 1 502 ? -7.544 -3.890 18.836 1.00 85.50 502 ILE A CA 1
ATOM 4056 C C . ILE A 1 502 ? -8.085 -2.873 19.836 1.00 85.50 502 ILE A C 1
ATOM 4058 O O . ILE A 1 502 ? -8.622 -3.293 20.862 1.00 85.50 502 ILE A O 1
ATOM 4062 N N . ILE A 1 503 ? -8.047 -1.574 19.523 1.00 83.25 503 ILE A N 1
ATOM 4063 C CA . ILE A 1 503 ? -8.452 -0.535 20.486 1.00 83.25 503 ILE A CA 1
ATOM 4064 C C . ILE A 1 503 ? -9.917 -0.691 20.925 1.00 83.25 503 ILE A C 1
ATOM 4066 O O . ILE A 1 503 ? -10.221 -0.596 22.112 1.00 83.25 503 ILE A O 1
ATOM 4070 N N . TYR A 1 504 ? -10.828 -1.034 20.005 1.00 84.25 504 TYR A N 1
ATOM 4071 C CA . TYR A 1 504 ? -12.245 -1.223 20.340 1.00 84.25 504 TYR A CA 1
ATOM 4072 C C . TYR A 1 504 ? -12.548 -2.601 20.938 1.00 84.25 504 TYR A C 1
ATOM 4074 O O . TYR A 1 504 ? -13.568 -2.764 21.610 1.00 84.25 504 TYR A O 1
ATOM 4082 N N . SER A 1 505 ? -11.676 -3.597 20.745 1.00 80.38 505 SER A N 1
ATOM 4083 C CA . SER A 1 505 ? -11.793 -4.871 21.462 1.00 80.38 505 SER A CA 1
ATOM 4084 C C . SER A 1 505 ? -11.479 -4.719 22.950 1.00 80.38 505 SER A C 1
ATOM 4086 O O . SER A 1 505 ? -12.179 -5.315 23.762 1.00 80.38 505 SER A O 1
ATOM 4088 N N . VAL A 1 506 ? -10.508 -3.870 23.311 1.00 75.88 506 VAL A N 1
ATOM 4089 C CA . VAL A 1 506 ? -10.166 -3.570 24.712 1.00 75.88 506 VAL A CA 1
ATOM 4090 C C . VAL A 1 506 ? -11.359 -2.932 25.427 1.00 75.88 506 VAL A C 1
ATOM 4092 O O . VAL A 1 506 ? -11.779 -3.429 26.468 1.00 75.88 506 VAL A O 1
ATOM 4095 N N . ILE A 1 507 ? -11.995 -1.935 24.802 1.00 70.75 507 ILE A N 1
ATOM 4096 C CA . ILE A 1 507 ? -13.203 -1.284 25.335 1.00 70.75 507 ILE A CA 1
ATOM 4097 C C . ILE A 1 507 ? -14.326 -2.293 25.628 1.00 70.75 507 ILE A C 1
ATOM 4099 O O . ILE A 1 507 ? -15.027 -2.189 26.634 1.00 70.75 507 ILE A O 1
ATOM 4103 N N . LYS A 1 508 ? -14.523 -3.284 24.751 1.00 66.88 508 LYS A N 1
ATOM 4104 C CA . LYS A 1 508 ? -15.562 -4.303 24.945 1.00 66.88 508 LYS A CA 1
ATOM 4105 C C . LYS A 1 508 ? -15.363 -5.078 26.250 1.00 66.88 508 LYS A C 1
ATOM 4107 O O . LYS A 1 508 ? -16.342 -5.355 26.940 1.00 66.88 508 LYS A O 1
ATOM 4112 N N . PHE A 1 509 ? -14.123 -5.443 26.575 1.00 62.12 509 PHE A N 1
ATOM 4113 C CA . PHE A 1 509 ? -13.824 -6.172 27.808 1.00 62.12 509 PHE A CA 1
ATOM 4114 C C . PHE A 1 509 ? -14.157 -5.345 29.052 1.00 62.12 509 PHE A C 1
ATOM 4116 O O . PHE A 1 509 ? -14.688 -5.900 30.014 1.00 62.12 509 PHE A O 1
ATOM 4123 N N . ASP A 1 510 ? -13.936 -4.030 29.009 1.00 61.94 510 ASP A N 1
ATOM 4124 C CA . ASP A 1 510 ? -14.285 -3.134 30.114 1.00 61.94 510 ASP A CA 1
ATOM 4125 C C . ASP A 1 510 ? -15.800 -3.054 30.332 1.00 61.94 510 ASP A C 1
ATOM 4127 O O . ASP A 1 510 ? -16.259 -3.215 31.466 1.00 61.94 510 ASP A O 1
ATOM 4131 N N . TYR A 1 511 ? -16.588 -2.914 29.257 1.00 65.06 511 TYR A N 1
ATOM 4132 C CA . TYR A 1 511 ? -18.053 -2.911 29.349 1.00 65.06 511 TYR A CA 1
ATOM 4133 C C . TYR A 1 511 ? -18.613 -4.231 29.892 1.00 65.06 511 TYR A C 1
ATOM 4135 O O . TYR A 1 511 ? -19.475 -4.216 30.768 1.00 65.06 511 TYR A O 1
ATOM 4143 N N . MET A 1 512 ? -18.102 -5.376 29.424 1.00 60.44 512 MET A N 1
ATOM 4144 C CA . MET A 1 512 ? -18.535 -6.697 29.907 1.00 60.44 512 MET A CA 1
ATOM 4145 C C . MET A 1 512 ? -18.195 -6.893 31.390 1.00 60.44 512 MET A C 1
ATOM 4147 O O . MET A 1 512 ? -18.997 -7.426 32.155 1.00 60.44 512 MET A O 1
ATOM 4151 N N . LYS A 1 513 ? -17.016 -6.424 31.819 1.00 63.97 513 LYS A N 1
ATOM 4152 C CA . LYS A 1 513 ? -16.599 -6.480 33.221 1.00 63.97 513 LYS A CA 1
ATOM 4153 C C . LYS A 1 513 ? -17.477 -5.591 34.101 1.00 63.97 513 LYS A C 1
ATOM 4155 O O . LYS A 1 513 ? -17.886 -6.030 35.171 1.00 63.97 513 LYS A O 1
ATOM 4160 N N . GLN A 1 514 ? -17.800 -4.374 33.659 1.00 60.84 514 GLN A N 1
ATOM 4161 C CA . GLN A 1 514 ? -18.728 -3.494 34.373 1.00 60.84 514 GLN A CA 1
ATOM 4162 C C . GLN A 1 514 ? -20.122 -4.107 34.494 1.00 60.84 514 GLN A C 1
ATOM 4164 O O . GLN A 1 514 ? -20.624 -4.157 35.611 1.00 60.84 514 GLN A O 1
ATOM 4169 N N . ALA A 1 515 ? -20.678 -4.645 33.401 1.00 62.94 515 ALA A N 1
ATOM 4170 C CA . ALA A 1 515 ? -21.977 -5.316 33.399 1.00 62.94 515 ALA A CA 1
ATOM 4171 C C . ALA A 1 515 ? -22.032 -6.448 34.439 1.00 62.94 515 ALA A C 1
ATOM 4173 O O . ALA A 1 515 ? -22.914 -6.451 35.293 1.00 62.94 515 ALA A O 1
ATOM 4174 N N . SER A 1 516 ? -21.013 -7.318 34.468 1.00 64.38 516 SER A N 1
ATOM 4175 C CA . SER A 1 516 ? -20.943 -8.401 35.460 1.00 64.38 516 SER A CA 1
ATOM 4176 C C . SER A 1 516 ? -20.907 -7.905 36.913 1.00 64.38 516 SER A C 1
ATOM 4178 O O . SER A 1 516 ? -21.512 -8.516 37.787 1.00 64.38 516 SER A O 1
ATOM 4180 N N . ILE A 1 517 ? -20.238 -6.779 37.191 1.00 66.94 517 ILE A N 1
ATOM 4181 C CA . ILE A 1 517 ? -20.165 -6.202 38.542 1.00 66.94 517 ILE A CA 1
ATOM 4182 C C . ILE A 1 517 ? -21.512 -5.588 38.941 1.00 66.94 517 ILE A C 1
ATOM 4184 O O . ILE A 1 517 ? -21.920 -5.730 40.091 1.00 66.94 517 ILE A O 1
ATOM 4188 N N . THR A 1 518 ? -22.208 -4.920 38.017 1.00 63.34 518 THR A N 1
ATOM 4189 C CA . THR A 1 518 ? -23.560 -4.395 38.266 1.00 63.34 518 THR A CA 1
ATOM 4190 C C . THR A 1 518 ? -24.582 -5.502 38.468 1.00 63.34 518 THR A C 1
ATOM 4192 O O . THR A 1 518 ? -25.394 -5.384 39.377 1.00 63.34 518 THR A O 1
ATOM 4195 N N . ASP A 1 519 ? -24.511 -6.592 37.703 1.00 62.75 519 ASP A N 1
ATOM 4196 C CA . ASP A 1 519 ? -25.414 -7.734 37.869 1.00 62.75 519 ASP A CA 1
ATOM 4197 C C . ASP A 1 519 ? -25.202 -8.404 39.231 1.00 62.75 519 ASP A C 1
ATOM 4199 O O . ASP A 1 519 ? -26.163 -8.673 39.946 1.00 62.75 519 ASP A O 1
ATOM 4203 N N . ILE A 1 520 ? -23.943 -8.573 39.653 1.00 63.03 520 ILE A N 1
ATOM 4204 C CA . ILE A 1 520 ? -23.608 -9.055 40.999 1.00 63.03 520 ILE A CA 1
ATOM 4205 C C . ILE A 1 520 ? -24.115 -8.074 42.067 1.00 63.03 520 ILE A C 1
ATOM 4207 O O . ILE A 1 520 ? -24.738 -8.488 43.038 1.00 63.03 520 ILE A O 1
ATOM 4211 N N . SER A 1 521 ? -23.898 -6.766 41.896 1.00 58.66 521 SER A N 1
ATOM 4212 C CA . SER A 1 521 ? -24.375 -5.759 42.853 1.00 58.66 521 SER A CA 1
ATOM 4213 C C . SER A 1 521 ? -25.900 -5.699 42.953 1.00 58.66 521 SER A C 1
ATOM 4215 O O . SER A 1 521 ? -26.401 -5.376 44.025 1.00 58.66 521 SER A O 1
ATOM 4217 N N . ASN A 1 522 ? -26.618 -5.949 41.859 1.00 60.19 522 ASN A N 1
ATOM 4218 C CA . ASN A 1 522 ? -28.077 -5.999 41.833 1.00 60.19 522 ASN A CA 1
ATOM 4219 C C . ASN A 1 522 ? -28.613 -7.324 42.382 1.00 60.19 522 ASN A C 1
ATOM 4221 O O . ASN A 1 522 ? -29.730 -7.348 42.865 1.00 60.19 522 ASN A O 1
ATOM 4225 N N . TYR A 1 523 ? -27.831 -8.405 42.332 1.00 59.22 523 TYR A N 1
ATOM 4226 C CA . TYR A 1 523 ? -28.163 -9.672 42.986 1.00 59.22 523 TYR A CA 1
ATOM 4227 C C . TYR A 1 523 ? -28.008 -9.604 44.516 1.00 59.22 523 TYR A C 1
ATOM 4229 O O . TYR A 1 523 ? -28.681 -10.328 45.242 1.00 59.22 523 TYR A O 1
ATOM 4237 N N . PHE A 1 524 ? -27.107 -8.748 45.015 1.00 60.03 524 PHE A N 1
ATOM 4238 C CA . PHE A 1 524 ? -26.889 -8.524 46.451 1.00 60.03 524 PHE A CA 1
ATOM 4239 C C . PHE A 1 524 ? -27.764 -7.415 47.067 1.00 60.03 524 PHE A C 1
ATOM 4241 O O . PHE A 1 524 ? -27.730 -7.246 48.286 1.00 60.03 524 PHE A O 1
ATOM 4248 N N . LYS A 1 525 ? -28.500 -6.649 46.256 1.00 56.03 525 LYS A N 1
ATOM 4249 C CA . LYS A 1 525 ? -29.530 -5.701 46.706 1.00 56.03 525 LYS A CA 1
ATOM 4250 C C . LYS A 1 525 ? -30.893 -6.363 46.641 1.00 56.03 525 LYS A C 1
ATOM 4252 O O . LYS A 1 525 ? -31.714 -6.037 47.524 1.00 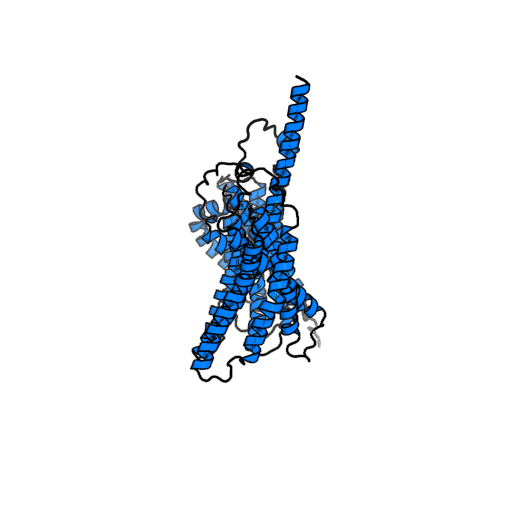56.03 525 LYS A O 1
#

pLDDT: mean 70.22, std 21.48, range [24.97, 97.31]

Secondary structure (DSSP, 8-state):
--------PPP-----HHHHHHHHHHHHHHHHHHHHHHHHHHHHHTT---S-HHHHHHHHHHHHHHHHHHHHHHHHHT---SS--HHHHHHHHHHHHHHHHTTHHHHHHHHHH-HHHHHHHHHHHHHHHH--TT-----SS-HHHHHHHHHHHHHHHHHHHHHHHHHHHHHHHHHT-HHHHHHTT--S-----GGGTTTTTTTSPPTTHHHHHHHHHHHHHHHHHHHHHHHHHHTT-S-TTSTTHHHHHHHHHHHHTHHHHHHHHHHHHHHTT---HHHHHHHHHHHHHHHHHHHHHHHHHHHHHTT-TTSPPHHHHHHHHHHIIIIIHHHHHHHHHHHHHSPP---SSPPPSSPPPPPPPPGGGSHHHHHHHHHHHHHHHHHHHHHHHHHHHHTT-----HHHHHHHHHHHHHHHHHHHHHHHHHHHHTT---HHHHHHHHHHTHHHHHHHHHHHHHHHT-----HHHHHHHHHHHHHHHHHHHHHHHHHHHHHHHHHHHHHHHHHHHHHHHHHHHHHHHHH--

Foldseek 3Di:
DDDDDDDDPDDPPDDDLVNVLVVQLVVQLVVLVVVLVVVVVVVVVVPPDDDDPVLSVVVSSVVSNLVSVLPSVVVSLPPPPPPPDPVNVVVVVVVVVVVCVVVCPVPVVVCSVDPVVVLVVSLVSLVVSVPDPPPDDPPDDDPVVVLVVLLVVLVVVLVVLVVVLVVVVCCLVVVPDVVVVVVVVPDDDDPDAFLVVCLQALLAQADPQLVLLLLLLLLQLLLQLVLVLLVCLVVVVPDPVDPCPSVVSSLVSSLLSLLSSLQSSLQSCVLNVHDDLPVSLVCSLCPQVVLVVVLLVVLLVVCVVVVHPPRDPPVVVVVVVCCSVVGSSVSSSNNSVVNNVDDHPDQLDHHDPDRDDQDDDPPCLPLVNLQVSLQSSLLSSCVSVLVVVVVCVVVVHDDSPSVSVSSSSVSSLSSLLSSLQVSLSVCSSSVHSNSQVSQLSSQLCNLVVQLVVLVVCCVPPNPDPDPSVVSVSNSVSNSVSNSSSSNSSSSSNVSNVVSSRVSSNVVSVVVVVVVVVVVVVVVVD

Radius of gyration: 27.99 Å; chains: 1; bounding box: 107×58×85 Å

Sequence (525 aa):
MLSFDQQSVPKIDSLCPLRAYIHHFSIACVHHSFILQALEKYLKIRRINFLDSQTRKMGIVLIQWIFDFTFTPPIFLTGNMVKMTIDNLCFISLSRLDLLLYAEENIINMAIRNSNFFLLILLLSSISAFNQPGFGPIKSLPQTHIQWFSILNSLVVVLFLSGIVATILFHILCKDNPRYSRIVGTGSAKEQFGWKLINGDVFRPPQKSILLSTLVGKGVQIAMTFLITLVFATLDFFSPDKPGALLTCLILCYIIFGIPAGYTSARLYKMFGGTNWMIIALTTTVTCPSLIILMLVFVNILLWASISSRTLPRTTFLALLALWFCISTPCVFIGAYLGFKRSVYKNPLPINQIPRQIPEQPFYTKPLLSMLIGGILPFCCISIQLSFIFKSIWAHQYYHDFGFLLVVYIILIITCSEITISLCYLHLCTEDYNWWWRSFLTSGFTGVYVFLYLRFYFVTEVKISDGISRFFYFGYTLMVTFSLFLLTGTIGFLACFWFVRIIYSVIKFDYMKQASITDISNYFK